Protein AF-A0A1V9EFC9-F1 (afdb_monomer_lite)

pLDDT: mean 89.94, std 10.9, range [24.45, 98.38]

Secondary structure (DSSP, 8-state):
-------------EEEE--TTT--EEEEEEEE-TTS-EEEEEEEEE--TTT-EE-SS----EE-GGGS-EE-TTS-EEEEEEEE--TT-SS-EEEEEEEEEE-TTS--EEEEEE---S-TTTTT-SS-----TTTTS--EEE-TT--EEEEGGGTBB--TTSSBSEEE-TTS-EEEEEETTTEEEEEEE-TT--EEEEEEEETT-S--EEEEEETTEEEETTEEEEEEETTEEEEEE--EE--TT-SS-EEEEE-SEEEGGGEEEEEEEEEE-TT--EEEEEE--EEEEEEEE---GGGHHHHTTTSS-B-TTSPBPTT-GGG-EEEGGGSTT-BTTB-TTTTT--SEEEEE-TTSBSEEEEEEEEE-TT-EEEEEEEEE--S---PPPP-HHHHHHHHHHHHHHHHH-TTS-HHHHHTHHHHHHHHHT-HHHHHHH-TTTT--S--S--EEEEEEEEETT--EEEEEEEEEE----STT-PPEEEEEEE--SSEEEEEEEEE-SSS-EEEEEEEEEEE--SEEEE--S----

Structure (mmCIF, N/CA/C/O backbone):
data_AF-A0A1V9EFC9-F1
#
_entry.id   AF-A0A1V9EFC9-F1
#
loop_
_atom_site.group_PDB
_atom_site.id
_atom_site.type_symbol
_atom_site.label_atom_id
_atom_site.label_alt_id
_atom_site.label_comp_id
_atom_site.label_asym_id
_atom_site.label_entity_id
_atom_site.label_seq_id
_atom_site.pdbx_PDB_ins_code
_atom_site.Cartn_x
_atom_site.Cartn_y
_atom_site.Cartn_z
_atom_site.occupancy
_atom_site.B_iso_or_equiv
_atom_site.auth_seq_id
_atom_site.auth_comp_id
_atom_site.auth_asym_id
_atom_site.auth_atom_id
_atom_site.pdbx_PDB_model_num
ATOM 1 N N . MET A 1 1 ? -44.044 -28.052 35.129 1.00 36.00 1 MET A N 1
ATOM 2 C CA . MET A 1 1 ? -43.116 -28.283 34.005 1.00 36.00 1 MET A CA 1
ATOM 3 C C . MET A 1 1 ? -42.684 -26.912 33.490 1.00 36.00 1 MET A C 1
ATOM 5 O O . MET A 1 1 ? -43.438 -26.287 32.761 1.00 36.00 1 MET A O 1
ATOM 9 N N . ARG A 1 2 ? -41.571 -26.361 33.999 1.00 24.45 2 ARG A N 1
ATOM 10 C CA . ARG A 1 2 ? -40.989 -25.111 33.479 1.00 24.45 2 ARG A CA 1
ATOM 11 C C . ARG A 1 2 ? -40.078 -25.509 32.325 1.00 24.45 2 ARG A C 1
ATOM 13 O O . ARG A 1 2 ? -39.066 -26.155 32.560 1.00 24.45 2 ARG A O 1
ATOM 20 N N . ILE A 1 3 ? -4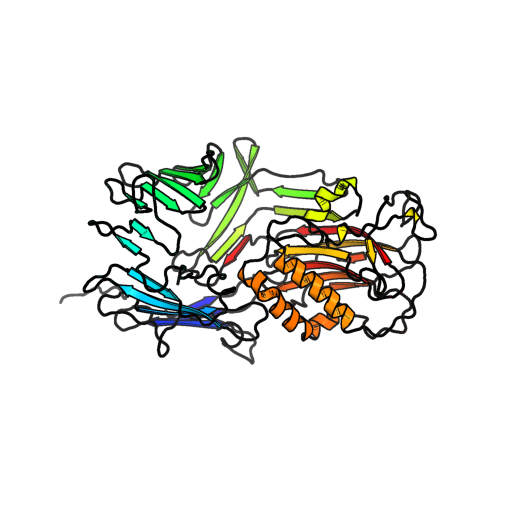0.485 -25.186 31.106 1.00 27.64 3 ILE A N 1
ATOM 21 C CA . ILE A 1 3 ? -39.632 -25.299 29.926 1.00 27.64 3 ILE A CA 1
ATOM 22 C C . ILE A 1 3 ? -38.773 -24.033 29.930 1.00 27.64 3 ILE A C 1
ATOM 24 O O . ILE A 1 3 ? -39.291 -22.938 29.718 1.00 27.64 3 ILE A O 1
ATOM 28 N N . SER A 1 4 ? -37.491 -24.160 30.277 1.00 29.08 4 SER A N 1
ATOM 29 C CA . SER A 1 4 ? -36.515 -23.108 30.004 1.00 29.08 4 SER A CA 1
ATOM 30 C C . SER A 1 4 ? -36.110 -23.233 28.542 1.00 29.08 4 SER A C 1
ATOM 32 O O . SER A 1 4 ? -35.360 -24.143 28.191 1.00 29.08 4 SER A O 1
ATOM 34 N N . ASN A 1 5 ? -36.584 -22.323 27.698 1.00 33.28 5 ASN A N 1
ATOM 35 C CA . ASN A 1 5 ? -35.928 -22.071 26.422 1.00 33.28 5 ASN A CA 1
ATOM 36 C C . ASN A 1 5 ? -34.637 -21.302 26.731 1.00 33.28 5 ASN A C 1
ATOM 38 O O . ASN A 1 5 ? -34.608 -20.076 26.686 1.00 33.28 5 ASN A O 1
ATOM 42 N N . GLN A 1 6 ? -33.590 -22.024 27.137 1.00 35.12 6 GLN A N 1
ATOM 43 C CA . GLN A 1 6 ? -32.241 -21.552 26.862 1.00 35.12 6 GLN A CA 1
ATOM 44 C C . GLN A 1 6 ? -32.012 -21.841 25.385 1.00 35.12 6 GLN A C 1
ATOM 46 O O . GLN A 1 6 ? -31.704 -22.970 25.012 1.00 35.12 6 GLN A O 1
ATOM 51 N N . GLU A 1 7 ? -32.227 -20.828 24.550 1.00 37.25 7 GLU A N 1
ATOM 52 C CA . GLU A 1 7 ? -31.541 -20.778 23.264 1.00 37.25 7 GLU A CA 1
ATOM 53 C C . GLU A 1 7 ? -30.047 -20.999 23.564 1.00 37.25 7 GLU A C 1
ATOM 55 O O . GLU A 1 7 ? -29.497 -20.293 24.421 1.00 37.25 7 GLU A O 1
ATOM 60 N N . PRO A 1 8 ? -29.393 -22.016 22.980 1.00 44.03 8 PRO A N 1
ATOM 61 C CA . PRO A 1 8 ? -27.974 -22.221 23.200 1.00 44.03 8 PRO A CA 1
ATOM 62 C C . PRO A 1 8 ? -27.241 -20.964 22.733 1.00 44.03 8 PRO A C 1
ATOM 64 O O . PRO A 1 8 ? -27.435 -20.506 21.609 1.00 44.03 8 PRO A O 1
ATOM 67 N N . ILE A 1 9 ? -26.396 -20.399 23.596 1.00 51.94 9 ILE A N 1
ATOM 68 C CA . ILE A 1 9 ? -25.433 -19.379 23.180 1.00 51.94 9 ILE A CA 1
ATOM 69 C C . ILE A 1 9 ? -24.516 -20.077 22.171 1.00 51.94 9 ILE A C 1
ATOM 71 O O . ILE A 1 9 ? -23.648 -20.861 22.555 1.00 51.94 9 ILE A O 1
ATOM 75 N N . LEU A 1 10 ? -24.768 -19.873 20.878 1.00 64.50 10 LEU A N 1
ATOM 76 C CA . LEU A 1 10 ? -23.957 -20.433 19.804 1.00 64.50 10 LEU A CA 1
ATOM 77 C C . LEU A 1 10 ? -22.591 -19.739 19.842 1.00 64.50 10 LEU A C 1
ATOM 79 O O . LEU A 1 10 ? -22.437 -18.618 19.370 1.00 64.50 10 LEU A O 1
ATOM 83 N N . GLN A 1 11 ? -21.606 -20.395 20.454 1.00 77.56 11 GLN A N 1
ATOM 84 C CA . GLN A 1 11 ? -20.208 -19.975 20.415 1.00 77.56 11 GLN A CA 1
ATOM 85 C C . GLN A 1 11 ? -19.572 -20.492 19.126 1.00 77.56 11 GLN A C 1
ATOM 87 O O . GLN A 1 11 ? -19.680 -21.678 18.805 1.00 77.56 11 GLN A O 1
ATOM 92 N N . LEU A 1 12 ? -18.901 -19.611 18.388 1.00 83.38 12 LEU A N 1
ATOM 93 C CA . LEU A 1 12 ? -18.175 -20.012 17.193 1.00 83.38 12 LEU A CA 1
ATOM 94 C C . LEU A 1 12 ? -16.940 -20.826 17.594 1.00 83.38 12 LEU A C 1
ATOM 96 O O . LEU A 1 12 ? -16.006 -20.300 18.178 1.00 83.38 12 LEU A O 1
ATOM 100 N N . THR A 1 13 ? -16.881 -22.103 17.233 1.00 86.94 13 THR A N 1
ATOM 101 C CA . THR A 1 13 ? -15.716 -22.944 17.561 1.00 86.94 13 THR A CA 1
ATOM 102 C C . THR A 1 13 ? -14.496 -22.648 16.687 1.00 86.94 13 THR A C 1
ATOM 104 O O . THR A 1 13 ? -13.366 -22.901 17.095 1.00 86.94 13 THR A O 1
ATOM 107 N N . GLY A 1 14 ? -14.705 -22.116 15.482 1.00 88.31 14 GLY A N 1
ATOM 108 C CA . GLY A 1 14 ? -13.628 -21.747 14.573 1.00 88.31 14 GLY A CA 1
ATOM 109 C C . GLY A 1 14 ? -14.121 -21.264 13.214 1.00 88.31 14 GLY A C 1
ATOM 110 O O . GLY A 1 14 ? -15.285 -21.447 12.861 1.00 88.31 14 GLY A O 1
ATOM 111 N N . THR A 1 15 ? -13.206 -20.685 12.443 1.00 88.69 15 THR A N 1
ATOM 112 C CA . THR A 1 15 ? -13.416 -20.269 11.049 1.00 88.69 15 THR A CA 1
ATOM 113 C C . THR A 1 15 ? -12.309 -20.860 10.198 1.00 88.69 15 THR A C 1
ATOM 115 O O . THR A 1 15 ? -11.151 -20.795 10.597 1.00 88.69 15 THR A O 1
ATOM 118 N N . VAL A 1 16 ? -12.640 -21.376 9.015 1.00 90.81 16 VAL A N 1
ATOM 119 C CA . VAL A 1 16 ? -11.666 -21.759 7.984 1.00 90.81 16 VAL A CA 1
ATOM 120 C C . VAL A 1 16 ? -11.975 -20.955 6.732 1.00 90.81 16 VAL A C 1
ATOM 122 O O . VAL A 1 16 ? -13.142 -20.838 6.358 1.00 90.81 16 VAL A O 1
ATOM 125 N N . TRP A 1 17 ? -10.955 -20.394 6.094 1.00 88.69 17 TRP A N 1
ATOM 126 C CA . TRP A 1 17 ? -11.124 -19.610 4.878 1.00 88.69 17 TRP A CA 1
ATOM 127 C C . TRP A 1 17 ? -9.956 -19.794 3.911 1.00 88.69 17 TRP A C 1
ATOM 129 O O . TRP A 1 17 ? -8.875 -20.269 4.262 1.00 88.69 17 TRP A O 1
ATOM 139 N N . THR A 1 18 ? -10.203 -19.432 2.661 1.00 89.25 18 THR A N 1
ATOM 140 C CA . THR A 1 18 ? -9.218 -19.344 1.582 1.00 89.25 18 THR A CA 1
ATOM 141 C C . THR A 1 18 ? -9.661 -18.196 0.699 1.00 89.25 18 THR A C 1
ATOM 143 O O . THR A 1 18 ? -10.864 -18.004 0.500 1.00 89.25 18 THR A O 1
ATOM 146 N N . THR A 1 19 ? -8.715 -17.415 0.204 1.00 88.00 19 THR A N 1
ATOM 147 C CA . THR A 1 19 ? -9.005 -16.261 -0.639 1.00 88.00 19 THR A CA 1
ATOM 148 C C . THR A 1 19 ? -8.106 -16.250 -1.855 1.00 88.00 19 THR A C 1
ATOM 150 O O . THR A 1 19 ? -7.014 -16.811 -1.855 1.00 88.00 19 THR A O 1
ATOM 153 N N . GLN A 1 20 ? -8.566 -15.564 -2.899 1.00 87.06 20 GLN A N 1
ATOM 154 C CA . GLN A 1 20 ? -7.769 -15.364 -4.103 1.00 87.06 20 GLN A CA 1
ATOM 155 C C . GLN A 1 20 ? -6.474 -14.584 -3.816 1.00 87.06 20 GLN A C 1
ATOM 157 O O . GLN A 1 20 ? -5.522 -14.724 -4.574 1.00 87.06 20 GLN A O 1
ATOM 162 N N . GLY A 1 21 ? -6.428 -13.796 -2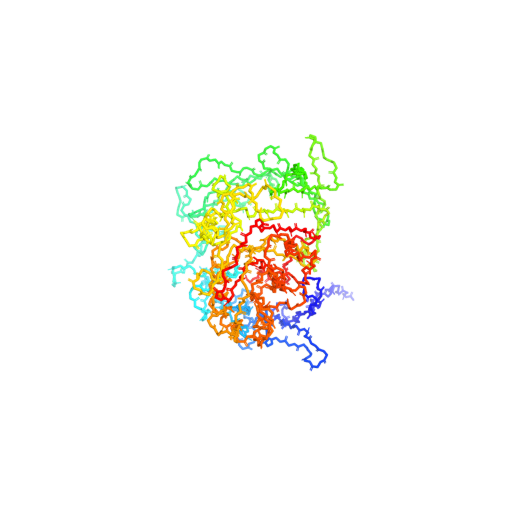.733 1.00 88.00 21 GLY A N 1
ATOM 163 C CA . GLY A 1 21 ? -5.290 -12.963 -2.358 1.00 88.00 21 GLY A CA 1
ATOM 164 C C . GLY A 1 21 ? -3.963 -13.702 -2.228 1.00 88.00 21 GLY A C 1
ATOM 165 O O . GLY A 1 21 ? -2.924 -13.116 -2.495 1.00 88.00 21 GLY A O 1
ATOM 166 N N . ASP A 1 22 ? -3.956 -14.975 -1.846 1.00 86.44 22 ASP A N 1
ATOM 167 C CA . ASP A 1 22 ? -2.733 -15.789 -1.852 1.00 86.44 22 ASP A CA 1
ATOM 168 C C . ASP A 1 22 ? -2.951 -17.303 -1.955 1.00 86.44 22 ASP A C 1
ATOM 170 O O . ASP A 1 22 ? -1.969 -18.054 -1.902 1.00 86.44 22 ASP A O 1
ATOM 174 N N . ASP A 1 23 ? -4.211 -17.727 -2.104 1.00 84.81 23 ASP A N 1
ATOM 175 C CA . ASP A 1 23 ? -4.676 -19.115 -2.190 1.00 84.81 23 ASP A CA 1
ATOM 176 C C . ASP A 1 23 ? -4.249 -19.998 -1.000 1.00 84.81 23 ASP A C 1
ATOM 178 O O . ASP A 1 23 ? -4.258 -21.228 -1.066 1.00 84.81 23 ASP A O 1
ATOM 182 N N . ALA A 1 24 ? -3.878 -19.383 0.130 1.00 86.44 24 ALA A N 1
ATOM 183 C CA . ALA A 1 24 ? -3.522 -20.104 1.343 1.00 86.44 24 ALA A CA 1
ATOM 184 C C . ALA A 1 24 ? -4.774 -20.400 2.177 1.00 86.44 24 ALA A C 1
ATOM 186 O O . ALA A 1 24 ? -5.583 -19.512 2.471 1.00 86.44 24 ALA A O 1
ATOM 187 N N . GLN A 1 25 ? -4.925 -21.651 2.623 1.00 90.12 25 GLN A N 1
ATOM 188 C CA . GLN A 1 25 ? -5.993 -21.976 3.565 1.00 90.12 25 GLN A CA 1
ATOM 189 C C . GLN A 1 25 ? -5.571 -21.580 4.973 1.00 90.12 25 GLN A C 1
ATOM 191 O O . GLN A 1 25 ? -4.494 -21.940 5.453 1.00 90.12 25 GLN A O 1
ATOM 196 N N . ARG A 1 26 ? -6.446 -20.861 5.661 1.00 90.81 26 ARG A N 1
ATOM 197 C CA . ARG A 1 26 ? -6.204 -20.338 7.001 1.00 90.81 26 ARG A CA 1
ATOM 198 C C . ARG A 1 26 ? -7.356 -20.674 7.910 1.00 90.81 26 ARG A C 1
ATOM 200 O O . ARG A 1 26 ? -8.478 -20.905 7.454 1.00 90.81 26 ARG A O 1
ATOM 207 N N . LYS A 1 27 ? -7.071 -20.708 9.205 1.00 90.31 27 LYS A N 1
ATOM 208 C CA . LYS A 1 27 ? -8.104 -20.898 10.206 1.00 90.31 27 LYS A CA 1
ATOM 209 C C . LYS A 1 27 ? -7.820 -20.185 11.511 1.00 90.31 27 LYS A C 1
ATOM 211 O O . LYS A 1 27 ? -6.665 -19.957 11.863 1.00 90.31 27 LYS A O 1
ATOM 216 N N . TYR A 1 28 ? -8.907 -19.943 12.230 1.00 91.75 28 TYR A N 1
ATOM 217 C CA . TYR A 1 28 ? -8.924 -19.633 13.647 1.00 91.75 28 TYR A CA 1
ATOM 218 C C . TYR A 1 28 ? -9.685 -20.729 14.383 1.00 91.75 28 TYR A C 1
ATOM 220 O O . TYR A 1 28 ? -10.801 -21.058 13.986 1.00 91.75 28 TYR A O 1
ATOM 228 N N . ASP A 1 29 ? -9.107 -21.267 15.454 1.00 93.25 29 ASP A N 1
ATOM 229 C CA . ASP A 1 29 ? -9.827 -22.091 16.429 1.00 93.25 29 ASP A CA 1
ATOM 230 C C . ASP A 1 29 ? -10.010 -21.275 17.720 1.00 93.25 29 ASP A C 1
ATOM 232 O O . ASP A 1 29 ? -9.032 -20.770 18.276 1.00 93.25 29 ASP A O 1
ATOM 236 N N . TYR A 1 30 ? -11.245 -21.133 18.203 1.00 92.50 30 TYR A N 1
ATOM 237 C CA . TYR A 1 30 ? -11.549 -20.332 19.393 1.00 92.50 30 TYR A CA 1
ATOM 238 C C . TYR A 1 30 ? -11.768 -21.219 20.614 1.00 92.50 30 TYR A C 1
ATOM 240 O O . TYR A 1 30 ? -12.420 -22.263 20.539 1.00 92.50 30 TYR A O 1
ATOM 248 N N . THR A 1 31 ? -11.264 -20.784 21.766 1.00 94.00 31 THR A N 1
ATOM 249 C CA . THR A 1 31 ? -11.597 -21.398 23.056 1.00 94.00 31 THR A CA 1
ATOM 250 C C . THR A 1 31 ? -12.257 -20.389 23.967 1.00 94.00 31 THR A C 1
ATOM 252 O O . THR A 1 31 ? -11.923 -19.207 23.946 1.00 94.00 31 THR A O 1
ATOM 255 N N . TYR A 1 32 ? -13.147 -20.871 24.826 1.00 93.12 32 TYR A N 1
ATOM 256 C CA . TYR A 1 32 ? -13.924 -20.043 25.735 1.00 93.12 32 TYR A CA 1
ATOM 257 C C . TYR A 1 32 ? -13.741 -20.515 27.174 1.00 93.12 32 TYR A C 1
ATOM 259 O O . TYR A 1 32 ? -13.432 -21.683 27.421 1.00 93.12 32 TYR A O 1
ATOM 267 N N . ASP A 1 33 ? -13.909 -19.607 28.126 1.00 91.88 33 ASP A N 1
ATOM 268 C CA . ASP A 1 33 ? -14.114 -19.998 29.516 1.00 91.88 33 ASP A CA 1
ATOM 269 C C . ASP A 1 33 ? -15.570 -20.427 29.769 1.00 91.88 33 ASP A C 1
ATOM 271 O O . ASP A 1 33 ? -16.437 -20.349 28.897 1.00 91.88 33 ASP A O 1
ATOM 275 N N . ASN A 1 34 ? -15.856 -20.869 30.994 1.00 91.25 34 ASN A N 1
ATOM 276 C CA . ASN A 1 34 ? -17.197 -21.313 31.382 1.00 91.25 34 ASN A CA 1
ATOM 277 C C . ASN A 1 34 ? -18.248 -20.185 31.365 1.00 91.25 34 ASN A C 1
ATOM 279 O O . ASN A 1 34 ? -19.440 -20.479 31.406 1.00 91.25 34 ASN A O 1
ATOM 283 N N . SER A 1 35 ? -17.820 -18.920 31.314 1.00 90.19 35 SER A N 1
ATOM 284 C CA . SER A 1 35 ? -18.691 -17.746 31.185 1.00 90.19 35 SER A CA 1
ATOM 285 C C . SER A 1 35 ? -18.915 -17.346 29.721 1.00 90.19 35 SER A C 1
ATOM 287 O O . SER A 1 35 ? -19.638 -16.390 29.452 1.00 90.19 35 SER A O 1
ATOM 289 N N . GLY A 1 36 ? -18.309 -18.065 28.771 1.00 89.25 36 GLY A N 1
ATOM 290 C CA . GLY A 1 36 ? -18.428 -17.823 27.338 1.00 89.25 36 GLY A CA 1
ATOM 291 C C . GLY A 1 36 ? -17.576 -16.678 26.802 1.00 89.25 36 GLY A C 1
ATOM 292 O O . GLY A 1 36 ? -17.837 -16.201 25.699 1.00 89.25 36 GLY A O 1
ATOM 293 N N . ARG A 1 37 ? -16.554 -16.243 27.545 1.00 90.88 37 ARG A N 1
ATOM 294 C CA . ARG A 1 37 ? -15.574 -15.252 27.075 1.00 90.88 37 ARG A CA 1
ATOM 295 C C . ARG A 1 37 ? -14.460 -15.956 26.312 1.00 90.88 37 ARG A C 1
ATOM 297 O O . ARG A 1 37 ? -14.016 -17.026 26.730 1.00 90.88 37 ARG A O 1
ATOM 304 N N . VAL A 1 38 ? -14.004 -15.364 25.208 1.00 92.00 38 VAL A N 1
ATOM 305 C CA . VAL A 1 38 ? -12.888 -15.904 24.418 1.00 92.00 38 VAL A CA 1
ATOM 306 C C . VAL A 1 38 ? -11.631 -15.917 25.282 1.00 92.00 38 VAL A C 1
ATOM 308 O O . VAL A 1 38 ? -11.244 -14.904 25.835 1.00 92.00 38 VAL A O 1
ATOM 311 N N . THR A 1 39 ? -10.973 -17.061 25.393 1.00 94.88 39 THR A N 1
ATOM 312 C CA . THR A 1 39 ? -9.700 -17.216 26.115 1.00 94.88 39 THR A CA 1
ATOM 313 C C . THR A 1 39 ? -8.520 -17.395 25.175 1.00 94.88 39 THR A C 1
ATOM 315 O O . THR A 1 39 ? -7.378 -17.222 25.594 1.00 94.88 39 THR A O 1
ATOM 318 N N . ARG A 1 40 ? -8.775 -17.762 23.917 1.00 95.00 40 ARG A N 1
ATOM 319 C CA . ARG A 1 40 ? -7.752 -17.964 22.891 1.00 95.00 40 ARG A CA 1
ATOM 320 C C . ARG A 1 40 ? -8.388 -17.917 21.509 1.00 95.00 40 ARG A C 1
ATOM 322 O O . ARG A 1 40 ? -9.502 -18.415 21.333 1.00 95.00 40 ARG A O 1
ATOM 329 N N . ALA A 1 41 ? -7.653 -17.385 20.545 1.00 94.25 41 ALA A N 1
ATOM 330 C CA . ALA A 1 41 ? -7.934 -17.516 19.122 1.00 94.25 41 ALA A CA 1
ATOM 331 C C . ALA A 1 41 ? -6.661 -18.025 18.441 1.00 94.25 41 ALA A C 1
ATOM 333 O O . ALA A 1 41 ? -5.694 -17.283 18.312 1.00 94.25 41 ALA A O 1
ATOM 334 N N . ASP A 1 42 ? -6.639 -19.295 18.046 1.00 94.38 42 ASP A N 1
ATOM 335 C CA . ASP A 1 42 ? -5.468 -19.938 17.449 1.00 94.38 42 ASP A CA 1
ATOM 336 C C . ASP A 1 42 ? -5.458 -19.805 15.939 1.00 94.38 42 ASP A C 1
ATOM 338 O O . ASP A 1 42 ? -6.237 -20.473 15.258 1.00 94.38 42 ASP A O 1
ATOM 342 N N . PHE A 1 43 ? -4.528 -19.016 15.419 1.00 94.56 43 PHE A N 1
ATOM 343 C CA . PHE A 1 43 ? -4.282 -18.936 13.992 1.00 94.56 43 PHE A CA 1
ATOM 344 C C . PHE A 1 43 ? -3.467 -20.139 13.509 1.00 94.56 43 PHE A C 1
ATOM 346 O O . PHE A 1 43 ? -2.457 -20.503 14.115 1.00 94.56 43 PHE A O 1
ATOM 353 N N . ARG A 1 44 ? -3.860 -20.731 12.377 1.00 93.31 44 ARG A N 1
ATOM 354 C CA . ARG A 1 44 ? -3.024 -21.682 11.629 1.00 93.31 44 ARG A CA 1
ATOM 355 C C . ARG A 1 44 ? -3.186 -21.478 10.130 1.00 93.31 44 ARG A C 1
ATOM 357 O O . ARG A 1 44 ? -4.283 -21.218 9.644 1.00 93.31 44 ARG A O 1
ATOM 364 N N . GLU A 1 45 ? -2.103 -21.698 9.403 1.00 91.25 45 GLU A N 1
ATOM 365 C CA . GLU A 1 45 ? -2.054 -21.739 7.946 1.00 91.25 45 GLU A CA 1
ATOM 366 C C . GLU A 1 45 ? -1.759 -23.171 7.485 1.00 91.25 45 GLU A C 1
ATOM 368 O O . GLU A 1 45 ? -0.958 -23.893 8.090 1.00 91.25 45 GLU A O 1
ATOM 373 N N . TYR A 1 46 ? -2.438 -23.595 6.426 1.00 89.19 46 TYR A N 1
ATOM 374 C CA . TYR A 1 46 ? -2.182 -24.852 5.743 1.00 89.19 46 TYR A CA 1
ATOM 375 C C . TYR A 1 46 ? -1.290 -24.578 4.536 1.00 89.19 46 TYR A C 1
ATOM 377 O O . TYR A 1 46 ? -1.697 -23.895 3.600 1.00 89.19 46 TYR A O 1
ATOM 385 N N . THR A 1 47 ? -0.064 -25.097 4.565 1.00 70.62 47 THR A N 1
ATOM 386 C CA . THR A 1 47 ? 0.939 -24.792 3.529 1.00 70.62 47 THR A CA 1
ATOM 387 C C . THR A 1 47 ? 1.022 -25.885 2.469 1.00 70.62 47 THR A C 1
ATOM 389 O O . THR A 1 47 ? 0.967 -25.603 1.279 1.00 70.62 47 THR A O 1
ATOM 392 N N . THR A 1 48 ? 1.123 -27.149 2.880 1.00 69.88 48 THR A N 1
ATOM 393 C CA . THR A 1 48 ? 1.136 -28.308 1.980 1.00 69.88 48 THR A CA 1
ATOM 394 C C . THR A 1 48 ? 0.515 -29.523 2.662 1.00 69.88 48 THR A C 1
ATOM 396 O O . THR A 1 48 ? 0.404 -29.589 3.890 1.00 69.88 48 THR A O 1
ATOM 399 N N . SER A 1 49 ? 0.185 -30.544 1.867 1.00 72.06 49 SER A N 1
ATOM 400 C CA . SER A 1 49 ? -0.309 -31.828 2.374 1.00 72.06 49 SER A CA 1
ATOM 401 C C . SER A 1 49 ? 0.647 -32.534 3.338 1.00 72.06 49 SER A C 1
ATOM 403 O O . SER A 1 49 ? 0.187 -33.282 4.198 1.00 72.06 49 SER A O 1
ATOM 405 N N . SER A 1 50 ? 1.955 -32.278 3.239 1.00 73.81 50 SER A N 1
ATOM 406 C CA . SER A 1 50 ? 2.975 -32.850 4.122 1.00 73.81 50 SER A CA 1
ATOM 407 C C . SER A 1 50 ? 3.235 -32.029 5.389 1.00 73.81 50 SER A C 1
ATOM 409 O O . SER A 1 50 ? 3.630 -32.606 6.400 1.00 73.81 50 SER A O 1
ATOM 411 N N . ALA A 1 51 ? 3.017 -30.711 5.359 1.00 74.19 51 ALA A N 1
ATOM 412 C CA . ALA A 1 51 ? 3.250 -29.820 6.499 1.00 74.19 51 ALA A CA 1
ATOM 413 C C . ALA A 1 51 ? 2.022 -29.668 7.415 1.00 74.19 51 ALA A C 1
ATOM 415 O O . ALA A 1 51 ? 2.175 -29.447 8.617 1.00 74.19 51 ALA A O 1
ATOM 416 N N . GLY A 1 52 ? 0.810 -29.813 6.869 1.00 87.31 52 GLY A N 1
ATOM 417 C CA . GLY A 1 52 ? -0.433 -29.669 7.624 1.00 87.31 52 GLY A CA 1
ATOM 418 C C . GLY A 1 52 ? -0.691 -28.240 8.120 1.00 87.31 52 GLY A C 1
ATOM 419 O O . GLY A 1 52 ? -0.133 -27.269 7.609 1.00 87.31 52 GLY A O 1
ATOM 420 N N . TRP A 1 53 ? -1.567 -28.119 9.124 1.00 92.44 53 TRP A N 1
ATOM 421 C CA . TRP A 1 53 ? -1.877 -26.851 9.791 1.00 92.44 53 TRP A CA 1
ATOM 422 C C . TRP A 1 53 ? -0.750 -26.450 10.747 1.00 92.44 53 TRP A C 1
ATOM 424 O O . TRP A 1 53 ? -0.482 -27.160 11.717 1.00 92.44 53 TRP A O 1
ATOM 434 N N . SER A 1 54 ? -0.140 -25.290 10.522 1.00 91.31 54 SER A N 1
ATOM 435 C CA . SER A 1 54 ? 0.968 -24.774 11.332 1.00 91.31 54 SER A CA 1
ATOM 436 C C . SER A 1 54 ? 0.859 -23.264 11.528 1.00 91.31 54 SER A C 1
ATOM 438 O O . SER A 1 54 ? 0.211 -22.574 10.750 1.00 91.31 54 SER A O 1
ATOM 440 N N . ASN A 1 55 ? 1.515 -22.745 12.561 1.00 91.31 55 ASN A N 1
ATOM 441 C CA . ASN A 1 55 ? 1.701 -21.314 12.795 1.00 91.31 55 ASN A CA 1
ATOM 442 C C . ASN A 1 55 ? 3.189 -20.911 12.814 1.00 91.31 55 ASN A C 1
ATOM 444 O O . ASN A 1 55 ? 3.548 -19.809 13.208 1.00 91.31 55 ASN A O 1
ATOM 448 N N . ALA A 1 56 ? 4.095 -21.796 12.380 1.00 88.88 56 ALA A N 1
ATOM 449 C CA . ALA A 1 56 ? 5.538 -21.567 12.505 1.00 88.88 56 ALA A CA 1
ATOM 450 C C . ALA A 1 56 ? 6.067 -20.420 11.624 1.00 88.88 56 ALA A C 1
ATOM 452 O O . ALA A 1 56 ? 7.069 -19.792 11.959 1.00 88.88 56 ALA A O 1
ATOM 453 N N . LYS A 1 57 ? 5.422 -20.168 10.479 1.00 83.69 57 LYS A N 1
ATOM 454 C CA . LYS A 1 57 ? 5.810 -19.123 9.513 1.00 83.69 57 LYS A CA 1
ATOM 455 C C . LYS A 1 57 ? 4.886 -17.915 9.523 1.00 83.69 57 LYS A C 1
ATOM 457 O O . LYS A 1 57 ? 5.298 -16.846 9.067 1.00 83.69 57 LYS A O 1
ATOM 462 N N . MET A 1 58 ? 3.666 -18.101 10.008 1.00 89.00 58 MET A N 1
ATOM 463 C CA . MET A 1 58 ? 2.618 -17.099 10.070 1.00 89.00 58 MET A CA 1
ATOM 464 C C . MET A 1 58 ? 1.774 -17.380 11.307 1.00 89.00 58 MET A C 1
ATOM 466 O O . MET A 1 58 ? 1.239 -18.477 11.441 1.00 89.00 58 MET A O 1
ATOM 470 N N . ASP A 1 59 ? 1.688 -16.409 12.211 1.00 92.31 59 ASP A N 1
ATOM 471 C CA . ASP A 1 59 ? 0.904 -16.528 13.434 1.00 92.31 59 ASP A CA 1
ATOM 472 C C . ASP A 1 59 ? 0.251 -15.188 13.752 1.00 92.31 59 ASP A C 1
ATOM 474 O O . ASP A 1 59 ? 0.942 -14.183 13.908 1.00 92.31 59 ASP A O 1
ATOM 478 N N . PHE A 1 60 ? -1.074 -15.216 13.835 1.00 93.06 60 PHE A N 1
ATOM 479 C CA . PHE A 1 60 ? -1.932 -14.109 14.251 1.00 93.06 60 PHE A CA 1
ATOM 480 C C . PHE A 1 60 ? -2.814 -14.531 15.428 1.00 93.06 60 PHE A C 1
ATOM 482 O O . PHE A 1 60 ? -3.967 -14.116 15.549 1.00 93.06 60 PHE A O 1
ATOM 489 N N . SER A 1 61 ? -2.318 -15.473 16.236 1.00 94.25 61 SER A N 1
ATOM 490 C CA . SER A 1 61 ? -3.040 -15.970 17.395 1.00 94.25 61 SER A CA 1
ATOM 491 C C . SER A 1 61 ? -3.165 -14.896 18.466 1.00 94.25 61 SER A C 1
ATOM 493 O O . SER A 1 61 ? -2.220 -14.150 18.736 1.00 94.25 61 SER A O 1
ATOM 495 N N . VAL A 1 62 ? -4.312 -14.902 19.136 1.00 94.38 62 VAL A N 1
ATOM 496 C CA . VAL A 1 62 ? -4.575 -14.105 20.333 1.00 94.38 62 VAL A CA 1
ATOM 497 C C . VAL A 1 62 ? -4.605 -15.039 21.534 1.00 94.38 62 VAL A C 1
ATOM 499 O O . VAL A 1 62 ? -5.268 -16.080 21.527 1.00 94.38 62 VAL A O 1
ATOM 502 N N . THR A 1 63 ? -3.853 -14.689 22.568 1.00 94.12 63 THR A N 1
ATOM 503 C CA . THR A 1 63 ? -3.665 -15.508 23.767 1.00 94.12 63 THR A CA 1
ATOM 504 C C . THR A 1 63 ? -3.436 -14.613 24.985 1.00 94.12 63 THR A C 1
ATOM 506 O O . THR A 1 63 ? -3.741 -13.424 24.960 1.00 94.12 63 THR A O 1
ATOM 509 N N . GLY A 1 64 ? -2.898 -15.167 26.062 1.00 93.50 64 GLY A N 1
ATOM 510 C CA . GLY A 1 64 ? -2.377 -14.392 27.174 1.00 93.50 64 GLY A CA 1
ATOM 511 C C . GLY A 1 64 ? -1.391 -15.198 28.011 1.00 93.50 64 GLY A C 1
ATOM 512 O O . GLY A 1 64 ? -0.775 -16.154 27.521 1.00 93.50 64 GLY A O 1
ATOM 513 N N . LEU A 1 65 ? -1.243 -14.834 29.281 1.00 90.25 65 LEU A N 1
ATOM 514 C CA . LEU A 1 65 ? -0.337 -15.510 30.198 1.00 90.25 65 LEU A CA 1
ATOM 515 C C . LEU A 1 65 ? -0.731 -16.989 30.351 1.00 90.25 65 LEU A C 1
ATOM 517 O O . LEU A 1 65 ? -1.904 -17.346 30.441 1.00 90.25 65 LEU A O 1
ATOM 521 N N . ASN A 1 66 ? 0.258 -17.887 30.335 1.00 90.00 66 ASN A N 1
ATOM 522 C CA . ASN A 1 66 ? 0.037 -19.342 30.353 1.00 90.00 66 ASN A CA 1
ATOM 523 C C . ASN A 1 66 ? -0.897 -19.855 29.231 1.00 90.00 66 ASN A C 1
ATOM 525 O O . ASN A 1 66 ? -1.542 -20.896 29.378 1.00 90.00 66 ASN A O 1
ATOM 529 N N . GLY A 1 67 ? -0.961 -19.139 28.102 1.00 91.19 67 GLY A N 1
ATOM 530 C CA . GLY A 1 67 ? -1.717 -19.547 26.920 1.00 91.19 67 GLY A CA 1
ATOM 531 C C . GLY A 1 67 ? -3.200 -19.169 26.940 1.00 91.19 67 GLY A C 1
ATOM 532 O O . GLY A 1 67 ? -3.966 -19.769 26.182 1.00 91.19 67 GLY A O 1
ATOM 533 N N . LYS A 1 68 ? -3.619 -18.235 27.807 1.00 94.44 68 LYS A N 1
ATOM 534 C CA . LYS A 1 68 ? -5.008 -17.764 27.884 1.00 94.44 68 LYS A CA 1
ATOM 535 C C . LYS A 1 68 ? -5.088 -16.267 28.148 1.00 94.44 68 LYS A C 1
ATOM 537 O O . LYS A 1 68 ? -4.386 -15.756 29.012 1.00 94.44 68 LYS A O 1
ATOM 542 N N . ILE A 1 69 ? -5.993 -15.600 27.441 1.00 96.81 69 ILE A N 1
ATOM 543 C CA . ILE A 1 69 ? -6.443 -14.244 27.754 1.00 96.81 69 ILE A CA 1
ATOM 544 C C . ILE A 1 69 ? -6.988 -14.240 29.185 1.00 96.81 69 ILE A C 1
ATOM 546 O O . ILE A 1 69 ? -7.742 -15.142 29.571 1.00 96.81 69 ILE A O 1
ATOM 550 N N . GLU A 1 70 ? -6.608 -13.238 29.972 1.00 96.19 70 GLU A N 1
ATOM 551 C CA . GLU A 1 70 ? -7.048 -13.123 31.359 1.00 96.19 70 GLU A CA 1
ATOM 552 C C . GLU A 1 70 ? -8.134 -12.068 31.499 1.00 96.19 70 GLU A C 1
ATOM 554 O O . GLU A 1 70 ? -8.036 -10.973 30.946 1.00 96.19 70 GLU A O 1
ATOM 559 N N . TYR A 1 71 ? -9.136 -12.386 32.312 1.00 96.38 71 TYR A N 1
ATOM 560 C CA . TYR A 1 71 ? -10.199 -11.471 32.697 1.00 96.38 71 TYR A CA 1
ATOM 561 C C . TYR A 1 71 ? -10.285 -11.395 34.212 1.00 96.38 71 TYR A C 1
ATOM 563 O O . TYR A 1 71 ? -9.966 -12.353 34.923 1.00 96.38 71 TYR A O 1
ATOM 571 N N . ASP A 1 72 ? -10.778 -10.275 34.719 1.00 94.19 72 ASP A N 1
ATOM 572 C CA . ASP A 1 72 ? -11.217 -10.202 36.101 1.00 94.19 72 ASP A CA 1
ATOM 573 C C . ASP A 1 72 ? -12.580 -10.897 36.314 1.00 94.19 72 ASP A C 1
ATOM 575 O O . ASP A 1 72 ? -13.196 -11.462 35.397 1.00 94.19 72 ASP A O 1
ATOM 579 N N . LEU A 1 73 ? -13.047 -10.884 37.566 1.00 92.56 73 LEU A N 1
ATOM 580 C CA . LEU A 1 73 ? -14.325 -11.490 37.948 1.00 92.56 73 LEU A CA 1
ATOM 581 C C . LEU A 1 73 ? -15.543 -10.740 37.382 1.00 92.56 73 LEU A C 1
ATOM 583 O O . LEU A 1 73 ? -16.608 -11.341 37.272 1.00 92.56 73 LEU A O 1
ATOM 587 N N . ASN A 1 74 ? -15.385 -9.469 37.004 1.00 93.00 74 ASN A N 1
ATOM 588 C CA . ASN A 1 74 ? -16.436 -8.632 36.427 1.00 93.00 74 ASN A CA 1
ATOM 589 C C . ASN A 1 74 ? -16.495 -8.723 34.894 1.00 93.00 74 ASN A C 1
ATOM 591 O O . ASN A 1 74 ? -17.435 -8.203 34.298 1.00 93.00 74 ASN A O 1
ATOM 595 N N . GLY A 1 75 ? -15.533 -9.389 34.248 1.00 93.50 75 GLY A N 1
ATOM 596 C CA . GLY A 1 75 ? -15.475 -9.479 32.789 1.00 93.50 75 GLY A CA 1
ATOM 597 C C . GLY A 1 75 ? -14.523 -8.503 32.121 1.00 93.50 75 GLY A C 1
ATOM 598 O O . GLY A 1 75 ? -14.402 -8.556 30.900 1.00 93.50 75 GLY A O 1
ATOM 599 N N . ASN A 1 76 ? -13.819 -7.671 32.883 1.00 95.56 76 ASN A N 1
ATOM 600 C CA . ASN A 1 76 ? -12.841 -6.754 32.323 1.00 95.56 76 ASN A CA 1
ATOM 601 C C . ASN A 1 76 ? -11.605 -7.528 31.854 1.00 95.56 76 ASN A C 1
ATOM 603 O O . ASN A 1 76 ? -11.121 -8.421 32.556 1.00 95.56 76 ASN A O 1
ATOM 607 N N . LEU A 1 77 ? -11.099 -7.188 30.671 1.00 96.12 77 LEU A N 1
ATOM 608 C CA . LEU A 1 77 ? -9.871 -7.752 30.118 1.00 96.12 77 LEU A CA 1
ATOM 609 C C . LEU A 1 77 ? -8.690 -7.340 31.002 1.00 96.12 77 LEU A C 1
ATOM 611 O O . LEU A 1 77 ? -8.610 -6.187 31.377 1.00 96.12 77 LEU A O 1
ATOM 615 N N . LYS A 1 78 ? -7.781 -8.246 31.363 1.00 95.88 78 LYS A N 1
ATOM 616 C CA . LYS A 1 78 ? -6.575 -7.926 32.156 1.00 95.88 78 LYS A CA 1
ATOM 617 C C . LYS A 1 78 ? -5.291 -8.069 31.363 1.00 95.88 78 LYS A C 1
ATOM 619 O O . LYS A 1 78 ? -4.369 -7.273 31.531 1.00 95.88 78 LYS A O 1
ATOM 624 N N . TYR A 1 79 ? -5.232 -9.104 30.538 1.00 96.44 79 TYR A N 1
ATOM 625 C CA . TYR A 1 79 ? -4.030 -9.492 29.823 1.00 96.44 79 TYR A CA 1
ATOM 626 C C . TYR A 1 79 ? -4.422 -10.057 28.469 1.00 96.44 79 TYR A C 1
ATOM 628 O O . TYR A 1 79 ? -5.226 -10.992 28.405 1.00 96.44 79 TYR A O 1
ATOM 636 N N . MET A 1 80 ? -3.785 -9.562 27.414 1.00 95.69 80 MET A N 1
ATOM 637 C CA . MET A 1 80 ? -3.856 -10.144 26.079 1.00 95.69 80 MET A CA 1
ATOM 638 C C . MET A 1 80 ? -2.474 -10.095 25.430 1.00 95.69 80 MET A C 1
ATOM 640 O O . MET A 1 80 ? -1.750 -9.122 25.576 1.00 95.69 80 MET A O 1
ATOM 644 N N . MET A 1 81 ? -2.118 -11.137 24.690 1.00 94.19 81 MET A N 1
ATOM 645 C CA . MET A 1 81 ? -0.990 -11.126 23.764 1.00 94.19 81 MET A CA 1
ATOM 646 C C . MET A 1 81 ? -1.488 -11.391 22.359 1.00 94.19 81 MET A C 1
ATOM 648 O O . MET A 1 81 ? -2.296 -12.305 22.153 1.00 94.19 81 MET A O 1
ATOM 652 N N . HIS A 1 82 ? -0.933 -10.663 21.401 1.00 92.81 82 HIS A N 1
ATOM 653 C CA . HIS A 1 82 ? -1.247 -10.829 19.995 1.00 92.81 82 HIS A CA 1
ATOM 654 C C . HIS A 1 82 ? 0.023 -11.129 19.206 1.00 92.81 82 HIS A C 1
ATOM 656 O O . HIS A 1 82 ? 1.045 -10.444 19.317 1.00 92.81 82 HIS A O 1
ATOM 662 N N . LYS A 1 83 ? -0.027 -12.202 18.419 1.00 92.69 83 LYS A N 1
ATOM 663 C CA . LYS A 1 83 ? 1.028 -12.538 17.469 1.00 92.69 83 LYS A CA 1
ATOM 664 C C . LYS A 1 83 ? 0.835 -11.784 16.162 1.00 92.69 83 LYS A C 1
ATOM 666 O O . LYS A 1 83 ? -0.282 -11.530 15.733 1.00 92.69 83 LYS A O 1
ATOM 671 N N . GLY A 1 84 ? 1.944 -11.488 15.505 1.00 91.25 84 GLY A N 1
ATOM 672 C CA . GLY A 1 84 ? 1.949 -10.956 14.156 1.00 91.25 84 GLY A CA 1
ATOM 673 C C . GLY A 1 84 ? 3.197 -11.370 13.399 1.00 91.25 84 GLY A C 1
ATOM 674 O O . GLY A 1 84 ? 4.083 -12.068 13.904 1.00 91.25 84 GLY A O 1
ATOM 675 N N . VAL A 1 85 ? 3.275 -10.929 12.151 1.00 88.75 85 VAL A N 1
ATOM 676 C CA . VAL A 1 85 ? 4.353 -11.297 11.239 1.00 88.75 85 VAL A CA 1
ATOM 677 C C . VAL A 1 85 ? 5.027 -10.043 10.722 1.00 88.75 85 VAL A C 1
ATOM 679 O O . VAL A 1 85 ? 4.426 -9.257 9.999 1.00 88.75 85 VAL A O 1
ATOM 682 N N . MET A 1 86 ? 6.303 -9.883 11.060 1.00 87.25 86 MET A N 1
ATOM 683 C CA . MET A 1 86 ? 7.119 -8.804 10.520 1.00 87.25 86 MET A CA 1
ATOM 684 C C . MET A 1 86 ? 7.677 -9.213 9.144 1.00 87.25 86 MET A C 1
ATOM 686 O O . MET A 1 86 ? 8.238 -10.310 9.025 1.00 87.25 86 MET A O 1
ATOM 690 N N . PRO A 1 87 ? 7.556 -8.369 8.103 1.00 89.00 87 PRO A N 1
ATOM 691 C CA . PRO A 1 87 ? 8.213 -8.601 6.818 1.00 89.00 87 PRO A CA 1
ATOM 692 C C . PRO A 1 87 ? 9.719 -8.865 6.980 1.00 89.00 87 PRO A C 1
ATOM 694 O O . PRO A 1 87 ? 10.371 -8.294 7.855 1.00 89.00 87 PRO A O 1
ATOM 697 N N . GLY A 1 88 ? 10.273 -9.774 6.177 1.00 86.12 88 GLY A N 1
ATOM 698 C CA . GLY A 1 88 ? 11.680 -10.189 6.276 1.00 86.12 88 GLY A CA 1
ATOM 699 C C . GLY A 1 88 ? 12.053 -11.059 7.490 1.00 86.12 88 GLY A C 1
ATOM 700 O O . GLY A 1 88 ? 13.144 -11.627 7.502 1.00 86.12 88 GLY A O 1
ATOM 701 N N . ASN A 1 89 ? 11.176 -11.239 8.489 1.00 86.56 89 ASN A N 1
ATOM 702 C CA . ASN A 1 89 ? 11.426 -12.177 9.587 1.00 86.56 89 ASN A CA 1
ATOM 703 C C . ASN A 1 89 ? 11.020 -13.611 9.219 1.00 86.56 89 ASN A C 1
ATOM 705 O O . ASN A 1 89 ? 9.985 -13.872 8.598 1.00 86.56 89 ASN A O 1
ATOM 709 N N . SER A 1 90 ? 11.829 -14.568 9.679 1.00 81.81 90 SER A N 1
ATOM 710 C CA . SER A 1 90 ? 11.629 -16.001 9.440 1.00 81.81 90 SER A CA 1
ATOM 711 C C . SER A 1 90 ? 10.578 -16.651 10.346 1.00 81.81 90 SER A C 1
ATOM 713 O O . SER A 1 90 ? 10.126 -17.756 10.019 1.00 81.81 90 SER A O 1
ATOM 715 N N . SER A 1 91 ? 10.197 -15.963 11.430 1.00 88.06 91 SER A N 1
ATOM 716 C CA . SER A 1 91 ? 9.266 -16.415 12.467 1.00 88.06 91 SER A CA 1
ATOM 717 C C . SER A 1 91 ? 8.339 -15.276 12.928 1.00 88.06 91 SER A C 1
ATOM 719 O O . SER A 1 91 ? 8.759 -14.114 12.920 1.00 88.06 91 SER A O 1
ATOM 721 N N . PRO A 1 92 ? 7.109 -15.594 13.370 1.00 90.75 92 PRO A N 1
ATOM 722 C CA . PRO A 1 92 ? 6.197 -14.635 13.991 1.00 90.75 92 PRO A CA 1
ATOM 723 C C . PRO A 1 92 ? 6.744 -14.032 15.290 1.00 90.75 92 PRO A C 1
ATOM 725 O O . PRO A 1 92 ? 7.555 -14.638 15.994 1.00 90.75 92 PRO A O 1
ATOM 728 N N . VAL A 1 93 ? 6.244 -12.851 15.632 1.00 91.38 93 VAL A N 1
ATOM 729 C CA . VAL A 1 93 ? 6.622 -12.048 16.805 1.00 91.38 93 VAL A CA 1
ATOM 730 C C . VAL A 1 93 ? 5.381 -11.742 17.646 1.00 91.38 93 VAL A C 1
ATOM 732 O O . VAL A 1 93 ? 4.264 -11.892 17.159 1.00 91.38 93 VAL A O 1
ATOM 735 N N . ASN A 1 94 ? 5.552 -11.354 18.912 1.00 90.81 94 ASN A N 1
ATOM 736 C CA . ASN A 1 94 ? 4.459 -10.693 19.636 1.00 90.81 94 ASN A CA 1
ATOM 737 C C . ASN A 1 94 ? 4.415 -9.260 19.123 1.00 90.81 94 ASN A C 1
ATOM 739 O O . ASN A 1 94 ? 5.437 -8.589 19.227 1.00 90.81 94 ASN A O 1
ATOM 743 N N . ILE A 1 95 ? 3.304 -8.846 18.524 1.00 91.19 95 ILE A N 1
ATOM 744 C CA . ILE A 1 95 ? 3.114 -7.438 18.171 1.00 91.19 95 ILE A CA 1
ATOM 745 C C . ILE A 1 95 ? 2.598 -6.681 19.387 1.00 91.19 95 ILE A C 1
ATOM 747 O O . ILE A 1 95 ? 3.239 -5.718 19.779 1.00 91.19 95 ILE A O 1
ATOM 751 N N . ASP A 1 96 ? 1.625 -7.260 20.095 1.00 91.88 96 ASP A N 1
ATOM 752 C CA . ASP A 1 96 ? 1.106 -6.726 21.348 1.00 91.88 96 ASP A CA 1
ATOM 753 C C . ASP A 1 96 ? 1.381 -7.665 22.539 1.00 91.88 96 ASP A C 1
ATOM 755 O O . ASP A 1 96 ? 1.234 -8.895 22.443 1.00 91.88 96 ASP A O 1
ATOM 759 N N . ASP A 1 97 ? 1.696 -7.080 23.694 1.00 93.06 97 ASP A N 1
ATOM 760 C CA . ASP A 1 97 ? 1.675 -7.729 25.010 1.00 93.06 97 ASP A CA 1
ATOM 761 C C . ASP A 1 97 ? 0.986 -6.808 26.032 1.00 93.06 97 ASP A C 1
ATOM 763 O O . ASP A 1 97 ? 1.617 -6.107 26.823 1.00 93.06 97 ASP A O 1
ATOM 767 N N . LEU A 1 98 ? -0.346 -6.790 25.987 1.00 94.06 98 LEU A N 1
ATOM 768 C CA . LEU A 1 98 ? -1.174 -5.771 26.620 1.00 94.06 98 LEU A CA 1
ATOM 769 C C . LEU A 1 98 ? -1.512 -6.097 28.077 1.00 94.06 98 LEU A C 1
ATOM 771 O O . LEU A 1 98 ? -1.905 -7.219 28.425 1.00 94.06 98 LEU A O 1
ATOM 775 N N . ARG A 1 99 ? -1.418 -5.081 28.937 1.00 94.62 99 ARG A N 1
ATOM 776 C CA . ARG A 1 99 ? -1.874 -5.088 30.336 1.00 94.62 99 ARG A CA 1
ATOM 777 C C . ARG A 1 99 ? -2.901 -3.994 30.542 1.00 94.62 99 ARG A C 1
ATOM 779 O O . ARG A 1 99 ? -2.597 -2.821 30.348 1.00 94.62 99 ARG A O 1
ATOM 786 N N . TYR A 1 100 ? -4.077 -4.371 31.014 1.00 95.75 100 TYR A N 1
ATOM 787 C CA . TYR A 1 100 ? -5.191 -3.454 31.225 1.00 95.75 100 TYR A CA 1
ATOM 788 C C . TYR A 1 100 ? -5.344 -3.161 32.715 1.00 95.75 100 TYR A C 1
ATOM 790 O O . TYR A 1 100 ? -5.380 -4.073 33.549 1.00 95.75 100 TYR A O 1
ATOM 798 N N . PHE A 1 101 ? -5.444 -1.879 33.052 1.00 95.69 101 PHE A N 1
ATOM 799 C CA . PHE A 1 101 ? -5.556 -1.403 34.427 1.00 95.69 101 PHE A CA 1
ATOM 800 C C . PHE A 1 101 ? -6.858 -0.636 34.605 1.00 95.69 101 PHE A C 1
ATOM 802 O O . PHE A 1 101 ? -7.247 0.144 33.742 1.00 95.69 101 PHE A O 1
ATOM 809 N N . TYR A 1 102 ? -7.516 -0.849 35.739 1.00 96.62 102 TYR A N 1
ATOM 810 C CA . TYR A 1 102 ? -8.821 -0.271 36.040 1.00 96.62 102 TYR A CA 1
ATOM 811 C C . TYR A 1 102 ? -8.781 0.476 37.364 1.00 96.62 102 TYR A C 1
ATOM 813 O O . TYR A 1 102 ? -7.949 0.185 38.230 1.00 96.62 102 TYR A O 1
ATOM 821 N N . GLU A 1 103 ? -9.716 1.408 37.536 1.00 94.94 103 GLU A N 1
ATOM 822 C CA . GLU A 1 103 ? -9.918 2.094 38.806 1.00 94.94 103 GLU A CA 1
ATOM 823 C C . GLU A 1 103 ? -10.141 1.090 39.947 1.00 94.94 103 GLU A C 1
ATOM 825 O O . GLU A 1 103 ? -10.746 0.024 39.789 1.00 94.94 103 GLU A O 1
ATOM 830 N N . THR A 1 104 ? -9.669 1.450 41.141 1.00 93.50 104 THR A N 1
ATOM 831 C CA . THR A 1 104 ? -9.875 0.622 42.332 1.00 93.50 104 THR A CA 1
ATOM 832 C C . THR A 1 104 ? -11.371 0.478 42.603 1.00 93.50 104 THR A C 1
ATOM 834 O O . THR A 1 104 ? -12.060 1.472 42.803 1.00 93.50 104 THR A O 1
ATOM 837 N N . LEU A 1 105 ? -11.859 -0.767 42.647 1.00 90.25 105 LEU A N 1
ATOM 838 C CA . LEU A 1 105 ? -13.281 -1.095 42.831 1.00 90.25 105 LEU A CA 1
ATOM 839 C C . LEU A 1 105 ? -14.204 -0.555 41.713 1.00 90.25 105 LEU A C 1
ATOM 841 O O . LEU A 1 105 ? -15.378 -0.291 41.970 1.00 90.25 105 LEU A O 1
ATOM 845 N N . GLY A 1 106 ? -13.704 -0.427 40.479 1.00 93.25 106 GLY A N 1
ATOM 846 C CA . GLY A 1 106 ? -14.484 0.008 39.316 1.00 93.25 106 GLY A CA 1
ATOM 847 C C . GLY A 1 106 ? -14.162 -0.765 38.033 1.00 93.25 106 GLY A C 1
ATOM 848 O O . GLY A 1 106 ? -13.251 -1.585 37.995 1.00 93.25 106 GLY A O 1
ATOM 849 N N . ASN A 1 107 ? -14.925 -0.480 36.972 1.00 96.12 107 ASN A N 1
ATOM 850 C CA . ASN A 1 107 ? -14.723 -1.037 35.622 1.00 96.12 107 ASN A CA 1
ATOM 851 C C . ASN A 1 107 ? -14.231 0.027 34.619 1.00 96.12 107 ASN A C 1
ATOM 853 O O . ASN A 1 107 ? -14.215 -0.209 33.414 1.00 96.12 107 ASN A O 1
ATOM 857 N N . LYS A 1 108 ? -13.852 1.218 35.102 1.00 96.62 108 LYS A N 1
ATOM 858 C CA . LYS A 1 108 ? -13.271 2.285 34.280 1.00 96.62 108 LYS A CA 1
ATOM 859 C C . LYS A 1 108 ? -11.804 1.955 34.009 1.00 96.62 108 LYS A C 1
ATOM 861 O O . LYS A 1 108 ? -11.024 1.840 34.952 1.00 96.62 108 LYS A O 1
ATOM 866 N N . LEU A 1 109 ? -11.454 1.754 32.740 1.00 96.56 109 LEU A N 1
ATOM 867 C CA . LEU A 1 109 ? -10.084 1.488 32.294 1.00 96.56 109 LEU A CA 1
ATOM 868 C C . LEU A 1 109 ? -9.254 2.761 32.469 1.00 96.56 109 LEU A C 1
ATOM 870 O O . LEU A 1 109 ? -9.656 3.790 31.940 1.00 96.56 109 LEU A O 1
ATOM 874 N N . THR A 1 110 ? -8.129 2.718 33.178 1.00 95.56 110 THR A N 1
ATOM 875 C CA . THR A 1 110 ? -7.293 3.906 33.426 1.00 95.56 110 THR A CA 1
ATOM 876 C C . THR A 1 110 ? -6.073 3.966 32.523 1.00 95.56 110 THR A C 1
ATOM 878 O O . THR A 1 110 ? -5.708 5.052 32.086 1.00 95.56 110 THR A O 1
ATOM 881 N N . LYS A 1 111 ? -5.494 2.814 32.167 1.00 94.38 111 LYS A N 1
ATOM 882 C CA . LYS A 1 111 ? -4.388 2.716 31.206 1.00 94.38 111 LYS A CA 1
ATOM 883 C C . LYS A 1 111 ? -4.276 1.329 30.587 1.00 94.38 111 LYS A C 1
ATOM 885 O O . LYS A 1 111 ? -4.754 0.342 31.163 1.00 94.38 111 LYS A O 1
ATOM 890 N N . VAL A 1 112 ? -3.609 1.265 29.439 1.00 94.06 112 VAL A N 1
ATOM 891 C CA . VAL A 1 112 ? -3.179 0.008 28.815 1.00 94.06 112 VAL A CA 1
ATOM 892 C C . VAL A 1 112 ? -1.693 0.109 28.543 1.00 94.06 112 VAL A C 1
ATOM 894 O O . VAL A 1 112 ? -1.270 1.005 27.829 1.00 94.06 112 VAL A O 1
ATOM 897 N N . LYS A 1 113 ? -0.914 -0.815 29.102 1.00 91.44 113 LYS A N 1
ATOM 898 C CA . LYS A 1 113 ? 0.506 -0.918 28.771 1.00 91.44 113 LYS A CA 1
ATOM 899 C C . LYS A 1 113 ? 0.712 -1.941 27.687 1.00 91.44 113 LYS A C 1
ATOM 901 O O . LYS A 1 113 ? 0.127 -3.018 27.777 1.00 91.44 113 LYS A O 1
ATOM 906 N N . ASP A 1 114 ? 1.613 -1.643 26.768 1.00 90.56 114 ASP A N 1
ATOM 907 C CA . ASP A 1 114 ? 2.144 -2.634 25.845 1.00 90.56 114 ASP A CA 1
ATOM 908 C C . ASP A 1 114 ? 3.579 -3.012 26.233 1.00 90.56 114 ASP A C 1
ATOM 910 O O . ASP A 1 114 ? 4.519 -2.227 26.111 1.00 90.56 114 ASP A O 1
ATOM 914 N N . GLU A 1 115 ? 3.739 -4.230 26.748 1.00 89.88 115 GLU A N 1
ATOM 915 C CA . GLU A 1 115 ? 5.013 -4.792 27.204 1.00 89.88 115 GLU A CA 1
ATOM 916 C C . GLU A 1 115 ? 5.737 -5.573 26.088 1.00 89.88 115 GLU A C 1
ATOM 918 O O . GLU A 1 115 ? 6.669 -6.339 26.360 1.00 89.88 115 GLU A O 1
ATOM 923 N N . SER A 1 116 ? 5.322 -5.391 24.828 1.00 87.19 116 SER A N 1
ATOM 924 C CA . SER A 1 116 ? 5.940 -6.022 23.665 1.00 87.19 116 SER A CA 1
ATOM 925 C C . SER A 1 116 ? 7.444 -5.733 23.597 1.00 87.19 116 SER A C 1
ATOM 927 O O . SER A 1 116 ? 7.915 -4.610 23.780 1.00 87.19 116 SER A O 1
ATOM 929 N N . THR A 1 117 ? 8.238 -6.768 23.306 1.00 86.31 117 THR A N 1
ATOM 930 C CA . THR A 1 117 ? 9.704 -6.657 23.180 1.00 86.31 117 THR A CA 1
ATOM 931 C C . THR A 1 117 ? 10.155 -6.239 21.782 1.00 86.31 117 THR A C 1
ATOM 933 O O . THR A 1 117 ? 11.359 -6.206 21.502 1.00 86.31 117 THR A O 1
ATOM 936 N N . LEU A 1 118 ? 9.212 -5.926 20.889 1.00 84.31 118 LEU A N 1
ATOM 937 C CA . LEU A 1 118 ? 9.531 -5.364 19.587 1.00 84.31 118 LEU A CA 1
ATOM 938 C C . LEU A 1 118 ? 10.281 -4.041 19.731 1.00 84.31 118 LEU A C 1
ATOM 940 O O . LEU A 1 118 ? 10.021 -3.226 20.612 1.00 84.31 118 LEU A O 1
ATOM 944 N N . ALA A 1 119 ? 11.235 -3.812 18.828 1.00 78.00 119 ALA A N 1
ATOM 945 C CA . ALA A 1 119 ? 11.971 -2.557 18.802 1.00 78.00 119 ALA A CA 1
ATOM 946 C C . ALA A 1 119 ? 10.999 -1.373 18.649 1.00 78.00 119 ALA A C 1
ATOM 948 O O . ALA A 1 119 ? 10.079 -1.436 17.835 1.00 78.00 119 ALA A O 1
ATOM 949 N N . GLN A 1 120 ? 11.245 -0.265 19.360 1.00 70.12 120 GLN A N 1
ATOM 950 C CA . GLN A 1 120 ? 10.358 0.915 19.371 1.00 70.12 120 GLN A CA 1
ATOM 951 C C . GLN A 1 120 ? 10.034 1.479 17.973 1.00 70.12 120 GLN A C 1
ATOM 953 O O . GLN A 1 120 ? 8.978 2.062 17.770 1.00 70.12 120 GLN A O 1
ATOM 958 N N . GLY A 1 121 ? 10.917 1.294 16.982 1.00 72.25 121 GLY A N 1
ATOM 959 C CA . GLY A 1 121 ? 10.657 1.704 15.594 1.00 72.25 121 GLY A CA 1
ATOM 960 C C . GLY A 1 121 ? 9.657 0.818 14.834 1.00 72.25 121 GLY A C 1
ATOM 961 O O . GLY A 1 121 ? 9.276 1.153 13.714 1.00 72.25 121 GLY A O 1
ATOM 962 N N . SER A 1 122 ? 9.266 -0.323 15.402 1.00 75.88 122 SER A N 1
ATOM 963 C CA . SER A 1 122 ? 8.334 -1.301 14.820 1.00 75.88 122 SER A CA 1
ATOM 964 C C . SER A 1 122 ? 7.100 -1.532 15.689 1.00 75.88 122 SER A C 1
ATOM 966 O O . SER A 1 122 ? 6.058 -1.879 15.141 1.00 75.88 122 SER A O 1
ATOM 968 N N . ASN A 1 123 ? 7.207 -1.333 17.008 1.00 81.19 123 ASN A N 1
ATOM 969 C CA . ASN A 1 123 ? 6.063 -1.462 17.902 1.00 81.19 123 ASN A CA 1
ATOM 970 C C . ASN A 1 123 ? 4.996 -0.393 17.599 1.00 81.19 123 ASN A C 1
ATOM 972 O O . ASN A 1 123 ? 5.351 0.764 17.339 1.00 81.19 123 ASN A O 1
ATOM 976 N N . GLY A 1 124 ? 3.715 -0.771 17.573 1.00 79.69 124 GLY A N 1
ATOM 977 C CA . GLY A 1 124 ? 2.626 0.151 17.234 1.00 79.69 124 GLY A CA 1
ATOM 978 C C . GLY A 1 124 ? 2.559 0.559 15.751 1.00 79.69 124 GLY A C 1
ATOM 979 O O . GLY A 1 124 ? 1.960 1.579 15.393 1.00 79.69 124 GLY A O 1
ATOM 980 N N . LYS A 1 125 ? 3.264 -0.151 14.855 1.00 82.06 125 LYS A N 1
ATOM 981 C CA . LYS A 1 125 ? 3.304 0.143 13.403 1.00 82.06 125 LYS A CA 1
ATOM 982 C C . LYS A 1 125 ? 2.471 -0.815 12.556 1.00 82.06 125 LYS A C 1
ATOM 984 O O . LYS A 1 125 ? 2.472 -0.670 11.329 1.00 82.06 125 LYS A O 1
ATOM 989 N N . PHE A 1 126 ? 1.758 -1.748 13.181 1.00 80.31 126 PHE A N 1
ATOM 990 C CA . PHE A 1 126 ? 0.866 -2.701 12.518 1.00 80.31 126 PHE A CA 1
ATOM 991 C C . PHE A 1 126 ? -0.591 -2.209 12.480 1.00 80.31 126 PHE A C 1
ATOM 993 O O . PHE A 1 126 ? -1.454 -2.906 11.953 1.00 80.31 126 PHE A O 1
ATOM 1000 N N . GLY A 1 127 ? -0.865 -1.003 12.995 1.00 79.00 127 GLY A N 1
ATOM 1001 C CA . GLY A 1 127 ? -2.235 -0.548 1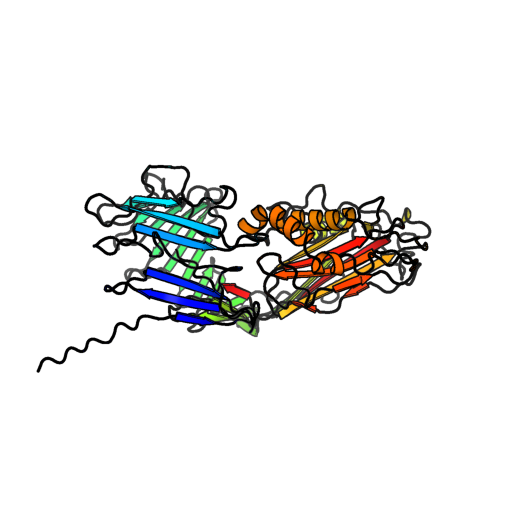3.273 1.00 79.00 127 GLY A CA 1
ATOM 1002 C C . GLY A 1 127 ? -2.791 -1.128 14.579 1.00 79.00 127 GLY A C 1
ATOM 1003 O O . GLY A 1 127 ? -3.988 -1.033 14.833 1.00 79.00 127 GLY A O 1
ATOM 1004 N N . ASP A 1 128 ? -1.900 -1.728 15.359 1.00 82.88 128 ASP A N 1
ATOM 1005 C CA . ASP A 1 128 ? -2.037 -2.251 16.707 1.00 82.88 128 ASP A CA 1
ATOM 1006 C C . ASP A 1 128 ? -2.037 -1.133 17.760 1.00 82.88 128 ASP A C 1
ATOM 1008 O O . ASP A 1 128 ? -1.907 0.061 17.448 1.00 82.88 128 ASP A O 1
ATOM 1012 N N . PHE A 1 129 ? -2.238 -1.514 19.021 1.00 87.44 129 PHE A N 1
ATOM 1013 C CA . PHE A 1 129 ? -2.214 -0.555 20.114 1.00 87.44 129 PHE A CA 1
ATOM 1014 C C . PHE A 1 129 ? -0.810 0.058 20.233 1.00 87.44 129 PHE A C 1
ATOM 1016 O O . PHE A 1 129 ? 0.204 -0.585 19.993 1.00 87.44 129 PHE A O 1
ATOM 1023 N N . THR A 1 130 ? -0.737 1.345 20.561 1.00 84.31 130 THR A N 1
ATOM 1024 C CA . THR A 1 130 ? 0.536 2.017 20.838 1.00 84.31 130 THR A CA 1
ATOM 1025 C C . THR A 1 130 ? 0.402 2.721 22.170 1.00 84.31 130 THR A C 1
ATOM 1027 O O . THR A 1 130 ? -0.364 3.680 22.279 1.00 84.31 130 THR A O 1
ATOM 1030 N N . ASP A 1 131 ? 1.146 2.237 23.160 1.00 83.19 131 ASP A N 1
ATOM 1031 C CA . ASP A 1 131 ? 1.277 2.915 24.445 1.00 83.19 131 ASP A CA 1
ATOM 1032 C C . ASP A 1 131 ? 2.010 4.249 24.238 1.00 83.19 131 ASP A C 1
ATOM 1034 O O . ASP A 1 131 ? 3.068 4.316 23.595 1.00 83.19 131 ASP A O 1
ATOM 1038 N N . GLY A 1 132 ? 1.399 5.328 24.718 1.00 74.25 132 GLY A N 1
ATOM 1039 C CA . GLY A 1 132 ? 1.919 6.677 24.599 1.00 74.25 132 GLY A CA 1
ATOM 1040 C C . GLY A 1 132 ? 3.198 6.901 25.412 1.00 74.25 132 GLY A C 1
ATOM 1041 O O . GLY A 1 132 ? 3.723 6.055 26.130 1.00 74.25 132 GLY A O 1
ATOM 1042 N N . SER A 1 133 ? 3.743 8.115 25.332 1.00 71.06 133 SER A N 1
ATOM 1043 C CA . SER A 1 133 ? 4.966 8.468 26.067 1.00 71.06 133 SER A CA 1
ATOM 1044 C C . SER A 1 133 ? 4.739 8.769 27.559 1.00 71.06 133 SER A C 1
ATOM 1046 O O . SER A 1 133 ? 5.667 9.209 28.239 1.00 71.06 133 SER A O 1
ATOM 1048 N N . ASN A 1 134 ? 3.515 8.634 28.075 1.00 72.31 134 ASN A N 1
ATOM 1049 C CA . ASN A 1 134 ? 3.126 9.021 29.437 1.00 72.31 134 ASN A CA 1
ATOM 1050 C C . ASN A 1 134 ? 3.380 7.939 30.505 1.00 72.31 134 ASN A C 1
ATOM 1052 O O . ASN A 1 134 ? 3.054 8.163 31.677 1.00 72.31 134 ASN A O 1
ATOM 1056 N N . ALA A 1 135 ? 4.085 6.867 30.138 1.00 71.00 135 ALA A N 1
ATOM 1057 C CA . ALA A 1 135 ? 4.673 5.878 31.036 1.00 71.00 135 ALA A CA 1
ATOM 1058 C C . ALA A 1 135 ? 3.655 5.279 32.026 1.00 71.00 135 ALA A C 1
ATOM 1060 O O . ALA A 1 135 ? 2.693 4.641 31.631 1.00 71.00 135 ALA A O 1
ATOM 1061 N N . ASP A 1 136 ? 3.874 5.436 33.334 1.00 80.56 136 ASP A N 1
ATOM 1062 C CA . ASP A 1 136 ? 3.056 4.793 34.368 1.00 80.56 136 ASP A CA 1
ATOM 1063 C C . ASP A 1 136 ? 1.782 5.552 34.766 1.00 80.56 136 ASP A C 1
ATOM 1065 O O . ASP A 1 136 ? 1.054 5.089 35.650 1.00 80.56 136 ASP A O 1
ATOM 1069 N N . ASN A 1 137 ? 1.505 6.696 34.144 1.00 89.31 137 ASN A N 1
ATOM 1070 C CA . ASN A 1 137 ? 0.336 7.511 34.469 1.00 89.31 137 ASN A CA 1
ATOM 1071 C C . ASN A 1 137 ? -0.930 6.991 33.777 1.00 89.31 137 ASN A C 1
ATOM 1073 O O . ASN A 1 137 ? -0.855 6.189 32.854 1.00 89.31 137 ASN A O 1
ATOM 1077 N N . ASP A 1 138 ? -2.093 7.460 34.226 1.00 93.31 138 ASP A N 1
ATOM 1078 C CA . ASP A 1 138 ? -3.364 7.115 33.589 1.00 93.31 138 ASP A CA 1
ATOM 1079 C C . ASP A 1 138 ? -3.508 7.815 32.223 1.00 93.31 138 ASP A C 1
ATOM 1081 O O . ASP A 1 138 ? -3.219 9.009 32.080 1.00 93.31 138 ASP A O 1
ATOM 1085 N N . ASP A 1 139 ? -3.971 7.058 31.229 1.00 94.56 139 ASP A N 1
ATOM 1086 C CA . ASP A 1 139 ? -4.234 7.490 29.850 1.00 94.56 139 ASP A CA 1
ATOM 1087 C C . ASP A 1 139 ? -5.654 8.006 29.660 1.00 94.56 139 ASP A C 1
ATOM 1089 O O . ASP A 1 139 ? -5.920 8.880 28.828 1.00 94.56 139 ASP A O 1
ATOM 1093 N N . TYR A 1 140 ? -6.578 7.406 30.403 1.00 95.94 140 TYR A N 1
ATOM 1094 C CA . TYR A 1 140 ? -8.005 7.573 30.220 1.00 95.94 140 TYR A CA 1
ATOM 1095 C C . TYR A 1 140 ? -8.594 8.328 31.404 1.00 95.94 140 TYR A C 1
ATOM 1097 O O . TYR A 1 140 ? -8.246 8.092 32.560 1.00 95.94 140 TYR A O 1
ATOM 1105 N N . ALA A 1 141 ? -9.525 9.231 31.116 1.00 96.56 141 ALA A N 1
ATOM 1106 C CA . ALA A 1 141 ? -10.314 9.906 32.139 1.00 96.56 141 ALA A CA 1
ATOM 1107 C C . ALA A 1 141 ? -11.781 9.921 31.734 1.00 96.56 141 ALA A C 1
ATOM 1109 O O . ALA A 1 141 ? -12.099 9.925 30.541 1.00 96.56 141 ALA A O 1
ATOM 1110 N N . TYR A 1 142 ? -12.662 9.979 32.729 1.00 97.56 142 TYR A N 1
ATOM 1111 C CA . TYR A 1 142 ? -14.105 9.899 32.541 1.00 97.56 142 TYR A CA 1
ATOM 1112 C C . TYR A 1 142 ? -14.810 11.068 33.219 1.00 97.56 142 TYR A C 1
ATOM 1114 O O . TYR A 1 142 ? -14.314 11.591 34.217 1.00 97.56 142 TYR A O 1
ATOM 1122 N N . ASP A 1 143 ? -15.968 11.458 32.697 1.00 95.75 143 ASP A N 1
ATOM 1123 C CA . ASP A 1 143 ? -16.882 12.338 33.422 1.00 95.75 143 ASP A CA 1
ATOM 1124 C C . ASP A 1 143 ? -17.682 11.573 34.500 1.00 95.75 143 ASP A C 1
ATOM 1126 O O . ASP A 1 143 ? -17.528 10.357 34.701 1.00 95.75 143 ASP A O 1
ATOM 1130 N N . ASP A 1 144 ? -18.542 12.307 35.209 1.00 95.12 144 ASP A N 1
ATOM 1131 C CA . ASP A 1 144 ? -19.396 11.774 36.275 1.00 95.12 144 ASP A CA 1
ATOM 1132 C C . ASP A 1 144 ? -20.455 10.786 35.750 1.00 95.12 144 ASP A C 1
ATOM 1134 O O . ASP A 1 144 ? -20.870 9.887 36.484 1.00 95.12 144 ASP A O 1
ATOM 1138 N N . ASN A 1 145 ? -20.838 10.897 34.472 1.00 95.62 145 ASN A N 1
ATOM 1139 C CA . ASN A 1 145 ? -21.739 9.958 33.795 1.00 95.62 145 ASN A CA 1
ATOM 1140 C C . ASN A 1 145 ? -21.006 8.685 33.328 1.00 95.62 145 ASN A C 1
ATOM 1142 O O . ASN A 1 145 ? -21.642 7.714 32.921 1.00 95.62 145 ASN A O 1
ATOM 1146 N N . GLY A 1 146 ? -19.673 8.656 33.427 1.00 95.12 146 GLY A N 1
ATOM 1147 C CA . GLY A 1 146 ? -18.837 7.532 33.013 1.00 95.12 146 GLY A CA 1
ATOM 1148 C C . GLY A 1 146 ? -18.455 7.552 31.534 1.00 95.12 146 GLY A C 1
ATOM 1149 O O . GLY A 1 146 ? -17.927 6.554 31.043 1.00 95.12 146 GLY A O 1
ATOM 1150 N N . ASN A 1 147 ? -18.671 8.664 30.833 1.00 97.12 147 ASN A N 1
ATOM 1151 C CA . ASN A 1 147 ? -18.231 8.828 29.456 1.00 97.12 147 ASN A CA 1
ATOM 1152 C C . ASN A 1 147 ? -16.727 9.116 29.398 1.00 97.12 147 ASN A C 1
ATOM 1154 O O . ASN A 1 147 ? -16.199 9.850 30.233 1.00 97.12 147 ASN A O 1
ATOM 1158 N N . LEU A 1 148 ? -16.031 8.582 28.392 1.00 97.69 148 LEU A N 1
ATOM 1159 C CA . LEU A 1 148 ? -14.604 8.830 28.181 1.00 97.69 148 LEU A CA 1
ATOM 1160 C C . LEU A 1 148 ? -14.366 10.282 27.736 1.00 97.69 148 LEU A C 1
ATOM 1162 O O . LEU A 1 148 ? -14.796 10.681 26.663 1.00 97.69 148 LEU A O 1
ATOM 1166 N N . VAL A 1 149 ? -13.630 11.072 28.511 1.00 97.88 149 VAL A N 1
ATOM 1167 C CA . VAL A 1 149 ? -13.338 12.483 28.190 1.00 97.88 149 VAL A CA 1
ATOM 1168 C C . VAL A 1 149 ? -11.891 12.729 27.764 1.00 97.88 149 VAL A C 1
ATOM 1170 O O . VAL A 1 149 ? -11.574 13.808 27.254 1.00 97.88 149 VAL A O 1
ATOM 1173 N N . LYS A 1 150 ? -11.009 11.744 27.951 1.00 96.56 150 LYS A N 1
ATOM 1174 C CA . LYS A 1 150 ? -9.583 11.809 27.610 1.00 96.56 150 LYS A CA 1
ATOM 1175 C C . LYS A 1 150 ? -9.068 10.432 27.203 1.00 96.56 150 LYS A C 1
ATOM 1177 O O . LYS A 1 150 ? -9.431 9.450 27.840 1.00 96.56 150 LYS A O 1
ATOM 1182 N N . ASP A 1 151 ? -8.228 10.394 26.177 1.00 95.44 151 ASP A N 1
ATOM 1183 C CA . ASP A 1 151 ? -7.474 9.214 25.733 1.00 95.44 151 ASP A CA 1
ATOM 1184 C C . ASP A 1 151 ? -6.104 9.707 25.252 1.00 95.44 151 ASP A C 1
ATOM 1186 O O . ASP A 1 151 ? -5.976 10.268 24.160 1.00 95.44 151 ASP A O 1
ATOM 1190 N N . LEU A 1 152 ? -5.093 9.574 26.111 1.00 94.31 152 LEU A N 1
ATOM 1191 C CA . LEU A 1 152 ? -3.745 10.073 25.839 1.00 94.31 152 LEU A CA 1
ATOM 1192 C C . LEU A 1 152 ? -3.005 9.253 24.776 1.00 94.31 152 LEU A C 1
ATOM 1194 O O . LEU A 1 152 ? -2.194 9.832 24.058 1.00 94.31 152 LEU A O 1
ATOM 1198 N N . ASN A 1 153 ? -3.348 7.976 24.600 1.00 90.81 153 ASN A N 1
ATOM 1199 C CA . ASN A 1 153 ? -2.768 7.111 23.566 1.00 90.81 153 ASN A CA 1
ATOM 1200 C C . ASN A 1 153 ? -3.175 7.555 22.153 1.00 90.81 153 ASN A C 1
ATOM 1202 O O . ASN A 1 153 ? -2.469 7.309 21.176 1.00 90.81 153 ASN A O 1
ATOM 1206 N N . LYS A 1 154 ? -4.310 8.254 22.033 1.00 90.94 154 LYS A N 1
ATOM 1207 C CA . LYS A 1 154 ? -4.792 8.845 20.774 1.00 90.94 154 LYS A CA 1
ATOM 1208 C C . LYS A 1 154 ? -4.650 10.360 20.715 1.00 90.94 154 LYS A C 1
ATOM 1210 O O . LYS A 1 154 ? -5.227 10.965 19.810 1.00 90.94 154 LYS A O 1
ATOM 1215 N N . ASP A 1 155 ? -3.927 10.968 21.656 1.00 93.62 155 ASP A N 1
ATOM 1216 C CA . ASP A 1 155 ? -3.776 12.422 21.778 1.00 93.62 155 ASP A CA 1
ATOM 1217 C C . ASP A 1 155 ? -5.116 13.183 21.896 1.00 93.62 155 ASP A C 1
ATOM 1219 O O . ASP A 1 155 ? -5.256 14.331 21.461 1.00 93.62 155 ASP A O 1
ATOM 1223 N N . ILE A 1 156 ? -6.120 12.552 22.512 1.00 96.00 156 ILE A N 1
ATOM 1224 C CA . ILE A 1 156 ? -7.441 13.136 22.758 1.00 96.00 156 ILE A CA 1
ATOM 1225 C C . ILE A 1 156 ? -7.425 13.880 24.094 1.00 96.00 156 ILE A C 1
ATOM 1227 O O . ILE A 1 156 ? -7.672 13.305 25.157 1.00 96.00 156 ILE A O 1
ATOM 1231 N N . LYS A 1 157 ? -7.129 15.181 24.036 1.00 95.75 157 LYS A N 1
ATOM 1232 C CA . LYS A 1 157 ? -7.102 16.108 25.181 1.00 95.75 157 LYS A CA 1
ATOM 1233 C C . LYS A 1 157 ? -7.237 17.568 24.723 1.00 95.75 157 LYS A C 1
ATOM 1235 O O . LYS A 1 157 ? -7.233 17.853 23.527 1.00 95.75 157 LYS A O 1
ATOM 1240 N N . ASP A 1 158 ? -7.335 18.477 25.690 1.00 95.56 158 ASP A N 1
ATOM 1241 C CA . ASP A 1 158 ? -7.202 19.931 25.511 1.00 95.56 158 ASP A CA 1
ATOM 1242 C C . ASP A 1 158 ? -8.154 20.570 24.476 1.00 95.56 158 ASP A C 1
ATOM 1244 O O . ASP A 1 158 ? -7.768 21.451 23.700 1.00 95.56 158 ASP A O 1
ATOM 1248 N N . LEU A 1 159 ? -9.422 20.149 24.444 1.00 95.75 159 LEU A N 1
ATOM 1249 C CA . LEU A 1 159 ? -10.479 20.862 23.720 1.00 95.75 159 LEU A CA 1
ATOM 1250 C C . LEU A 1 159 ? -10.587 22.304 24.251 1.00 95.75 159 LEU A C 1
ATOM 1252 O O . LEU A 1 159 ? -10.381 22.557 25.435 1.00 95.75 159 LEU A O 1
ATOM 1256 N N . ALA A 1 160 ? -10.903 23.274 23.389 1.00 89.69 160 ALA A N 1
ATOM 1257 C CA . ALA A 1 160 ? -10.888 24.693 23.751 1.00 89.69 160 ALA A CA 1
ATOM 1258 C C . ALA A 1 160 ? -11.669 24.988 25.052 1.00 89.69 160 ALA A C 1
ATOM 1260 O O . ALA A 1 160 ? -12.873 24.757 25.138 1.00 89.69 160 ALA A O 1
ATOM 1261 N N . GLY A 1 161 ? -10.968 25.515 26.064 1.00 89.75 161 GLY A N 1
ATOM 1262 C CA . GLY A 1 161 ? -11.544 25.838 27.376 1.00 89.75 161 GLY A CA 1
ATOM 1263 C C . GLY A 1 161 ? -11.669 24.660 28.354 1.00 89.75 161 GLY A C 1
ATOM 1264 O O . GLY A 1 161 ? -12.269 24.830 29.412 1.00 89.75 161 GLY A O 1
ATOM 1265 N N . SER A 1 162 ? -11.110 23.489 28.039 1.00 93.00 162 SER A N 1
ATOM 1266 C CA . SER A 1 162 ? -11.149 22.285 28.875 1.00 93.00 162 SER A CA 1
ATOM 1267 C C . SER A 1 162 ? -9.822 21.518 28.822 1.00 93.00 162 SER A C 1
ATOM 1269 O O . SER A 1 162 ? -9.126 21.540 27.815 1.00 93.00 162 SER A O 1
ATOM 1271 N N . ALA A 1 163 ? -9.473 20.799 29.892 1.00 93.75 163 ALA A N 1
ATOM 1272 C CA . ALA A 1 163 ? -8.356 19.840 29.880 1.00 93.75 163 ALA A CA 1
ATOM 1273 C C . ALA A 1 163 ? -8.749 18.477 29.268 1.00 93.75 163 ALA A C 1
ATOM 1275 O O . ALA A 1 163 ? -7.920 17.568 29.166 1.00 93.75 163 ALA A O 1
ATOM 1276 N N . ASN A 1 164 ? -10.025 18.308 28.913 1.00 96.19 164 ASN A N 1
ATOM 1277 C CA . ASN A 1 164 ? -10.580 17.109 28.291 1.00 96.19 164 ASN A CA 1
ATOM 1278 C C . ASN A 1 164 ? -10.585 17.243 26.768 1.00 96.19 164 ASN A C 1
ATOM 1280 O O . ASN A 1 164 ? -10.654 18.350 26.245 1.00 96.19 164 ASN A O 1
ATOM 1284 N N . GLY A 1 165 ? -10.530 16.119 26.057 1.00 97.38 165 GLY A N 1
ATOM 1285 C CA . GLY A 1 165 ? -10.547 16.077 24.594 1.00 97.38 165 GLY A CA 1
ATOM 1286 C C . GLY A 1 165 ? -11.919 15.788 23.993 1.00 97.38 165 GLY A C 1
ATOM 1287 O O . GLY A 1 165 ? -12.107 16.057 22.810 1.00 97.38 165 GLY A O 1
ATOM 1288 N N . ILE A 1 166 ? -12.868 15.268 24.781 1.00 98.31 166 ILE A N 1
ATOM 1289 C CA . ILE A 1 166 ? -14.224 14.937 24.324 1.00 98.31 166 ILE A CA 1
ATOM 1290 C C . ILE A 1 166 ? -15.260 15.718 25.127 1.00 98.31 166 ILE A C 1
ATOM 1292 O O . ILE A 1 166 ? -15.206 15.775 26.356 1.00 98.31 166 ILE A O 1
ATOM 1296 N N . LYS A 1 167 ? -16.220 16.301 24.414 1.00 97.62 167 LYS A N 1
ATOM 1297 C CA . LYS A 1 167 ? -17.411 16.950 24.962 1.00 97.62 167 LYS A CA 1
ATOM 1298 C C . LYS A 1 167 ? -18.650 16.190 24.508 1.00 97.62 167 LYS A C 1
ATOM 1300 O O . LYS A 1 167 ? -18.744 15.810 23.341 1.00 97.62 167 LYS A O 1
ATOM 1305 N N . TYR A 1 168 ? -19.597 16.012 25.419 1.00 97.56 168 TYR A N 1
ATOM 1306 C CA . TYR A 1 168 ? -20.833 15.265 25.202 1.00 97.56 168 TYR A CA 1
ATOM 1307 C C . TYR A 1 168 ? -22.049 16.194 25.164 1.00 97.56 168 TYR A C 1
ATOM 1309 O O . TYR A 1 168 ? -22.052 17.255 25.790 1.00 97.56 168 TYR A O 1
ATOM 1317 N N . ASN A 1 169 ? -23.075 15.799 24.409 1.00 95.56 169 ASN A N 1
ATOM 1318 C CA . ASN A 1 169 ? -24.367 16.485 24.384 1.00 95.56 169 ASN A CA 1
ATOM 1319 C C . ASN A 1 169 ? -25.323 15.941 25.468 1.00 95.56 169 ASN A C 1
ATOM 1321 O O . ASN A 1 169 ? -24.994 15.018 26.205 1.00 95.56 169 ASN A O 1
ATOM 1325 N N . TYR A 1 170 ? -26.547 16.474 25.528 1.00 94.38 170 TYR A N 1
ATOM 1326 C CA . TYR A 1 170 ? -27.579 16.052 26.491 1.00 94.38 170 TYR A CA 1
ATOM 1327 C C . TYR A 1 170 ? -28.083 14.601 26.325 1.00 94.38 170 TYR A C 1
ATOM 1329 O O . TYR A 1 170 ? -28.880 14.151 27.141 1.00 94.38 170 TYR A O 1
ATOM 1337 N N . LEU A 1 171 ? -27.659 13.887 25.275 1.00 95.88 171 LEU A N 1
ATOM 1338 C CA . LEU A 1 171 ? -27.962 12.470 25.034 1.00 95.88 171 LEU A CA 1
ATOM 1339 C C . LEU A 1 171 ? -26.771 11.556 25.387 1.00 95.88 171 LEU A C 1
ATOM 1341 O O . LEU A 1 171 ? -26.752 10.407 24.946 1.00 95.88 171 LEU A O 1
ATOM 1345 N N . ASP A 1 172 ? -25.752 12.078 26.083 1.00 96.69 172 ASP A N 1
ATOM 1346 C CA . ASP A 1 172 ? -24.471 11.402 26.349 1.00 96.69 172 ASP A CA 1
ATOM 1347 C C . ASP A 1 172 ? -23.784 10.889 25.064 1.00 96.69 172 ASP A C 1
ATOM 1349 O O . ASP A 1 172 ? -23.057 9.894 25.054 1.00 96.69 172 ASP A O 1
ATOM 1353 N N . LYS A 1 173 ? -23.968 11.593 23.936 1.00 97.19 173 LYS A N 1
ATOM 1354 C CA . LYS A 1 173 ? -23.243 11.317 22.684 1.00 97.19 173 LYS A CA 1
ATOM 1355 C C . LYS A 1 173 ? -22.087 12.301 22.498 1.00 97.19 173 LYS A C 1
ATOM 1357 O O . LYS A 1 173 ? -22.283 13.492 22.751 1.00 97.19 173 LYS A O 1
ATOM 1362 N N . PRO A 1 174 ? -20.912 11.853 22.006 1.00 97.31 174 PRO A N 1
ATOM 1363 C CA . PRO A 1 174 ? -19.807 12.755 21.696 1.00 97.31 174 PRO A CA 1
ATOM 1364 C C . PRO A 1 174 ? -20.248 13.815 20.683 1.00 97.31 174 PRO A C 1
ATOM 1366 O O . PRO A 1 174 ? -20.703 13.471 19.591 1.00 97.31 174 PRO A O 1
ATOM 1369 N N . GLU A 1 175 ? -20.117 15.086 21.045 1.00 97.31 175 GLU A N 1
ATOM 1370 C CA . GLU A 1 175 ? -20.452 16.255 20.227 1.00 97.31 175 GLU A CA 1
ATOM 1371 C C . GLU A 1 175 ? -19.194 16.869 19.606 1.00 97.31 175 GLU A C 1
ATOM 1373 O O . GLU A 1 175 ? -19.198 17.213 18.425 1.00 97.31 175 GLU A O 1
ATOM 1378 N N . GLU A 1 176 ? -18.110 16.972 20.377 1.00 97.69 176 GLU A N 1
ATOM 1379 C CA . GLU A 1 176 ? -16.825 17.511 19.926 1.00 97.69 176 GLU A CA 1
ATOM 1380 C C . GLU A 1 176 ? -15.681 16.626 20.430 1.00 97.69 176 GLU A C 1
ATOM 1382 O O . GLU A 1 176 ? -15.671 16.224 21.592 1.00 97.69 176 GLU A O 1
ATOM 1387 N N . ILE A 1 177 ? -14.724 16.320 19.554 1.00 98.25 177 ILE A N 1
ATOM 1388 C CA . ILE A 1 177 ? -13.537 15.512 19.851 1.00 98.25 177 ILE A CA 1
ATOM 1389 C C . ILE A 1 177 ? -12.321 16.233 19.277 1.00 98.25 177 ILE A C 1
ATOM 1391 O O . ILE A 1 177 ? -12.229 16.392 18.059 1.00 98.25 177 ILE A O 1
ATOM 1395 N N . ARG A 1 178 ? -11.370 16.634 20.118 1.00 97.06 178 ARG A N 1
ATOM 1396 C CA . ARG A 1 178 ? -10.069 17.148 19.673 1.00 97.06 178 ARG A CA 1
ATOM 1397 C C . ARG A 1 178 ? -9.033 16.036 19.688 1.00 97.06 178 ARG A C 1
ATOM 1399 O O . ARG A 1 178 ? -8.900 15.342 20.689 1.00 97.06 178 ARG A O 1
ATOM 1406 N N . ILE A 1 179 ? -8.280 15.917 18.599 1.00 96.19 179 ILE A N 1
ATOM 1407 C CA . ILE A 1 179 ? -7.080 15.084 18.514 1.00 96.19 179 ILE A CA 1
ATOM 1408 C C . ILE A 1 179 ? -5.903 16.007 18.206 1.00 96.19 179 ILE A C 1
ATOM 1410 O O . ILE A 1 179 ? -5.843 16.586 17.114 1.00 96.19 179 ILE A O 1
ATOM 1414 N N . ILE A 1 180 ? -4.981 16.151 19.157 1.00 94.56 180 ILE A N 1
ATOM 1415 C CA . ILE A 1 180 ? -3.807 17.015 18.989 1.00 94.56 180 ILE A CA 1
ATOM 1416 C C . ILE A 1 180 ? -2.961 16.530 17.807 1.00 94.56 180 ILE A C 1
ATOM 1418 O O . ILE A 1 180 ? -2.839 15.334 17.545 1.00 94.56 180 ILE A O 1
ATOM 1422 N N . GLY A 1 181 ? -2.427 17.476 17.036 1.00 93.06 181 GLY A N 1
ATOM 1423 C CA . GLY A 1 181 ? -1.661 17.215 15.821 1.00 93.06 181 GLY A CA 1
ATOM 1424 C C . GLY A 1 181 ? -2.519 16.849 14.607 1.00 93.06 181 GLY A C 1
ATOM 1425 O O . GLY A 1 181 ? -1.979 16.728 13.508 1.00 93.06 181 GLY A O 1
ATOM 1426 N N . LYS A 1 182 ? -3.842 16.681 14.768 1.00 94.06 182 LYS A N 1
ATOM 1427 C CA . LYS A 1 182 ? -4.764 16.345 13.670 1.00 94.06 182 LYS A CA 1
ATOM 1428 C C . LYS A 1 182 ? -5.830 17.417 13.473 1.00 94.06 182 LYS A C 1
ATOM 1430 O O . LYS A 1 182 ? -5.875 18.046 12.417 1.00 94.06 182 LYS A O 1
ATOM 1435 N N . GLY A 1 183 ? -6.705 17.617 14.453 1.00 95.31 183 GLY A N 1
ATOM 1436 C CA . GLY A 1 183 ? -7.855 18.507 14.307 1.00 95.31 183 GLY A CA 1
ATOM 1437 C C . GLY A 1 183 ? -8.977 18.225 15.291 1.00 95.31 183 GLY A C 1
ATOM 1438 O O . GLY A 1 183 ? -8.876 17.362 16.165 1.00 95.31 183 GLY A O 1
ATOM 1439 N N . THR A 1 184 ? -10.080 18.932 15.091 1.00 96.69 184 THR A N 1
ATOM 1440 C CA . THR A 1 184 ? -11.312 18.785 15.864 1.00 96.69 184 THR A CA 1
ATOM 1441 C C . THR A 1 184 ? -12.396 18.159 14.998 1.00 96.69 184 THR A C 1
ATOM 1443 O O . THR A 1 184 ? -12.601 18.543 13.848 1.00 96.69 184 THR A O 1
ATOM 1446 N N . ILE A 1 185 ? -13.102 17.179 15.552 1.00 97.81 185 ILE A N 1
ATOM 1447 C CA . ILE A 1 185 ? -14.277 16.551 14.958 1.00 97.81 185 ILE A CA 1
ATOM 1448 C C . ILE A 1 185 ? -15.503 17.053 15.711 1.00 97.81 185 ILE A C 1
ATOM 1450 O O . ILE A 1 185 ? -15.585 16.879 16.922 1.00 97.81 185 ILE A O 1
ATOM 1454 N N . LYS A 1 186 ? -16.481 17.598 14.992 1.00 97.81 186 LYS A N 1
ATOM 1455 C CA . LYS A 1 186 ? -17.814 17.899 15.510 1.00 97.81 186 LYS A CA 1
ATOM 1456 C C . LYS A 1 186 ? -18.842 16.942 14.914 1.00 97.81 186 LYS A C 1
ATOM 1458 O O . LYS A 1 186 ? -18.836 16.684 13.709 1.00 97.81 186 LYS A O 1
ATOM 1463 N N . LEU A 1 187 ? -19.717 16.408 15.756 1.00 98.31 187 LEU A N 1
ATOM 1464 C CA . LEU A 1 187 ? -20.763 15.463 15.381 1.00 98.31 187 LEU A CA 1
ATOM 1465 C C . LEU A 1 187 ? -22.132 16.093 15.635 1.00 98.31 187 LEU A C 1
ATOM 1467 O O . LEU A 1 187 ? -22.397 16.616 16.714 1.00 98.31 187 LEU A O 1
ATOM 1471 N N . VAL A 1 188 ? -22.998 16.044 14.625 1.00 97.75 188 VAL A N 1
ATOM 1472 C CA . VAL A 1 188 ? -24.369 16.564 14.694 1.00 97.75 188 VAL A CA 1
ATOM 1473 C C . VAL A 1 188 ? -25.327 15.389 14.637 1.00 97.75 188 VAL A C 1
ATOM 1475 O O . VAL A 1 188 ? -25.175 14.512 13.783 1.00 97.75 188 VAL A O 1
ATOM 1478 N N . TYR A 1 189 ? -26.314 15.389 15.526 1.00 97.38 189 TYR A N 1
ATOM 1479 C CA . TYR A 1 189 ? -27.319 14.339 15.639 1.00 97.38 189 TYR A CA 1
ATOM 1480 C C . TYR A 1 189 ? -28.723 14.921 15.499 1.00 97.38 189 TYR A C 1
ATOM 1482 O O . TYR A 1 189 ? -28.928 16.109 15.759 1.00 97.38 189 TYR A O 1
ATOM 1490 N N . ASP A 1 190 ? -29.682 14.087 15.108 1.00 95.25 190 ASP A N 1
ATOM 1491 C CA . ASP A 1 190 ? -31.095 14.395 15.311 1.00 95.25 190 ASP A CA 1
ATOM 1492 C C . ASP A 1 190 ? -31.499 14.196 16.786 1.00 95.25 190 ASP A C 1
ATOM 1494 O O . ASP A 1 190 ? -30.692 13.802 17.634 1.00 95.25 190 ASP A O 1
ATOM 1498 N N . ALA A 1 191 ? -32.762 14.493 17.097 1.00 95.31 191 ALA A N 1
ATOM 1499 C CA . ALA A 1 191 ? -33.306 14.351 18.446 1.00 95.31 191 ALA A CA 1
ATOM 1500 C C . ALA A 1 191 ? -33.372 12.888 18.929 1.00 95.31 191 ALA A C 1
ATOM 1502 O O . ALA A 1 191 ? -33.361 12.657 20.137 1.00 95.31 191 ALA A O 1
ATOM 1503 N N . ASP A 1 192 ? -33.388 11.921 18.006 1.00 95.38 192 ASP A N 1
ATOM 1504 C CA . ASP A 1 192 ? -33.369 10.483 18.301 1.00 95.38 192 ASP A CA 1
ATOM 1505 C C . ASP A 1 192 ? -31.930 9.949 18.477 1.00 95.38 192 ASP A C 1
ATOM 1507 O O . ASP A 1 192 ? -31.710 8.789 18.834 1.00 95.38 192 ASP A O 1
ATOM 1511 N N . GLY A 1 193 ? -30.920 10.799 18.264 1.00 94.81 193 GLY A N 1
ATOM 1512 C CA . GLY A 1 193 ? -29.510 10.469 18.422 1.00 94.81 193 GLY A CA 1
ATOM 1513 C C . GLY A 1 193 ? -28.874 9.794 17.204 1.00 94.81 193 GLY A C 1
ATOM 1514 O O . GLY A 1 193 ? -27.771 9.240 17.334 1.00 94.81 193 GLY A O 1
ATOM 1515 N N . ASN A 1 194 ? -29.517 9.831 16.034 1.00 94.56 194 ASN A N 1
ATOM 1516 C CA . ASN A 1 194 ? -28.916 9.406 14.772 1.00 94.56 194 ASN A CA 1
ATOM 1517 C C . ASN A 1 194 ? -27.934 10.471 14.289 1.00 94.56 194 ASN A C 1
ATOM 1519 O O . ASN A 1 194 ? -28.227 11.664 14.300 1.00 94.56 194 ASN A O 1
ATOM 1523 N N . LYS A 1 195 ? -26.746 10.046 13.854 1.00 95.44 195 LYS A N 1
ATOM 1524 C CA . LYS A 1 195 ? -25.710 10.962 13.364 1.00 95.44 195 LYS A CA 1
ATOM 1525 C C . LYS A 1 195 ? -26.097 11.497 11.984 1.00 95.44 195 LYS A C 1
ATOM 1527 O O . LYS A 1 195 ? -26.154 10.732 11.027 1.00 95.44 195 LYS A O 1
ATOM 1532 N N . LEU A 1 196 ? -26.268 12.811 11.884 1.00 96.62 196 LEU A N 1
ATOM 1533 C CA . LEU A 1 196 ? -26.587 13.525 10.648 1.00 96.62 196 LEU A CA 1
ATOM 1534 C C . LEU A 1 196 ? -25.340 14.064 9.953 1.00 96.62 196 LEU A C 1
ATOM 1536 O O . LEU A 1 196 ? -25.259 14.035 8.727 1.00 96.62 196 LEU A O 1
ATOM 1540 N N . GLN A 1 197 ? -24.354 14.554 10.714 1.00 97.69 197 GLN A N 1
ATOM 1541 C CA . GLN A 1 197 ? -23.139 15.135 10.140 1.00 97.69 197 GLN A CA 1
ATOM 1542 C C . GLN A 1 197 ? -21.892 14.852 10.975 1.00 97.69 197 GLN A C 1
ATOM 1544 O O . GLN A 1 197 ? -21.940 14.729 12.199 1.00 97.69 197 GLN A O 1
ATOM 1549 N N . LYS A 1 198 ? -20.754 14.785 10.283 1.00 97.88 198 LYS A N 1
ATOM 1550 C CA . LYS A 1 198 ? -19.405 14.850 10.844 1.00 97.88 198 LYS A CA 1
ATOM 1551 C C . LYS A 1 198 ? -18.682 16.023 10.192 1.00 97.88 198 LYS A C 1
ATOM 1553 O O . LYS A 1 198 ? -18.541 16.040 8.975 1.00 97.88 198 LYS A O 1
ATOM 1558 N N . ILE A 1 199 ? -18.188 16.953 10.991 1.00 97.94 199 ILE A N 1
ATOM 1559 C CA . ILE A 1 199 ? -17.406 18.105 10.542 1.00 97.94 199 ILE A CA 1
ATOM 1560 C C . ILE A 1 199 ? -15.996 17.917 11.086 1.00 97.94 199 ILE A C 1
ATOM 1562 O O . ILE A 1 199 ? -15.834 17.702 12.283 1.00 97.94 199 ILE A O 1
ATOM 1566 N N . PHE A 1 200 ? -14.989 17.934 10.222 1.00 97.56 200 PHE A N 1
ATOM 1567 C CA . PHE A 1 200 ? -13.589 17.865 10.632 1.00 97.56 200 PHE A CA 1
ATOM 1568 C C . PHE A 1 200 ? -12.874 19.168 10.288 1.00 97.56 200 PHE A C 1
ATOM 1570 O O . PHE A 1 200 ? -12.800 19.525 9.114 1.00 97.56 200 PHE A O 1
ATOM 1577 N N . THR A 1 201 ? -12.322 19.819 11.307 1.00 96.38 201 THR A N 1
ATOM 1578 C CA . THR A 1 201 ? -11.525 21.044 11.201 1.00 96.38 201 THR A CA 1
ATOM 1579 C C . THR A 1 201 ? -10.068 20.701 11.524 1.00 96.38 201 THR A C 1
ATOM 1581 O O . THR A 1 201 ? -9.772 20.379 12.679 1.00 96.38 201 THR A O 1
ATOM 1584 N N . PRO A 1 202 ? -9.147 20.711 10.546 1.00 95.69 202 PRO A N 1
ATOM 1585 C CA . PRO A 1 202 ? -7.732 20.444 10.805 1.00 95.69 202 PRO A CA 1
ATOM 1586 C C . PRO A 1 202 ? -7.109 21.512 11.719 1.00 95.69 202 PRO A C 1
ATOM 1588 O O . PRO A 1 202 ? -7.463 22.679 11.618 1.00 95.69 202 PRO A O 1
ATOM 1591 N N . GLU A 1 203 ? -6.127 21.171 12.562 1.00 92.25 203 GLU A N 1
ATOM 1592 C CA . GLU A 1 203 ? -5.501 22.182 13.449 1.00 92.25 203 GLU A CA 1
ATOM 1593 C C . GLU A 1 203 ? -4.777 23.302 12.676 1.00 92.25 203 GLU A C 1
ATOM 1595 O O . GLU A 1 203 ? -4.742 24.444 13.126 1.00 92.25 203 GLU A O 1
ATOM 1600 N N . ASN A 1 204 ? -4.230 22.987 11.497 1.00 89.06 204 ASN A N 1
ATOM 1601 C CA . ASN A 1 204 ? -3.441 23.913 10.674 1.00 89.06 204 ASN A CA 1
ATOM 1602 C C . ASN A 1 204 ? -4.219 24.475 9.470 1.00 89.06 204 ASN A C 1
ATOM 1604 O O . ASN A 1 204 ? -3.615 24.978 8.522 1.00 89.06 204 ASN A O 1
ATOM 1608 N N . SER A 1 205 ? -5.549 24.351 9.455 1.00 87.56 205 SER A N 1
ATOM 1609 C CA . SER A 1 205 ? -6.390 24.845 8.363 1.00 87.56 205 SER A CA 1
ATOM 1610 C C . SER A 1 205 ? -7.762 25.260 8.869 1.00 87.56 205 SER A C 1
ATOM 1612 O O . SER A 1 205 ? -8.383 24.561 9.655 1.00 87.56 205 SER A O 1
ATOM 1614 N N . ASN A 1 206 ? -8.286 26.355 8.325 1.00 82.25 206 ASN A N 1
ATOM 1615 C CA . ASN A 1 206 ? -9.654 26.799 8.600 1.00 82.25 206 ASN A CA 1
ATOM 1616 C C . ASN A 1 206 ? -10.677 26.204 7.616 1.00 82.25 206 ASN A C 1
ATOM 1618 O O . ASN A 1 206 ? -11.803 26.686 7.536 1.00 82.25 206 ASN A O 1
ATOM 1622 N N . THR A 1 207 ? -10.275 25.224 6.800 1.00 92.81 207 THR A N 1
ATOM 1623 C CA . THR A 1 207 ? -11.171 24.584 5.829 1.00 92.81 207 THR A CA 1
ATOM 1624 C C . THR A 1 207 ? -11.742 23.307 6.417 1.00 92.81 207 THR A C 1
ATOM 1626 O O . THR A 1 207 ? -11.033 22.310 6.570 1.00 92.81 207 THR A O 1
ATOM 1629 N N . ASP A 1 208 ? -13.037 23.337 6.699 1.00 94.75 208 ASP A N 1
ATOM 1630 C CA . ASP A 1 208 ? -13.756 22.188 7.223 1.00 94.75 208 ASP A CA 1
ATOM 1631 C C . ASP A 1 208 ? -14.019 21.142 6.138 1.00 94.75 208 ASP A C 1
ATOM 1633 O O . ASP A 1 208 ? -14.402 21.447 5.008 1.00 94.75 208 ASP A O 1
ATOM 1637 N N . THR A 1 209 ? -13.897 19.871 6.515 1.00 96.19 209 THR A N 1
ATOM 1638 C CA . THR A 1 209 ? -14.458 18.758 5.748 1.00 96.19 209 THR A CA 1
ATOM 1639 C C . THR A 1 209 ? -15.775 18.334 6.383 1.00 96.19 209 THR A C 1
ATOM 1641 O O . THR A 1 209 ? -15.789 17.697 7.438 1.00 96.19 209 THR A O 1
ATOM 1644 N N . VAL A 1 210 ? -16.888 18.664 5.729 1.00 97.75 210 VAL A N 1
ATOM 1645 C CA . VAL A 1 210 ? -18.236 18.282 6.171 1.00 97.75 210 VAL A CA 1
ATOM 1646 C C . VAL A 1 210 ? -18.647 16.984 5.486 1.00 97.75 210 VAL A C 1
ATOM 1648 O O . VAL A 1 210 ? -18.604 16.886 4.265 1.00 97.75 210 VAL A O 1
ATOM 1651 N N . THR A 1 211 ? -19.043 15.982 6.267 1.00 97.94 211 THR A N 1
ATOM 1652 C CA . THR A 1 211 ? -19.646 14.735 5.787 1.00 97.94 211 THR A CA 1
ATOM 1653 C C . THR A 1 211 ? -21.078 14.644 6.293 1.00 97.94 211 THR A C 1
ATOM 1655 O O . THR A 1 211 ? -21.281 14.611 7.508 1.00 97.94 211 THR A O 1
ATOM 1658 N N . SER A 1 212 ? -22.050 14.578 5.387 1.00 98.12 212 SER A N 1
ATOM 1659 C CA . SER A 1 212 ? -23.478 14.501 5.722 1.00 98.12 212 SER A CA 1
ATOM 1660 C C . SER A 1 212 ? -24.032 13.113 5.411 1.00 98.12 212 SER A C 1
ATOM 1662 O O . SER A 1 212 ? -23.680 12.516 4.391 1.00 98.12 212 SER A O 1
ATOM 1664 N N . TYR A 1 213 ? -24.905 12.616 6.284 1.00 96.62 213 TYR A N 1
ATOM 1665 C CA . TYR A 1 213 ? -25.551 11.310 6.177 1.00 96.62 213 TYR A CA 1
ATOM 1666 C C . TYR A 1 213 ? -27.056 11.518 6.007 1.00 96.62 213 TYR A C 1
ATOM 1668 O O . TYR A 1 213 ? -27.706 12.103 6.873 1.00 96.62 213 TYR A O 1
ATOM 1676 N N . ILE A 1 214 ? -27.609 11.049 4.889 1.00 94.56 214 ILE A N 1
ATOM 1677 C CA . ILE A 1 214 ? -29.048 11.100 4.605 1.00 94.56 214 ILE A CA 1
ATOM 1678 C C . ILE A 1 214 ? -29.475 9.693 4.204 1.00 94.56 214 ILE A C 1
ATOM 1680 O O . ILE A 1 214 ? -29.269 9.272 3.067 1.00 94.56 214 ILE A O 1
ATOM 1684 N N . ASN A 1 215 ? -30.059 8.943 5.139 1.00 90.88 215 ASN A N 1
ATOM 1685 C CA . ASN A 1 215 ? -30.322 7.512 4.966 1.00 90.88 215 ASN A CA 1
ATOM 1686 C C . ASN A 1 215 ? -29.040 6.771 4.523 1.00 90.88 215 ASN A C 1
ATOM 1688 O O . ASN A 1 215 ? -28.004 6.883 5.174 1.00 90.88 215 ASN A O 1
ATOM 1692 N N . GLY A 1 216 ? -29.085 6.033 3.409 1.00 92.69 216 GLY A N 1
ATOM 1693 C CA . GLY A 1 216 ? -27.919 5.350 2.841 1.00 92.69 216 GLY A CA 1
ATOM 1694 C C . GLY A 1 216 ? -26.945 6.255 2.076 1.00 92.69 216 GLY A C 1
ATOM 1695 O O . GLY A 1 216 ? -25.889 5.779 1.670 1.00 92.69 216 GLY A O 1
ATOM 1696 N N . PHE A 1 217 ? -27.268 7.530 1.855 1.00 96.19 217 PHE A N 1
ATOM 1697 C CA . PHE A 1 217 ? -26.474 8.443 1.034 1.00 96.19 217 PHE A CA 1
ATOM 1698 C C . PHE A 1 217 ? -25.454 9.191 1.891 1.00 96.19 217 PHE A C 1
ATOM 1700 O O . PHE A 1 217 ? -25.807 9.799 2.908 1.00 96.19 217 PHE A O 1
ATOM 1707 N N . VAL A 1 218 ? -24.193 9.177 1.458 1.00 97.69 218 VAL A N 1
ATOM 1708 C CA . VAL A 1 218 ? -23.098 9.873 2.141 1.00 97.69 218 VAL A CA 1
ATOM 1709 C C . VAL A 1 218 ? -22.513 10.942 1.234 1.00 97.69 218 VAL A C 1
ATOM 1711 O O . VAL A 1 218 ? -22.058 10.654 0.126 1.00 97.69 218 VAL A O 1
ATOM 1714 N N . TYR A 1 219 ? -22.489 12.174 1.731 1.00 97.31 219 TYR A N 1
ATOM 1715 C CA . TYR A 1 219 ? -22.012 13.353 1.012 1.00 97.31 219 TYR A CA 1
ATOM 1716 C C . TYR A 1 219 ? -20.749 13.905 1.660 1.00 97.31 219 TYR A C 1
ATOM 1718 O O . TYR A 1 219 ? -20.612 13.846 2.882 1.00 97.31 219 TYR A O 1
ATOM 1726 N N . ARG A 1 220 ? -19.858 14.490 0.858 1.00 96.38 220 ARG A N 1
ATOM 1727 C CA . ARG A 1 220 ? -18.771 15.360 1.318 1.00 96.38 220 ARG A CA 1
ATOM 1728 C C . ARG A 1 220 ? -19.021 16.757 0.757 1.00 96.38 220 ARG A C 1
ATOM 1730 O O . ARG A 1 220 ? -19.031 16.930 -0.457 1.00 96.38 220 ARG A O 1
ATOM 1737 N N . GLY A 1 221 ? -19.242 17.737 1.633 1.00 93.56 221 GLY A N 1
ATOM 1738 C CA . GLY A 1 221 ? -19.867 18.998 1.229 1.00 93.56 221 GLY A CA 1
ATOM 1739 C C . GLY A 1 221 ? -21.211 18.712 0.555 1.00 93.56 221 GLY A C 1
ATOM 1740 O O . GLY A 1 221 ? -22.024 17.971 1.110 1.00 93.56 221 GLY A O 1
ATOM 1741 N N . ASP A 1 222 ? -21.382 19.216 -0.666 1.00 91.19 222 ASP A N 1
ATOM 1742 C CA . ASP A 1 222 ? -22.577 18.996 -1.492 1.00 91.19 222 ASP A CA 1
ATOM 1743 C C . ASP A 1 222 ? -22.417 17.842 -2.507 1.00 91.19 222 ASP A C 1
ATOM 1745 O O . ASP A 1 222 ? -23.323 17.568 -3.296 1.00 91.19 222 ASP A O 1
ATOM 1749 N N . GLU A 1 223 ? -21.282 17.132 -2.503 1.00 93.50 223 GLU A N 1
ATOM 1750 C CA . GLU A 1 223 ? -21.004 16.051 -3.454 1.00 93.50 223 GLU A CA 1
ATOM 1751 C C . GLU A 1 223 ? -21.310 14.668 -2.869 1.00 93.50 223 GLU A C 1
ATOM 1753 O O . GLU A 1 223 ? -20.708 14.248 -1.874 1.00 93.50 223 GLU A O 1
ATOM 1758 N N . LEU A 1 224 ? -22.198 13.918 -3.529 1.00 95.06 224 LEU A N 1
ATOM 1759 C CA . LEU A 1 224 ? -22.466 12.517 -3.198 1.00 95.06 224 LEU A CA 1
ATOM 1760 C C . LEU A 1 224 ? -21.199 11.675 -3.411 1.00 95.06 224 LEU A C 1
ATOM 1762 O O . LEU A 1 224 ? -20.629 11.676 -4.498 1.00 95.06 224 LEU A O 1
ATOM 1766 N N . GLN A 1 225 ? -20.786 10.940 -2.380 1.00 95.75 225 GLN A N 1
ATOM 1767 C CA . GLN A 1 225 ? -19.592 10.090 -2.404 1.00 95.75 225 GLN A CA 1
ATOM 1768 C C . GLN A 1 225 ? -19.951 8.629 -2.662 1.00 95.75 225 GLN A C 1
ATOM 1770 O O . GLN A 1 225 ? -19.320 7.960 -3.477 1.00 95.75 225 GLN A O 1
ATOM 1775 N N . TYR A 1 226 ? -20.957 8.117 -1.954 1.00 96.50 226 TYR A N 1
ATOM 1776 C CA . TYR A 1 226 ? -21.440 6.753 -2.131 1.00 96.50 226 TYR A CA 1
ATOM 1777 C C . TYR A 1 226 ? -22.841 6.565 -1.548 1.00 96.50 226 TYR A C 1
ATOM 1779 O O . TYR A 1 226 ? -23.321 7.369 -0.743 1.00 96.50 226 TYR A O 1
ATOM 1787 N N . ILE A 1 227 ? -23.481 5.477 -1.966 1.00 96.88 227 ILE A N 1
ATOM 1788 C CA . ILE A 1 227 ? -24.791 5.029 -1.496 1.00 96.88 227 ILE A CA 1
ATOM 1789 C C . ILE A 1 227 ? -24.613 3.636 -0.899 1.00 96.88 227 ILE A C 1
ATOM 1791 O O . ILE A 1 227 ? -24.188 2.722 -1.600 1.00 96.88 227 ILE A O 1
ATOM 1795 N N . ASN A 1 228 ? -24.919 3.460 0.381 1.00 96.06 228 ASN A N 1
ATOM 1796 C CA . ASN A 1 228 ? -24.878 2.152 1.031 1.00 96.06 228 ASN A CA 1
ATOM 1797 C C . ASN A 1 228 ? -26.097 1.306 0.649 1.00 96.06 228 ASN A C 1
ATOM 1799 O O . ASN A 1 228 ? -27.214 1.820 0.556 1.00 96.06 228 ASN A O 1
ATOM 1803 N N . PHE A 1 229 ? -25.878 0.003 0.500 1.00 93.88 229 PHE A N 1
ATOM 1804 C CA . PHE A 1 229 ? -26.923 -1.013 0.388 1.00 93.88 229 PHE A CA 1
ATOM 1805 C C . PHE A 1 229 ? -26.536 -2.253 1.213 1.00 93.88 229 PHE A C 1
ATOM 1807 O O . PHE A 1 229 ? -25.493 -2.264 1.869 1.00 93.88 229 PHE A O 1
ATOM 1814 N N . GLU A 1 230 ? -27.395 -3.272 1.247 1.00 92.69 230 GLU A N 1
ATOM 1815 C CA . GLU A 1 230 ? -27.250 -4.415 2.157 1.00 92.69 230 GLU A CA 1
ATOM 1816 C C . GLU A 1 230 ? -25.891 -5.123 2.013 1.00 92.69 230 GLU A C 1
ATOM 1818 O O . GLU A 1 230 ? -25.179 -5.307 3.005 1.00 92.69 230 GLU A O 1
ATOM 1823 N N . GLU A 1 231 ? -25.459 -5.423 0.791 1.00 93.56 231 GLU A N 1
ATOM 1824 C CA . GLU A 1 231 ? -24.230 -6.171 0.508 1.00 93.56 231 GLU A CA 1
ATOM 1825 C C . GLU A 1 231 ? -23.011 -5.288 0.206 1.00 93.56 231 GLU A C 1
ATOM 1827 O O . GLU A 1 231 ? -21.936 -5.818 -0.069 1.00 93.56 231 GLU A O 1
ATOM 1832 N N . GLY A 1 232 ? -23.123 -3.957 0.264 1.00 95.69 232 GLY A N 1
ATOM 1833 C CA . GLY A 1 232 ? -22.007 -3.095 -0.120 1.00 95.69 232 GLY A CA 1
ATOM 1834 C C . GLY A 1 232 ? -22.339 -1.616 -0.273 1.00 95.69 232 GLY A C 1
ATOM 1835 O O . GLY A 1 232 ? -23.117 -1.039 0.491 1.00 95.69 232 GLY A O 1
ATOM 1836 N N . ARG A 1 233 ? -21.711 -0.980 -1.263 1.00 96.50 233 ARG A N 1
ATOM 1837 C CA . ARG A 1 233 ? -21.961 0.420 -1.624 1.00 96.50 233 ARG A CA 1
ATOM 1838 C C . ARG A 1 233 ? -21.881 0.648 -3.131 1.00 96.50 233 ARG A C 1
ATOM 1840 O O . ARG A 1 233 ? -21.131 -0.019 -3.832 1.00 96.50 233 ARG A O 1
ATOM 1847 N N . ILE A 1 234 ? -22.607 1.643 -3.618 1.00 97.25 234 ILE A N 1
ATOM 1848 C CA . ILE A 1 234 ? -22.389 2.230 -4.940 1.00 97.25 234 ILE A CA 1
ATOM 1849 C C . ILE A 1 234 ? -21.454 3.412 -4.730 1.00 97.25 234 ILE A C 1
ATOM 1851 O O . ILE A 1 234 ? -21.843 4.404 -4.109 1.00 97.25 234 ILE A O 1
ATOM 1855 N N . ARG A 1 235 ? -20.216 3.307 -5.207 1.00 96.12 235 ARG A N 1
ATOM 1856 C CA . ARG A 1 235 ? -19.237 4.390 -5.131 1.00 96.12 235 ARG A CA 1
ATOM 1857 C C . ARG A 1 235 ? -19.433 5.336 -6.305 1.00 96.12 235 ARG A C 1
ATOM 1859 O O . ARG A 1 235 ? -19.400 4.910 -7.457 1.00 96.12 235 ARG A O 1
ATOM 1866 N N . VAL A 1 236 ? -19.639 6.614 -6.005 1.00 95.06 236 VAL A N 1
ATOM 1867 C CA . VAL A 1 236 ? -19.733 7.661 -7.022 1.00 95.06 236 VAL A CA 1
ATOM 1868 C C . VAL A 1 236 ? -18.331 8.012 -7.483 1.00 95.06 236 VAL A C 1
ATOM 1870 O O . VAL A 1 236 ? -17.420 8.199 -6.676 1.00 95.06 236 VAL A O 1
ATOM 1873 N N . MET A 1 237 ? -18.158 8.107 -8.792 1.00 91.44 237 MET A N 1
ATOM 1874 C CA . MET A 1 237 ? -16.872 8.386 -9.400 1.00 91.44 237 MET A CA 1
ATOM 1875 C C . MET A 1 237 ? -17.011 9.257 -10.642 1.00 91.44 237 MET A C 1
ATOM 1877 O O . MET A 1 237 ? -18.065 9.354 -11.278 1.00 91.44 237 MET A O 1
ATOM 1881 N N . GLN A 1 238 ? -15.911 9.923 -10.968 1.00 87.38 238 GLN A N 1
ATOM 1882 C CA . GLN A 1 238 ? -15.755 10.632 -12.223 1.00 87.38 238 GLN A CA 1
ATOM 1883 C C . GLN A 1 238 ? -15.018 9.712 -13.186 1.00 87.38 238 GLN A C 1
ATOM 1885 O O . GLN A 1 238 ? -13.920 9.257 -12.865 1.00 87.38 238 GLN A O 1
ATOM 1890 N N . THR A 1 239 ? -15.600 9.466 -14.359 1.00 86.38 239 THR A N 1
ATOM 1891 C CA . THR A 1 239 ? -14.873 8.771 -15.419 1.00 86.38 239 THR A CA 1
ATOM 1892 C C . THR A 1 239 ? -13.645 9.578 -15.777 1.00 86.38 239 THR A C 1
ATOM 1894 O O . THR A 1 239 ? -13.732 10.785 -16.030 1.00 86.38 239 THR A O 1
ATOM 1897 N N . VAL A 1 240 ? -12.512 8.896 -15.829 1.00 86.62 240 VAL A N 1
ATOM 1898 C CA . VAL A 1 240 ? -11.300 9.437 -16.418 1.00 86.62 240 VAL A CA 1
ATOM 1899 C C . VAL A 1 240 ? -11.009 8.590 -17.635 1.00 86.62 240 VAL A C 1
ATOM 1901 O O . VAL A 1 240 ? -10.908 7.372 -17.556 1.00 86.62 240 VAL A O 1
ATOM 1904 N N . THR A 1 241 ? -10.916 9.229 -18.787 1.00 82.75 241 THR A N 1
ATOM 1905 C CA . THR A 1 241 ? -10.347 8.607 -19.975 1.00 82.75 241 THR A CA 1
ATOM 1906 C C . THR A 1 241 ? -9.479 9.667 -20.608 1.00 82.75 241 THR A C 1
ATOM 1908 O O . THR A 1 241 ? -9.968 10.575 -21.280 1.00 82.75 241 THR A O 1
ATOM 1911 N N . SER A 1 242 ? -8.187 9.614 -20.307 1.00 84.50 242 SER A N 1
ATOM 1912 C CA . SER A 1 242 ? -7.213 10.397 -21.063 1.00 84.50 242 SER A CA 1
ATOM 1913 C C . SER A 1 242 ? -7.146 9.876 -22.499 1.00 84.50 242 SER A C 1
ATOM 1915 O O . SER A 1 242 ? -7.528 8.734 -22.754 1.00 84.50 242 SER A O 1
ATOM 1917 N N . ASP A 1 243 ? -6.636 10.687 -23.430 1.00 78.31 243 ASP A N 1
ATOM 1918 C CA . ASP A 1 243 ? -6.448 10.261 -24.820 1.00 78.31 243 ASP A CA 1
ATOM 1919 C C . ASP A 1 243 ? -5.721 8.899 -24.864 1.00 78.31 243 ASP A C 1
ATOM 1921 O O . ASP A 1 243 ? -4.581 8.815 -24.396 1.00 78.31 243 ASP A O 1
ATOM 1925 N N . PRO A 1 244 ? -6.351 7.826 -25.387 1.00 71.69 244 PRO A N 1
ATOM 1926 C CA . PRO A 1 244 ? -5.717 6.510 -25.472 1.00 71.69 244 PRO A CA 1
ATOM 1927 C C . PRO A 1 244 ? -4.460 6.528 -26.350 1.00 71.69 244 PRO A C 1
ATOM 1929 O O . PRO A 1 244 ? -3.582 5.676 -26.191 1.00 71.69 244 PRO A O 1
ATOM 1932 N N . ASN A 1 245 ? -4.342 7.526 -27.231 1.00 74.50 245 ASN A N 1
ATOM 1933 C CA . ASN A 1 245 ? -3.187 7.738 -28.093 1.00 74.50 245 ASN A CA 1
ATOM 1934 C C . ASN A 1 245 ? -2.102 8.608 -27.443 1.00 74.50 245 ASN A C 1
ATOM 1936 O O . ASN A 1 245 ? -1.068 8.833 -28.073 1.00 74.50 245 ASN A O 1
ATOM 1940 N N . ASN A 1 246 ? -2.289 9.094 -26.206 1.00 79.88 246 ASN A N 1
ATOM 1941 C CA . ASN A 1 246 ? -1.208 9.753 -25.481 1.00 79.88 246 ASN A CA 1
ATOM 1942 C C . ASN A 1 246 ? -0.078 8.741 -25.282 1.00 79.88 246 ASN A C 1
ATOM 1944 O O . ASN A 1 246 ? -0.207 7.796 -24.506 1.00 79.88 246 ASN A O 1
ATOM 1948 N N . ALA A 1 247 ? 1.027 8.948 -25.995 1.00 71.56 247 ALA A N 1
ATOM 1949 C CA . ALA A 1 247 ? 2.149 8.018 -26.036 1.00 71.56 247 ALA A CA 1
ATOM 1950 C C . ALA A 1 247 ? 2.823 7.808 -24.673 1.00 71.56 247 ALA A C 1
ATOM 1952 O O . ALA A 1 247 ? 3.571 6.848 -24.511 1.00 71.56 247 ALA A O 1
ATOM 1953 N N . TYR A 1 248 ? 2.569 8.691 -23.706 1.00 85.75 248 TYR A N 1
ATOM 1954 C CA . TYR A 1 248 ? 3.318 8.722 -22.467 1.00 85.75 248 TYR A CA 1
ATOM 1955 C C . TYR A 1 248 ? 2.511 8.247 -21.262 1.00 85.75 248 TYR A C 1
ATOM 1957 O O . TYR A 1 248 ? 2.884 7.261 -20.629 1.00 85.75 248 TYR A O 1
ATOM 1965 N N . ASP A 1 249 ? 1.398 8.915 -20.961 1.00 90.00 249 ASP A N 1
ATOM 1966 C CA . ASP A 1 249 ? 0.605 8.646 -19.762 1.00 90.00 249 ASP A CA 1
ATOM 1967 C C . ASP A 1 249 ? -0.853 8.417 -20.140 1.00 90.00 249 ASP A C 1
ATOM 1969 O O . ASP A 1 249 ? -1.429 9.165 -20.936 1.00 90.00 249 ASP A O 1
ATOM 1973 N N . PHE A 1 250 ? -1.446 7.374 -19.568 1.00 92.31 250 PHE A N 1
ATOM 1974 C CA . PHE A 1 250 ? -2.836 7.021 -19.794 1.00 92.31 250 PHE A CA 1
ATOM 1975 C C . PHE A 1 250 ? -3.497 6.557 -18.497 1.00 92.31 250 PHE A C 1
ATOM 1977 O O . PHE A 1 250 ? -2.927 5.778 -17.738 1.00 92.31 250 PHE A O 1
ATOM 1984 N N . LEU A 1 251 ? -4.716 7.027 -18.259 1.00 92.81 251 LEU A N 1
ATOM 1985 C CA . LEU A 1 251 ? -5.585 6.563 -17.191 1.00 92.81 251 LEU A CA 1
ATOM 1986 C C . LEU A 1 251 ? -6.994 6.382 -17.754 1.00 92.81 251 LEU A C 1
ATOM 1988 O O . LEU A 1 251 ? -7.615 7.338 -18.231 1.00 92.81 251 LEU A O 1
ATOM 1992 N N . ALA A 1 252 ? -7.485 5.152 -17.666 1.00 93.06 252 ALA A N 1
ATOM 1993 C CA . ALA A 1 252 ? -8.883 4.810 -17.836 1.00 93.06 252 ALA A CA 1
ATOM 1994 C C . ALA A 1 252 ? -9.444 4.351 -16.495 1.00 93.06 252 ALA A C 1
ATOM 1996 O O . ALA A 1 252 ? -8.953 3.395 -15.899 1.00 93.06 252 ALA A O 1
ATOM 1997 N N . LEU A 1 253 ? -10.475 5.043 -16.039 1.00 92.75 253 LEU A N 1
ATOM 1998 C CA . LEU A 1 253 ? -11.200 4.767 -14.816 1.00 92.75 253 LEU A CA 1
ATOM 1999 C C . LEU A 1 253 ? -12.684 4.914 -15.126 1.00 92.75 253 LEU A C 1
ATOM 2001 O O . LEU A 1 253 ? -13.120 6.010 -15.481 1.00 92.75 253 LEU A O 1
ATOM 2005 N N . ASP A 1 254 ? -13.449 3.837 -14.990 1.00 92.62 254 ASP A N 1
ATOM 2006 C CA . ASP A 1 254 ? -14.890 3.865 -15.234 1.00 92.62 254 ASP A CA 1
ATOM 2007 C C . ASP A 1 254 ? -15.649 2.929 -14.292 1.00 92.62 254 ASP A C 1
ATOM 2009 O O . ASP A 1 254 ? -15.147 1.883 -13.870 1.00 92.62 254 ASP A O 1
ATOM 2013 N N . GLY A 1 255 ? -16.871 3.339 -13.969 1.00 92.62 255 GLY A N 1
ATOM 2014 C CA . GLY A 1 255 ? -17.842 2.527 -13.253 1.00 92.62 255 GLY A CA 1
ATOM 2015 C C . GLY A 1 255 ? -18.736 1.760 -14.222 1.00 92.62 255 GLY A C 1
ATOM 2016 O O . GLY A 1 255 ? -18.680 1.953 -15.435 1.00 92.62 255 GLY A O 1
ATOM 2017 N N . ASN A 1 256 ? -19.603 0.903 -13.696 1.00 92.44 256 ASN A N 1
ATOM 2018 C CA . ASN A 1 256 ? -20.534 0.101 -14.489 1.00 92.44 256 ASN A CA 1
ATOM 2019 C C . ASN A 1 256 ? -21.977 0.640 -14.489 1.00 92.44 256 ASN A C 1
ATOM 2021 O O . ASN A 1 256 ? -22.862 0.024 -15.081 1.00 92.44 256 ASN A O 1
ATOM 2025 N N . MET A 1 257 ? -22.217 1.790 -13.858 1.00 93.19 257 MET A N 1
ATOM 2026 C CA . MET A 1 257 ? -23.533 2.411 -13.708 1.00 93.19 257 MET A CA 1
ATOM 2027 C C . MET A 1 257 ? -23.506 3.894 -14.094 1.00 93.19 257 MET A C 1
ATOM 2029 O O . MET A 1 257 ? -22.575 4.615 -13.742 1.00 93.19 257 MET A O 1
ATOM 2033 N N . ASP A 1 258 ? -24.571 4.373 -14.740 1.00 93.25 258 ASP A N 1
ATOM 2034 C CA . ASP A 1 258 ? -24.824 5.805 -14.929 1.00 93.25 258 ASP A CA 1
ATOM 2035 C C . ASP A 1 258 ? -25.488 6.424 -13.698 1.00 93.25 258 ASP A C 1
ATOM 2037 O O . ASP A 1 258 ? -26.479 5.904 -13.181 1.00 93.25 258 ASP A O 1
ATOM 2041 N N . LEU A 1 259 ? -24.974 7.573 -13.260 1.00 91.62 259 LEU A N 1
ATOM 2042 C CA . LEU A 1 259 ? -25.562 8.377 -12.194 1.00 91.62 259 LEU A CA 1
ATOM 2043 C C . LEU A 1 259 ? -25.968 9.768 -12.718 1.00 91.62 259 LEU A C 1
ATOM 2045 O O . LEU A 1 259 ? -25.397 10.269 -13.693 1.00 91.62 259 LEU A O 1
ATOM 2049 N N . PRO A 1 260 ? -26.949 10.434 -12.077 1.00 88.38 260 PRO A N 1
ATOM 2050 C CA . PRO A 1 260 ? -27.341 11.792 -12.445 1.00 88.38 260 PRO A CA 1
ATOM 2051 C C 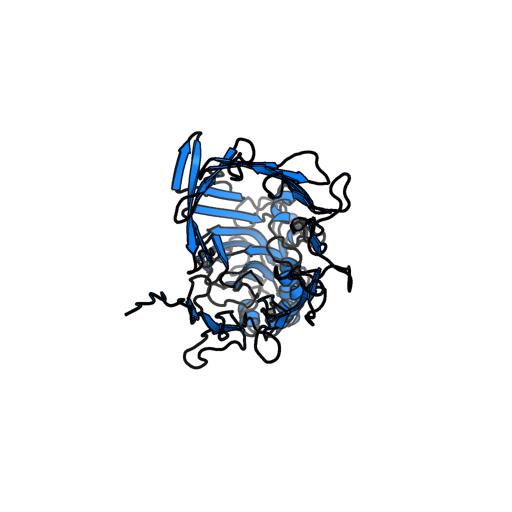. PRO A 1 260 ? -26.164 12.777 -12.458 1.00 88.38 260 PRO A C 1
ATOM 2053 O O . PRO A 1 260 ? -25.191 12.628 -11.721 1.00 88.38 260 PRO A O 1
ATOM 2056 N N . GLY A 1 261 ? -26.268 13.820 -13.288 1.00 85.38 261 GLY A N 1
ATOM 2057 C CA . GLY A 1 261 ? -25.234 14.857 -13.387 1.00 85.38 261 GLY A CA 1
ATOM 2058 C C . GLY A 1 261 ? -23.980 14.433 -14.160 1.00 85.38 261 GLY A C 1
ATOM 2059 O O . GLY A 1 261 ? -22.928 15.039 -13.973 1.00 85.38 261 GLY A O 1
ATOM 2060 N N . GLY A 1 262 ? -24.074 13.402 -15.010 1.00 85.56 262 GLY A N 1
ATOM 2061 C CA . GLY A 1 262 ? -22.950 12.917 -15.822 1.00 85.56 262 GLY A CA 1
ATOM 2062 C C . GLY A 1 262 ? -21.874 12.188 -15.013 1.00 85.56 262 GLY A C 1
ATOM 2063 O O . GLY A 1 262 ? -20.726 12.104 -15.447 1.00 85.56 262 GLY A O 1
ATOM 2064 N N . LYS A 1 263 ? -22.228 11.704 -13.818 1.00 89.31 263 LYS A N 1
ATOM 2065 C CA . LYS A 1 263 ? -21.359 10.889 -12.965 1.00 89.31 263 LYS A CA 1
ATOM 2066 C C . LYS A 1 263 ? -21.513 9.411 -13.316 1.00 89.31 263 LYS A C 1
ATOM 2068 O O . LYS A 1 263 ? -22.512 8.999 -13.907 1.00 89.31 263 LYS A O 1
ATOM 2073 N N . ARG A 1 264 ? -20.544 8.605 -12.893 1.00 93.81 264 ARG A N 1
ATOM 2074 C CA . ARG A 1 264 ? -20.620 7.143 -12.962 1.00 93.81 264 ARG A CA 1
ATOM 2075 C C . ARG A 1 264 ? -20.612 6.549 -11.564 1.00 93.81 264 ARG A C 1
ATOM 2077 O O . ARG A 1 264 ? -20.132 7.172 -10.616 1.00 93.81 264 ARG A O 1
ATOM 2084 N N . GLY A 1 265 ? -21.175 5.358 -11.443 1.00 95.06 265 GLY A N 1
ATOM 2085 C CA . GLY A 1 265 ? -21.170 4.548 -10.235 1.00 95.06 265 GLY A CA 1
ATOM 2086 C C . GLY A 1 265 ? -20.460 3.223 -10.481 1.00 95.06 265 GLY A C 1
ATOM 2087 O O . GLY A 1 265 ? -20.600 2.642 -11.556 1.00 95.06 265 GLY A O 1
ATOM 2088 N N . ALA A 1 266 ? -19.726 2.741 -9.485 1.00 96.44 266 ALA A N 1
ATOM 2089 C CA . ALA A 1 266 ? -19.243 1.366 -9.430 1.00 96.44 266 ALA A CA 1
ATOM 2090 C C . ALA A 1 266 ? -19.855 0.664 -8.218 1.00 96.44 266 ALA A C 1
ATOM 2092 O O . ALA A 1 266 ? -19.871 1.227 -7.118 1.00 96.44 266 ALA A O 1
ATOM 2093 N N . TYR A 1 267 ? -20.349 -0.557 -8.409 1.00 96.81 267 TYR A N 1
ATOM 2094 C CA . TYR A 1 267 ? -20.688 -1.411 -7.277 1.00 96.81 267 TYR A CA 1
ATOM 2095 C C . TYR A 1 267 ? -19.413 -1.894 -6.595 1.00 96.81 267 TYR A C 1
ATOM 2097 O O . TYR A 1 267 ? -18.544 -2.483 -7.238 1.00 96.81 267 TYR A O 1
ATOM 2105 N N . ASP A 1 268 ? -19.342 -1.666 -5.288 1.00 96.88 268 ASP A N 1
ATOM 2106 C CA . ASP A 1 268 ? -18.385 -2.295 -4.392 1.00 96.88 268 ASP A CA 1
ATOM 2107 C C . ASP A 1 268 ? -19.162 -3.263 -3.473 1.00 96.88 268 ASP A C 1
ATOM 2109 O O . ASP A 1 268 ? -20.050 -2.830 -2.734 1.00 96.88 268 ASP A O 1
ATOM 2113 N N . PHE A 1 269 ? -18.835 -4.556 -3.492 1.00 96.50 269 PHE A N 1
ATOM 2114 C CA . PHE A 1 269 ? -19.451 -5.600 -2.665 1.00 96.50 269 PHE A CA 1
ATOM 2115 C C . PHE A 1 269 ? -18.558 -5.964 -1.482 1.00 96.50 269 PHE A C 1
ATOM 2117 O O . PHE A 1 269 ? -17.350 -6.148 -1.634 1.00 96.50 269 PHE A O 1
ATOM 2124 N N . PHE A 1 270 ? -19.157 -6.106 -0.304 1.00 94.69 270 PHE A N 1
ATOM 2125 C CA . PHE A 1 270 ? -18.461 -6.433 0.933 1.00 94.69 270 PHE A CA 1
ATOM 2126 C C . PHE A 1 270 ? -18.644 -7.907 1.274 1.00 94.69 270 PHE A C 1
ATOM 2128 O O . PHE A 1 270 ? -19.735 -8.348 1.636 1.00 94.69 270 PHE A O 1
ATOM 2135 N N . ILE A 1 271 ? -17.549 -8.661 1.241 1.00 91.62 271 ILE A N 1
ATOM 2136 C CA . ILE A 1 271 ? -17.521 -9.997 1.830 1.00 91.62 271 ILE A CA 1
ATOM 2137 C C . ILE A 1 271 ? -17.302 -9.825 3.324 1.00 91.62 271 ILE A C 1
ATOM 2139 O O . ILE A 1 271 ? -16.287 -9.269 3.748 1.00 91.62 271 ILE A O 1
ATOM 2143 N N . ARG A 1 272 ? -18.268 -10.284 4.118 1.00 87.50 272 ARG A N 1
ATOM 2144 C CA . ARG A 1 272 ? -18.253 -10.146 5.573 1.00 87.50 272 ARG A CA 1
ATOM 2145 C C . ARG A 1 272 ? -18.043 -11.486 6.260 1.00 87.50 272 ARG A C 1
ATOM 2147 O O . ARG A 1 272 ? -18.415 -12.530 5.730 1.00 87.50 272 ARG A O 1
ATOM 2154 N N . ASP A 1 273 ? -17.460 -11.444 7.452 1.00 82.88 273 ASP A N 1
ATOM 2155 C CA . ASP A 1 273 ? -17.468 -12.593 8.353 1.00 82.88 273 ASP A CA 1
ATOM 2156 C C . ASP A 1 273 ? -18.809 -12.727 9.099 1.00 82.88 273 ASP A C 1
ATOM 2158 O O . ASP A 1 273 ? -19.724 -11.918 8.944 1.00 82.88 273 ASP A O 1
ATOM 2162 N N . HIS A 1 274 ? -18.917 -13.756 9.942 1.00 78.38 274 HIS A N 1
ATOM 2163 C CA . HIS A 1 274 ? -20.117 -14.027 10.740 1.00 78.38 274 HIS A CA 1
ATOM 2164 C C . HIS A 1 274 ? -20.480 -12.926 11.760 1.00 78.38 274 HIS A C 1
ATOM 2166 O O . HIS A 1 274 ? -21.612 -12.910 12.235 1.00 78.38 274 HIS A O 1
ATOM 2172 N N . LEU A 1 275 ? -19.550 -12.022 12.100 1.00 79.19 275 LEU A N 1
ATOM 2173 C CA . LEU A 1 275 ? -19.788 -10.863 12.973 1.00 79.19 275 LEU A CA 1
ATOM 2174 C C . LEU A 1 275 ? -20.127 -9.600 12.168 1.00 79.19 275 LEU A C 1
ATOM 2176 O O . LEU A 1 275 ? -20.361 -8.544 12.751 1.00 79.19 275 LEU A O 1
ATOM 2180 N N . GLY A 1 276 ? -20.151 -9.692 10.836 1.00 83.81 276 GLY A N 1
ATOM 2181 C CA . GLY A 1 276 ? -20.415 -8.570 9.944 1.00 83.81 276 GLY A CA 1
ATOM 2182 C C . GLY A 1 276 ? -19.186 -7.715 9.623 1.00 83.81 276 GLY A C 1
ATOM 2183 O O . GLY A 1 276 ? -19.335 -6.697 8.944 1.00 83.81 276 GLY A O 1
ATOM 2184 N N . ASN A 1 277 ? -17.978 -8.105 10.047 1.00 83.38 277 ASN A N 1
ATOM 2185 C CA . ASN A 1 277 ? -16.767 -7.368 9.681 1.00 83.38 277 ASN A CA 1
ATOM 2186 C C . ASN A 1 277 ? -16.466 -7.580 8.200 1.00 83.38 277 ASN A C 1
ATOM 2188 O O . ASN A 1 277 ? -16.447 -8.718 7.733 1.00 83.38 277 ASN A O 1
ATOM 2192 N N . VAL A 1 278 ? -16.181 -6.500 7.473 1.00 89.75 278 VAL A N 1
ATOM 2193 C CA . VAL A 1 278 ? -15.764 -6.579 6.069 1.00 89.75 278 VAL A CA 1
ATOM 2194 C C . VAL A 1 278 ? -14.349 -7.151 5.997 1.00 89.75 278 VAL A C 1
ATOM 2196 O O . VAL A 1 278 ? -13.432 -6.628 6.623 1.00 89.75 278 VAL A O 1
ATOM 2199 N N . ARG A 1 279 ? -14.186 -8.237 5.240 1.00 86.19 279 ARG A N 1
ATOM 2200 C CA . ARG A 1 279 ? -12.920 -8.955 5.029 1.00 86.19 279 ARG A CA 1
ATOM 2201 C C . ARG A 1 279 ? -12.345 -8.741 3.640 1.00 86.19 279 ARG A C 1
ATOM 2203 O O . ARG A 1 279 ? -11.135 -8.819 3.465 1.00 86.19 279 ARG A O 1
ATOM 2210 N N . MET A 1 280 ? -13.199 -8.471 2.660 1.00 91.44 280 MET A N 1
ATOM 2211 C CA . MET A 1 280 ? -12.786 -8.188 1.291 1.00 91.44 280 MET A CA 1
ATOM 2212 C C . MET A 1 280 ? -13.792 -7.256 0.628 1.00 91.44 280 MET A C 1
ATOM 2214 O O . MET A 1 280 ? -14.997 -7.353 0.881 1.00 91.44 280 MET A O 1
ATOM 2218 N N . ILE A 1 281 ? -13.285 -6.376 -0.232 1.00 94.75 281 ILE A N 1
ATOM 2219 C CA . ILE A 1 281 ? -14.093 -5.494 -1.069 1.00 94.75 281 ILE A CA 1
ATOM 2220 C C . ILE A 1 281 ? -13.842 -5.852 -2.531 1.00 94.75 281 ILE A C 1
ATOM 2222 O O . ILE A 1 281 ? -12.720 -5.724 -3.026 1.00 94.75 281 ILE A O 1
ATOM 2226 N N . LEU A 1 282 ? -14.900 -6.280 -3.214 1.00 95.62 282 LEU A N 1
ATOM 2227 C CA . LEU A 1 282 ? -14.898 -6.527 -4.653 1.00 95.62 282 LEU A CA 1
ATOM 2228 C C . LEU A 1 282 ? -15.510 -5.339 -5.382 1.00 95.62 282 LEU A C 1
ATOM 2230 O O . LEU A 1 282 ? -16.449 -4.749 -4.865 1.00 95.62 282 LEU A O 1
ATOM 2234 N N . THR A 1 283 ? -15.033 -5.008 -6.575 1.00 96.00 283 THR A N 1
ATOM 2235 C CA . THR A 1 283 ? -15.538 -3.872 -7.352 1.00 96.00 283 THR A CA 1
ATOM 2236 C C . THR A 1 283 ? -15.833 -4.231 -8.792 1.00 96.00 283 THR A C 1
ATOM 2238 O O . THR A 1 283 ? -15.133 -5.039 -9.398 1.00 96.00 283 THR A O 1
ATOM 2241 N N . GLU A 1 284 ? -16.840 -3.580 -9.364 1.00 95.44 284 GLU A N 1
ATOM 2242 C CA . GLU A 1 284 ? -17.126 -3.621 -10.800 1.00 95.44 284 GLU A CA 1
ATOM 2243 C C . GLU A 1 284 ? -16.462 -2.469 -11.578 1.00 95.44 284 GLU A C 1
ATOM 2245 O O . GLU A 1 284 ? -16.585 -2.407 -12.803 1.00 95.44 284 GLU A O 1
ATOM 2250 N N . GLU A 1 285 ? -15.685 -1.613 -10.901 1.00 94.38 285 GLU A N 1
ATOM 2251 C CA . GLU A 1 285 ? -14.824 -0.602 -11.529 1.00 94.38 285 GLU A CA 1
ATOM 2252 C C . GLU A 1 285 ? -13.822 -1.237 -12.502 1.00 94.38 285 GLU A C 1
ATOM 2254 O O . GLU A 1 285 ? -13.204 -2.263 -12.206 1.00 94.38 285 GLU A O 1
ATOM 2259 N N . THR A 1 286 ? -13.620 -0.591 -13.648 1.00 93.06 286 THR A N 1
ATOM 2260 C CA . THR A 1 286 ? -12.469 -0.841 -14.520 1.00 93.06 286 THR A CA 1
ATOM 2261 C C . THR A 1 286 ? -11.430 0.252 -14.326 1.00 93.06 286 THR A C 1
ATOM 2263 O O . THR A 1 286 ? -11.760 1.435 -14.434 1.00 93.06 286 THR A O 1
ATOM 2266 N N . HIS A 1 287 ? -10.181 -0.146 -14.083 1.00 94.81 287 HIS A N 1
ATOM 2267 C CA . HIS A 1 287 ? -9.073 0.771 -13.848 1.00 94.81 287 HIS A CA 1
ATOM 2268 C C . HIS A 1 287 ? -7.816 0.276 -14.562 1.00 94.81 287 HIS A C 1
ATOM 2270 O O . HIS A 1 287 ? -7.241 -0.752 -14.202 1.00 94.81 287 HIS A O 1
ATOM 2276 N N . THR A 1 288 ? -7.363 1.057 -15.537 1.00 94.81 288 THR A N 1
ATOM 2277 C CA . THR A 1 288 ? -6.098 0.852 -16.241 1.00 94.81 288 THR A CA 1
ATOM 2278 C C . THR A 1 288 ? -5.273 2.125 -16.160 1.00 94.81 288 THR A C 1
ATOM 2280 O O . THR A 1 288 ? -5.705 3.178 -16.629 1.00 94.81 288 THR A O 1
ATOM 2283 N N . GLY A 1 289 ? -4.079 2.020 -15.589 1.00 94.62 289 GLY A N 1
ATOM 2284 C CA . GLY A 1 289 ? -3.083 3.086 -15.567 1.00 94.62 289 GLY A CA 1
ATOM 2285 C C . GLY A 1 289 ? -1.863 2.704 -16.395 1.00 94.62 289 GLY A C 1
ATOM 2286 O O . GLY A 1 289 ? -1.463 1.543 -16.417 1.00 94.62 289 GLY A O 1
ATOM 2287 N N . ARG A 1 290 ? -1.258 3.679 -17.065 1.00 94.75 290 ARG A N 1
ATOM 2288 C CA . ARG A 1 290 ? 0.008 3.537 -17.780 1.00 94.75 290 ARG A CA 1
ATOM 2289 C C . ARG A 1 290 ? 0.829 4.799 -17.612 1.00 94.75 290 ARG A C 1
ATOM 2291 O O . ARG A 1 290 ? 0.328 5.894 -17.862 1.00 94.75 290 ARG A O 1
ATOM 2298 N N . ASN A 1 291 ? 2.100 4.629 -17.282 1.00 95.88 291 ASN A N 1
ATOM 2299 C CA . ASN A 1 291 ? 3.070 5.713 -17.235 1.00 95.88 291 ASN A CA 1
ATOM 2300 C C . ASN A 1 291 ? 4.309 5.344 -18.040 1.00 95.88 291 ASN A C 1
ATOM 2302 O O . ASN A 1 291 ? 4.688 4.174 -18.097 1.00 95.88 291 ASN A O 1
ATOM 2306 N N . THR A 1 292 ? 4.941 6.348 -18.645 1.00 95.38 292 THR A N 1
ATOM 2307 C CA . THR A 1 292 ? 6.168 6.172 -19.431 1.00 95.38 292 THR A CA 1
ATOM 2308 C C . THR A 1 292 ? 7.258 7.109 -18.930 1.00 95.38 292 THR A C 1
ATOM 2310 O O . THR A 1 292 ? 7.079 8.330 -18.905 1.00 95.38 292 THR A O 1
ATOM 2313 N N . CYS A 1 293 ? 8.401 6.528 -18.573 1.00 96.19 293 CYS A N 1
ATOM 2314 C CA . CYS A 1 293 ? 9.639 7.222 -18.256 1.00 96.19 293 CYS A CA 1
ATOM 2315 C C . CYS A 1 293 ? 10.443 7.446 -19.542 1.00 96.19 293 CYS A C 1
ATOM 2317 O O . CYS A 1 293 ? 11.147 6.550 -20.014 1.00 96.19 293 CYS A O 1
ATOM 2319 N N . THR A 1 294 ? 10.322 8.642 -20.112 1.00 94.31 294 THR A N 1
ATOM 2320 C CA . THR A 1 294 ? 11.037 9.077 -21.325 1.00 94.31 294 THR A CA 1
ATOM 2321 C C . THR A 1 294 ? 12.424 9.642 -21.029 1.00 94.31 294 THR A C 1
ATOM 2323 O O . THR A 1 294 ? 13.186 9.891 -21.951 1.00 94.31 294 THR A O 1
ATOM 2326 N N . MET A 1 295 ? 12.750 9.883 -19.752 1.00 95.38 295 MET A N 1
ATOM 2327 C CA . MET A 1 295 ? 13.983 10.537 -19.298 1.00 95.38 295 MET A CA 1
ATOM 2328 C C . MET A 1 295 ? 14.112 12.009 -19.722 1.00 95.38 295 MET A C 1
ATOM 2330 O O . MET A 1 295 ? 15.108 12.652 -19.386 1.00 95.38 295 MET A O 1
ATOM 2334 N N . GLU A 1 296 ? 13.116 12.594 -20.389 1.00 94.38 296 GLU A N 1
ATOM 2335 C CA . GLU A 1 296 ? 13.181 13.968 -20.880 1.00 94.38 296 GLU A CA 1
ATOM 2336 C C . GLU A 1 296 ? 12.999 15.005 -19.760 1.00 94.38 296 GLU A C 1
ATOM 2338 O O . GLU A 1 296 ? 12.179 14.863 -18.849 1.00 94.38 296 GLU A O 1
ATOM 2343 N N . LEU A 1 297 ? 13.750 16.110 -19.838 1.00 94.62 297 LEU A N 1
ATOM 2344 C CA . LEU A 1 297 ? 13.725 17.158 -18.808 1.00 94.62 297 LEU A CA 1
ATOM 2345 C C . LEU A 1 297 ? 12.359 17.839 -18.670 1.00 94.62 297 LEU A C 1
ATOM 2347 O O . LEU A 1 297 ? 11.959 18.201 -17.567 1.00 94.62 297 LEU A O 1
ATOM 2351 N N . ASN A 1 298 ? 11.626 18.007 -19.771 1.00 94.25 298 ASN A N 1
ATOM 2352 C CA . ASN A 1 298 ? 10.300 18.629 -19.752 1.00 94.25 298 ASN A CA 1
ATOM 2353 C C . ASN A 1 298 ? 9.235 17.762 -19.055 1.00 94.25 298 ASN A C 1
ATOM 2355 O O . ASN A 1 298 ? 8.190 18.287 -18.677 1.00 94.25 298 ASN A O 1
ATOM 2359 N N . ARG A 1 299 ? 9.505 16.465 -18.868 1.00 93.69 299 ARG A N 1
ATOM 2360 C CA . ARG A 1 299 ? 8.636 15.502 -18.183 1.00 93.69 299 ARG A CA 1
ATOM 2361 C C . ARG A 1 299 ? 9.143 15.113 -16.795 1.00 93.69 299 ARG A C 1
ATOM 2363 O O . ARG A 1 299 ? 8.487 14.330 -16.115 1.00 93.69 299 ARG A O 1
ATOM 2370 N N . ALA A 1 300 ? 10.249 15.698 -16.333 1.00 93.62 300 ALA A N 1
ATOM 2371 C CA . ALA A 1 300 ? 10.876 15.374 -15.052 1.00 93.62 300 ALA A CA 1
ATOM 2372 C C . ALA A 1 300 ? 9.887 15.357 -13.874 1.00 93.62 300 ALA A C 1
ATOM 2374 O O . ALA A 1 300 ? 9.851 14.391 -13.121 1.00 93.62 300 ALA A O 1
ATOM 2375 N N . ASN A 1 301 ? 9.020 16.368 -13.764 1.00 91.81 301 ASN A N 1
ATOM 2376 C CA . ASN A 1 301 ? 8.042 16.460 -12.673 1.00 91.81 301 ASN A CA 1
ATOM 2377 C C . ASN A 1 301 ? 7.000 15.324 -12.685 1.00 91.81 301 ASN A C 1
ATOM 2379 O O . ASN A 1 301 ? 6.489 14.949 -11.632 1.00 91.81 301 ASN A O 1
ATOM 2383 N N . ASN A 1 302 ? 6.672 14.789 -13.863 1.00 91.88 302 ASN A N 1
ATOM 2384 C CA . ASN A 1 302 ? 5.731 13.681 -14.017 1.00 91.88 302 ASN A CA 1
ATOM 2385 C C . ASN A 1 302 ? 6.415 12.331 -13.785 1.00 91.88 302 ASN A C 1
ATOM 2387 O O . ASN A 1 302 ? 5.842 11.454 -13.153 1.00 91.88 302 ASN A O 1
ATOM 2391 N N . GLU A 1 303 ? 7.636 12.167 -14.288 1.00 94.88 303 GLU A N 1
ATOM 2392 C CA . GLU A 1 303 ? 8.336 10.882 -14.277 1.00 94.88 303 GLU A CA 1
ATOM 2393 C C . GLU A 1 303 ? 8.996 10.593 -12.934 1.00 94.88 303 GLU A C 1
ATOM 2395 O O . GLU A 1 303 ? 8.867 9.487 -12.430 1.00 94.88 303 GLU A O 1
ATOM 2400 N N . GLU A 1 304 ? 9.648 11.578 -12.315 1.00 94.62 304 GLU A N 1
ATOM 2401 C CA . GLU A 1 304 ? 10.429 11.371 -11.087 1.00 94.62 304 GLU A CA 1
ATOM 2402 C C . GLU A 1 304 ? 9.560 11.008 -9.870 1.00 94.62 304 GLU A C 1
ATOM 2404 O O . GLU A 1 304 ? 10.068 10.467 -8.892 1.00 94.62 304 GLU A O 1
ATOM 2409 N N . THR A 1 305 ? 8.256 11.306 -9.910 1.00 91.50 305 THR A N 1
ATOM 2410 C CA . THR A 1 305 ? 7.302 10.947 -8.843 1.00 91.50 305 THR A CA 1
ATOM 2411 C C . THR A 1 305 ? 6.763 9.524 -8.977 1.00 91.50 305 THR A C 1
ATOM 2413 O O . THR A 1 305 ? 6.302 8.950 -7.993 1.00 91.50 305 THR A O 1
ATOM 2416 N N . VAL A 1 306 ? 6.820 8.957 -10.184 1.00 92.38 306 VAL A N 1
ATOM 2417 C CA . VAL A 1 306 ? 6.328 7.608 -10.500 1.00 92.38 306 VAL A CA 1
ATOM 2418 C C . VAL A 1 306 ? 7.481 6.611 -10.580 1.00 92.38 306 VAL A C 1
ATOM 2420 O O . VAL A 1 306 ? 7.336 5.460 -10.170 1.00 92.38 306 VAL A O 1
ATOM 2423 N N . PHE A 1 307 ? 8.624 7.059 -11.099 1.00 95.38 307 PHE A N 1
ATOM 2424 C CA . PHE A 1 307 ? 9.801 6.249 -11.352 1.00 95.38 307 PHE A CA 1
ATOM 2425 C C . PHE A 1 307 ? 10.983 6.682 -10.479 1.00 95.38 307 PHE A C 1
ATOM 2427 O O . PHE A 1 307 ? 11.317 7.865 -10.373 1.00 95.38 307 PHE A O 1
ATOM 2434 N N . GLY A 1 308 ? 11.662 5.690 -9.912 1.00 93.62 308 GLY A N 1
ATOM 2435 C CA . GLY A 1 308 ? 12.846 5.846 -9.082 1.00 93.62 308 GLY A CA 1
ATOM 2436 C C . GLY A 1 308 ? 12.546 6.220 -7.631 1.00 93.62 308 GLY A C 1
ATOM 2437 O O . GLY A 1 308 ? 11.420 6.140 -7.140 1.00 93.62 308 GLY A O 1
ATOM 2438 N N . GLN A 1 309 ? 13.599 6.608 -6.918 1.00 91.94 309 GLN A N 1
ATOM 2439 C CA . GLN A 1 309 ? 13.539 6.864 -5.478 1.00 91.94 309 GLN A CA 1
ATOM 2440 C C . GLN A 1 309 ? 12.776 8.144 -5.109 1.00 91.94 309 GLN A C 1
ATOM 2442 O O . GLN A 1 309 ? 13.087 9.251 -5.567 1.00 91.94 309 GLN A O 1
ATOM 2447 N N . VAL A 1 310 ? 11.846 7.997 -4.167 1.00 91.38 310 VAL A N 1
ATOM 2448 C CA . VAL A 1 310 ? 11.108 9.085 -3.513 1.00 91.38 310 VAL A CA 1
ATOM 2449 C C . VAL A 1 310 ? 11.331 9.049 -2.001 1.00 91.38 310 VAL A C 1
ATOM 2451 O O . VAL A 1 310 ? 11.759 8.036 -1.455 1.00 91.38 310 VAL A O 1
ATOM 2454 N N . ASP A 1 311 ? 11.089 10.158 -1.312 1.00 88.69 311 ASP A N 1
ATOM 2455 C CA . ASP A 1 311 ? 11.018 10.199 0.146 1.00 88.69 311 ASP A CA 1
ATOM 2456 C C . ASP A 1 311 ? 9.645 9.732 0.652 1.00 88.69 311 ASP A C 1
ATOM 2458 O O . ASP A 1 311 ? 8.733 9.488 -0.134 1.00 88.69 311 ASP A O 1
ATOM 2462 N N . ALA A 1 312 ? 9.474 9.664 1.976 1.00 81.94 312 ALA A N 1
ATOM 2463 C CA . ALA A 1 312 ? 8.241 9.197 2.613 1.00 81.94 312 ALA A CA 1
ATOM 2464 C C . ALA A 1 312 ? 6.966 9.983 2.231 1.00 81.94 312 ALA A C 1
ATOM 2466 O O . ALA A 1 312 ? 5.868 9.484 2.482 1.00 81.94 312 ALA A O 1
ATOM 2467 N N . ASN A 1 313 ? 7.098 11.176 1.640 1.00 84.06 313 ASN A N 1
ATOM 2468 C CA . ASN A 1 313 ? 5.989 12.000 1.154 1.00 84.06 313 ASN A CA 1
ATOM 2469 C C . ASN A 1 313 ? 5.727 11.809 -0.351 1.00 84.06 313 ASN A C 1
ATOM 2471 O O . ASN A 1 313 ? 4.893 12.513 -0.917 1.00 84.06 313 ASN A O 1
ATOM 2475 N N . GLY A 1 314 ? 6.445 10.898 -1.013 1.00 85.69 314 GLY A N 1
ATOM 2476 C CA . GLY A 1 314 ? 6.404 10.724 -2.463 1.00 85.69 314 GLY A CA 1
ATOM 2477 C C . GLY A 1 314 ? 7.195 11.786 -3.234 1.00 85.69 314 GLY A C 1
ATOM 2478 O O . GLY A 1 314 ? 6.998 11.930 -4.438 1.00 85.69 314 GLY A O 1
ATOM 2479 N N . THR A 1 315 ? 8.081 12.544 -2.574 1.00 91.06 315 THR A N 1
ATOM 2480 C CA . THR A 1 315 ? 8.884 13.582 -3.241 1.00 91.06 315 THR A CA 1
ATOM 2481 C C . THR A 1 315 ? 10.176 12.980 -3.800 1.00 91.06 315 THR A C 1
ATOM 2483 O O . THR A 1 315 ? 10.886 12.301 -3.059 1.00 91.06 315 THR A O 1
ATOM 2486 N N . PRO A 1 316 ? 10.556 13.236 -5.066 1.00 92.62 316 PRO A N 1
ATOM 2487 C CA . PRO A 1 316 ? 11.749 12.628 -5.655 1.00 92.62 316 PRO A CA 1
ATOM 2488 C C . PRO A 1 316 ? 13.045 13.036 -4.948 1.00 92.62 316 PRO A C 1
ATOM 2490 O O . PRO A 1 316 ? 13.355 14.227 -4.824 1.00 92.62 316 PRO A O 1
ATOM 2493 N N . THR A 1 317 ? 13.857 12.058 -4.541 1.00 92.88 317 THR A N 1
ATOM 2494 C CA . THR A 1 317 ? 15.113 12.324 -3.818 1.00 92.88 317 THR A CA 1
ATOM 2495 C C . THR A 1 317 ? 16.209 12.854 -4.751 1.00 92.88 317 THR A C 1
ATOM 2497 O O . THR A 1 317 ? 16.071 12.868 -5.977 1.00 92.88 317 THR A O 1
ATOM 2500 N N . GLY A 1 318 ? 17.335 13.312 -4.192 1.00 91.38 318 GLY A N 1
ATOM 2501 C CA . GLY A 1 318 ? 18.519 13.670 -4.987 1.00 91.38 318 GLY A CA 1
ATOM 2502 C C . GLY A 1 318 ? 19.158 12.478 -5.714 1.00 91.38 318 GLY A C 1
ATOM 2503 O O . GLY A 1 318 ? 19.850 12.679 -6.707 1.00 91.38 318 GLY A O 1
ATOM 2504 N N . SER A 1 319 ? 18.890 11.258 -5.245 1.00 91.38 319 SER A N 1
ATOM 2505 C CA . SER A 1 319 ? 19.428 10.000 -5.773 1.00 91.38 319 SER A CA 1
ATOM 2506 C C . SER A 1 319 ? 18.444 9.246 -6.669 1.00 91.38 319 SER A C 1
ATOM 2508 O O . SER A 1 319 ? 18.725 8.114 -7.046 1.00 91.38 319 SER A O 1
ATOM 2510 N N . ASN A 1 320 ? 17.307 9.859 -7.017 1.00 94.06 320 ASN A N 1
ATOM 2511 C CA . ASN A 1 320 ? 16.336 9.272 -7.933 1.00 94.06 320 ASN A CA 1
ATOM 2512 C C . ASN A 1 320 ? 17.002 8.902 -9.273 1.00 94.06 320 ASN A C 1
ATOM 2514 O O . ASN A 1 320 ? 17.666 9.726 -9.905 1.00 94.06 320 ASN A O 1
ATOM 2518 N N . GLU A 1 321 ? 16.808 7.663 -9.714 1.00 94.69 321 GLU A N 1
ATOM 2519 C CA . GLU A 1 321 ? 17.463 7.071 -10.879 1.00 94.69 321 GLU A CA 1
ATOM 2520 C C . GLU A 1 321 ? 17.101 7.784 -12.190 1.00 94.69 321 GLU A C 1
ATOM 2522 O O . GLU A 1 321 ? 17.914 7.834 -13.114 1.00 94.69 321 GLU A O 1
ATOM 2527 N N . VAL A 1 322 ? 15.922 8.408 -12.264 1.00 95.31 322 VAL A N 1
ATOM 2528 C CA . VAL A 1 322 ? 15.486 9.210 -13.416 1.00 95.31 322 VAL A CA 1
ATOM 2529 C C . VAL A 1 322 ? 16.303 10.501 -13.530 1.00 95.31 322 VAL A C 1
ATOM 2531 O O . VAL A 1 322 ? 16.493 11.013 -14.632 1.00 95.31 322 VAL A O 1
ATOM 2534 N N . LYS A 1 323 ? 16.867 11.019 -12.426 1.00 95.06 323 LYS A N 1
ATOM 2535 C CA . LYS A 1 323 ? 17.743 12.207 -12.450 1.00 95.06 323 LYS A CA 1
ATOM 2536 C C . LYS A 1 323 ? 19.103 11.931 -13.089 1.00 95.06 323 LYS A C 1
ATOM 2538 O O . LYS A 1 323 ? 19.748 12.877 -13.540 1.00 95.06 323 LYS A O 1
ATOM 2543 N N . ALA A 1 324 ? 19.514 10.666 -13.209 1.00 92.94 324 ALA A N 1
ATOM 2544 C CA . ALA A 1 324 ? 20.742 10.246 -13.889 1.00 92.94 324 ALA A CA 1
ATOM 2545 C C . ALA A 1 324 ? 20.593 10.243 -15.429 1.00 92.94 324 ALA A C 1
ATOM 2547 O O . ALA A 1 324 ? 20.920 9.268 -16.108 1.00 92.94 324 ALA A O 1
ATOM 2548 N N . ARG A 1 325 ? 20.083 11.348 -15.984 1.00 93.81 325 ARG A N 1
ATOM 2549 C CA . ARG A 1 325 ? 19.841 11.539 -17.420 1.00 93.81 325 ARG A CA 1
ATOM 2550 C C . ARG A 1 325 ? 21.156 11.601 -18.186 1.00 93.81 325 ARG A C 1
ATOM 2552 O O . ARG A 1 325 ? 22.039 12.389 -17.848 1.00 93.81 325 ARG A O 1
ATOM 2559 N N . PHE A 1 326 ? 21.262 10.816 -19.250 1.00 95.44 326 PHE A N 1
ATOM 2560 C CA . PHE A 1 326 ? 22.423 10.799 -20.129 1.00 95.44 326 PHE A CA 1
ATOM 2561 C C . PHE A 1 326 ? 22.086 11.419 -21.494 1.00 95.44 326 PHE A C 1
ATOM 2563 O O . PHE A 1 326 ? 21.124 10.969 -22.117 1.00 95.44 326 PHE A O 1
ATOM 2570 N N . PRO A 1 327 ? 22.839 12.429 -21.971 1.00 95.44 327 PRO A N 1
ATOM 2571 C CA . PRO A 1 327 ? 22.592 13.055 -23.270 1.00 95.44 327 PRO A CA 1
ATOM 2572 C C . PRO A 1 327 ? 22.806 12.089 -24.443 1.00 95.44 327 PRO A C 1
ATOM 2574 O O . PRO A 1 327 ? 23.829 11.407 -24.522 1.00 95.44 327 PRO A O 1
ATOM 2577 N N . VAL A 1 328 ? 21.859 12.050 -25.380 1.00 93.25 328 VAL A N 1
ATOM 2578 C CA . VAL A 1 328 ? 21.902 11.148 -26.547 1.00 93.25 328 VAL A CA 1
ATOM 2579 C C . VAL A 1 328 ? 23.044 11.480 -27.506 1.00 93.25 328 VAL A C 1
ATOM 2581 O O . VAL A 1 328 ? 23.643 10.578 -28.083 1.00 93.25 328 VAL A O 1
ATOM 2584 N N . ASP A 1 329 ? 23.392 12.756 -27.649 1.00 91.94 329 ASP A N 1
ATOM 2585 C CA . ASP A 1 329 ? 24.498 13.225 -28.494 1.00 91.94 329 ASP A CA 1
ATOM 2586 C C . ASP A 1 329 ? 25.891 12.805 -27.985 1.00 91.94 329 ASP A C 1
ATOM 2588 O O . ASP A 1 329 ? 26.868 12.857 -28.733 1.00 91.94 329 ASP A O 1
ATOM 2592 N N . GLN A 1 330 ? 25.985 12.348 -26.733 1.00 93.50 330 GLN A N 1
ATOM 2593 C CA . GLN A 1 330 ? 27.201 11.776 -26.148 1.00 93.50 330 GLN A CA 1
ATOM 2594 C C . GLN A 1 330 ? 27.297 10.259 -26.331 1.00 93.50 330 GLN A C 1
ATOM 2596 O O . GLN A 1 330 ? 28.302 9.652 -25.950 1.00 93.50 330 GLN A O 1
ATOM 2601 N N . ILE A 1 331 ? 26.267 9.625 -26.891 1.00 91.62 331 ILE A N 1
ATOM 2602 C CA . ILE A 1 331 ? 26.297 8.206 -27.220 1.00 91.62 331 ILE A CA 1
ATOM 2603 C C . ILE A 1 331 ? 26.995 8.048 -28.578 1.00 91.62 331 ILE A C 1
ATOM 2605 O O . ILE A 1 331 ? 26.561 8.660 -29.559 1.00 91.62 331 ILE A O 1
ATOM 2609 N N . PRO A 1 332 ? 28.050 7.218 -28.688 1.00 88.44 332 PRO A N 1
ATOM 2610 C CA . PRO A 1 332 ? 28.728 6.998 -29.959 1.00 88.44 332 PRO A CA 1
ATOM 2611 C C . PRO A 1 332 ? 27.741 6.619 -31.069 1.00 88.44 332 PRO A C 1
ATOM 2613 O O . PRO A 1 332 ? 26.900 5.744 -30.890 1.00 88.44 332 PRO A O 1
ATOM 2616 N N . GLY A 1 333 ? 27.834 7.271 -32.228 1.00 85.50 333 GLY A N 1
ATOM 2617 C CA . GLY A 1 333 ? 27.014 6.941 -33.399 1.00 85.50 333 GLY A CA 1
ATOM 2618 C C . GLY A 1 333 ? 25.517 7.258 -33.283 1.00 85.50 333 GLY A C 1
ATOM 2619 O O . GLY A 1 333 ? 24.763 6.817 -34.150 1.00 85.50 333 GLY A O 1
ATOM 2620 N N . GLN A 1 334 ? 25.083 8.000 -32.259 1.00 88.50 334 GLN A N 1
ATOM 2621 C CA . GLN A 1 334 ? 23.702 8.472 -32.126 1.00 88.50 334 GLN A CA 1
ATOM 2622 C C . GLN A 1 334 ? 23.619 9.986 -32.280 1.00 88.50 334 GLN A C 1
ATOM 2624 O O . GLN A 1 334 ? 24.568 10.729 -32.030 1.00 88.50 334 GLN A O 1
ATOM 2629 N N . THR A 1 335 ? 22.466 10.461 -32.729 1.00 86.38 335 THR A N 1
ATOM 2630 C CA . THR A 1 335 ? 22.155 11.887 -32.808 1.00 86.38 335 THR A CA 1
ATOM 2631 C C . THR A 1 335 ? 20.697 12.078 -32.420 1.00 86.38 335 THR A C 1
ATOM 2633 O O . THR A 1 335 ? 19.848 11.242 -32.730 1.00 86.38 335 THR A O 1
ATOM 2636 N N . ILE A 1 336 ? 20.394 13.179 -31.735 1.00 85.50 336 ILE A N 1
ATOM 2637 C CA . ILE A 1 336 ? 19.023 13.523 -31.342 1.00 85.50 336 ILE A CA 1
ATOM 2638 C C . ILE A 1 336 ? 18.131 13.551 -32.592 1.00 85.50 336 ILE A C 1
ATOM 2640 O O . ILE A 1 336 ? 18.506 14.121 -33.621 1.00 85.50 336 ILE A O 1
ATOM 2644 N N . GLY A 1 337 ? 16.974 12.889 -32.525 1.00 80.19 337 GLY A N 1
ATOM 2645 C CA . GLY A 1 337 ? 16.052 12.754 -33.657 1.00 80.19 337 GLY A CA 1
ATOM 2646 C C . GLY A 1 337 ? 16.552 11.887 -34.824 1.00 80.19 337 GLY A C 1
ATOM 2647 O O . GLY A 1 337 ? 15.838 11.744 -35.809 1.00 80.19 337 GLY A O 1
ATOM 2648 N N . ASN A 1 338 ? 17.743 11.287 -34.746 1.00 74.56 338 ASN A N 1
ATOM 2649 C CA . ASN A 1 338 ? 18.300 10.393 -35.766 1.00 74.56 338 ASN A CA 1
ATOM 2650 C C . ASN A 1 338 ? 19.014 9.209 -35.086 1.00 74.56 338 ASN A C 1
ATOM 2652 O O . ASN A 1 338 ? 20.234 9.215 -34.916 1.00 74.56 338 ASN A O 1
ATOM 2656 N N . GLY A 1 339 ? 18.241 8.194 -34.679 1.00 66.81 339 GLY A N 1
ATOM 2657 C CA . GLY A 1 339 ? 18.758 7.022 -33.963 1.00 66.81 339 GLY A CA 1
ATOM 2658 C C . GLY A 1 339 ? 17.695 6.250 -33.168 1.00 66.81 339 GLY A C 1
ATOM 2659 O O . GLY A 1 339 ? 16.564 6.702 -33.041 1.00 66.81 339 GLY A O 1
ATOM 2660 N N . TRP A 1 340 ? 18.057 5.072 -32.649 1.00 66.56 340 TRP A N 1
ATOM 2661 C CA . TRP A 1 340 ? 17.240 4.185 -31.794 1.00 66.56 340 TRP A CA 1
ATOM 2662 C C . TRP A 1 340 ? 15.917 3.608 -32.334 1.00 66.56 340 TRP A C 1
ATOM 2664 O O . TRP A 1 340 ? 14.955 3.443 -31.593 1.00 66.56 340 TRP A O 1
ATOM 2674 N N . GLN A 1 341 ? 15.921 3.202 -33.611 1.00 61.38 341 GLN A N 1
ATOM 2675 C CA . GLN A 1 341 ? 14.863 2.491 -34.370 1.00 61.38 341 GLN A CA 1
ATOM 2676 C C . GLN A 1 341 ? 13.890 3.342 -35.209 1.00 61.38 341 GLN A C 1
ATOM 2678 O O . GLN A 1 341 ? 13.259 2.787 -36.107 1.00 61.38 341 GLN A O 1
ATOM 2683 N N . ASN A 1 342 ? 13.784 4.656 -35.007 1.00 51.94 342 ASN A N 1
ATOM 2684 C CA . ASN A 1 342 ? 13.033 5.574 -35.883 1.00 51.94 342 ASN A CA 1
ATOM 2685 C C . ASN A 1 342 ? 13.478 7.020 -35.586 1.00 51.94 342 ASN A C 1
ATOM 2687 O O . ASN A 1 342 ? 14.036 7.249 -34.521 1.00 51.94 342 ASN A O 1
ATOM 2691 N N . ASN A 1 343 ? 13.257 7.992 -36.473 1.00 57.72 343 ASN A N 1
ATOM 2692 C CA . ASN A 1 343 ? 13.783 9.375 -36.388 1.00 57.72 343 ASN A CA 1
ATOM 2693 C C . ASN A 1 343 ? 13.232 10.242 -35.214 1.00 57.72 343 ASN A C 1
ATOM 2695 O O . ASN A 1 343 ? 12.839 11.389 -35.418 1.00 57.72 343 ASN A O 1
ATOM 2699 N N . ALA A 1 344 ? 13.133 9.713 -33.990 1.00 65.62 344 ALA A N 1
ATOM 2700 C CA . ALA A 1 344 ? 12.447 10.359 -32.870 1.00 65.62 344 ALA A CA 1
ATOM 2701 C C . ALA A 1 344 ? 12.974 9.973 -31.469 1.00 65.62 344 ALA A C 1
ATOM 2703 O O . ALA A 1 344 ? 12.230 10.089 -30.497 1.00 65.62 344 ALA A O 1
ATOM 2704 N N . ILE A 1 345 ? 14.232 9.529 -31.321 1.00 82.75 345 ILE A N 1
ATOM 2705 C CA . ILE A 1 345 ? 14.852 9.501 -29.984 1.00 82.75 345 ILE A CA 1
ATOM 2706 C C . ILE A 1 345 ? 14.985 10.936 -29.447 1.00 82.75 345 ILE A C 1
ATOM 2708 O O . ILE A 1 345 ? 15.372 11.847 -30.186 1.00 82.75 345 ILE A O 1
ATOM 2712 N N . GLY A 1 346 ? 14.629 11.122 -28.174 1.00 87.31 346 GLY A N 1
ATOM 2713 C CA . GLY A 1 346 ? 14.698 12.403 -27.477 1.00 87.31 346 GLY A CA 1
ATOM 2714 C C . GLY A 1 346 ? 16.125 12.853 -27.145 1.00 87.31 346 GLY A C 1
ATOM 2715 O O . GLY A 1 346 ? 17.100 12.417 -27.760 1.00 87.31 346 GLY A O 1
ATOM 2716 N N . ASN A 1 347 ? 16.251 13.771 -26.190 1.00 93.06 347 ASN A N 1
ATOM 2717 C CA . ASN A 1 347 ? 17.537 14.350 -25.801 1.00 93.06 347 ASN A CA 1
ATOM 2718 C C . ASN A 1 347 ? 18.260 13.502 -24.757 1.00 93.06 347 ASN A C 1
ATOM 2720 O O . ASN A 1 347 ? 19.490 13.556 -24.681 1.00 93.06 347 ASN A O 1
ATOM 2724 N N . TYR A 1 348 ? 17.514 12.749 -23.947 1.00 95.06 348 TYR A N 1
ATOM 2725 C CA . TYR A 1 348 ? 18.050 12.056 -22.785 1.00 95.06 348 TYR A CA 1
ATOM 2726 C C . TYR A 1 348 ? 17.600 10.601 -22.726 1.00 95.06 348 TYR A C 1
ATOM 2728 O O . TYR A 1 348 ? 16.528 10.228 -23.186 1.00 95.06 348 TYR A O 1
ATOM 2736 N N . VAL A 1 349 ? 18.449 9.771 -22.128 1.00 94.94 349 VAL A N 1
ATOM 2737 C CA . VAL A 1 349 ? 18.193 8.351 -21.869 1.00 94.94 349 VAL A CA 1
ATOM 2738 C C . VAL A 1 349 ? 18.757 7.954 -20.510 1.00 94.94 349 VAL A C 1
ATOM 2740 O O . VAL A 1 349 ? 19.553 8.681 -19.912 1.00 94.94 349 VAL A O 1
ATOM 2743 N N . SER A 1 350 ? 18.377 6.781 -20.015 1.00 96.12 350 SER A N 1
ATOM 2744 C CA . SER A 1 350 ? 19.074 6.145 -18.898 1.00 96.12 350 SER A CA 1
ATOM 2745 C C . SER A 1 350 ? 20.315 5.434 -19.431 1.00 96.12 350 SER A C 1
ATOM 2747 O O . SER A 1 350 ? 20.230 4.767 -20.456 1.00 96.12 350 SER A O 1
ATOM 2749 N N . ARG A 1 351 ? 21.467 5.564 -18.766 1.00 96.62 351 ARG A N 1
ATOM 2750 C CA . ARG A 1 351 ? 22.701 4.841 -19.116 1.00 96.62 351 ARG A CA 1
ATOM 2751 C C . ARG A 1 351 ? 23.093 3.928 -17.965 1.00 96.62 351 ARG A C 1
ATOM 2753 O O . ARG A 1 351 ? 23.483 4.434 -16.912 1.00 96.62 351 ARG A O 1
ATOM 2760 N N . LEU A 1 352 ? 23.048 2.618 -18.193 1.00 96.88 352 LEU A N 1
ATOM 2761 C CA . LEU A 1 352 ? 23.333 1.609 -17.177 1.00 96.88 352 LEU A CA 1
ATOM 2762 C C . LEU A 1 352 ? 24.551 0.758 -17.530 1.00 96.88 352 LEU A C 1
ATOM 2764 O O . LEU A 1 352 ? 24.779 0.456 -18.700 1.00 96.88 352 LEU A O 1
ATOM 2768 N N . GLY A 1 353 ? 25.300 0.327 -16.517 1.00 93.62 353 GLY A N 1
ATOM 2769 C CA . GLY A 1 353 ? 26.437 -0.587 -16.657 1.00 93.62 353 GLY A CA 1
ATOM 2770 C C . GLY A 1 353 ? 27.267 -0.693 -15.384 1.00 93.62 353 GLY A C 1
ATOM 2771 O O . GLY A 1 353 ? 27.096 0.095 -14.455 1.00 93.62 353 GLY A O 1
ATOM 2772 N N . ASN A 1 354 ? 28.195 -1.646 -15.351 1.00 89.31 354 ASN A N 1
ATOM 2773 C CA . ASN A 1 354 ? 28.994 -1.975 -14.167 1.00 89.31 354 ASN A CA 1
ATOM 2774 C C . ASN A 1 354 ? 29.852 -0.804 -13.650 1.00 89.31 354 ASN A C 1
ATOM 2776 O O . ASN A 1 354 ? 29.998 -0.621 -12.444 1.00 89.31 354 ASN A O 1
ATOM 2780 N N . LEU A 1 355 ? 30.392 0.008 -14.568 1.00 86.06 355 LEU A N 1
ATOM 2781 C CA . LEU A 1 355 ? 31.193 1.205 -14.264 1.00 86.06 355 LEU A CA 1
ATOM 2782 C C . LEU A 1 355 ? 30.350 2.492 -14.154 1.00 86.06 355 LEU A C 1
ATOM 2784 O O . LEU A 1 355 ? 30.898 3.591 -14.051 1.00 86.06 355 LEU A O 1
ATOM 2788 N N . ALA A 1 356 ? 29.025 2.370 -14.220 1.00 87.69 356 ALA A N 1
ATOM 2789 C CA . ALA A 1 356 ? 28.059 3.450 -14.060 1.00 87.69 356 ALA A CA 1
ATOM 2790 C C . ALA A 1 356 ? 26.991 3.023 -13.036 1.00 87.69 356 ALA A C 1
ATOM 2792 O O . ALA A 1 356 ? 27.272 2.265 -12.109 1.00 87.69 356 ALA A O 1
ATOM 2793 N N . SER A 1 357 ? 25.764 3.523 -13.175 1.00 90.81 357 SER A N 1
ATOM 2794 C CA . SER A 1 357 ? 24.632 3.024 -12.398 1.00 90.81 357 SER A CA 1
ATOM 2795 C C . SER A 1 357 ? 24.221 1.650 -12.924 1.00 90.81 357 SER A C 1
ATOM 2797 O O . SER A 1 357 ? 23.933 1.501 -14.107 1.00 90.81 357 SER A O 1
ATOM 2799 N N . LYS A 1 358 ? 24.166 0.638 -12.060 1.00 93.69 358 LYS A N 1
ATOM 2800 C CA . LYS A 1 358 ? 23.724 -0.713 -12.452 1.00 93.69 358 LYS A CA 1
ATOM 2801 C C . LYS A 1 358 ? 22.210 -0.877 -12.446 1.00 93.69 358 LYS A C 1
ATOM 2803 O O . LYS A 1 358 ? 21.699 -1.756 -13.131 1.00 93.69 358 LYS A O 1
ATOM 2808 N N . VAL A 1 359 ? 21.507 -0.047 -11.679 1.00 95.31 359 VAL A N 1
ATOM 2809 C CA . VAL A 1 359 ? 20.043 -0.019 -11.587 1.00 95.31 359 VAL A CA 1
ATOM 2810 C C . VAL A 1 359 ? 19.559 1.338 -12.083 1.00 95.31 359 VAL A C 1
ATOM 2812 O O . VAL A 1 359 ? 20.137 2.371 -11.740 1.00 95.31 359 VAL A O 1
ATOM 2815 N N . GLY A 1 360 ? 18.548 1.316 -12.944 1.00 95.81 360 GLY A N 1
ATOM 2816 C CA . GLY A 1 360 ? 17.961 2.499 -13.560 1.00 95.81 360 GLY A CA 1
ATOM 2817 C C . GLY A 1 360 ? 16.569 2.827 -13.025 1.00 95.81 360 GLY A C 1
ATOM 2818 O O . GLY A 1 360 ? 16.211 2.409 -11.919 1.00 95.81 360 GLY A O 1
ATOM 2819 N N . PRO A 1 361 ? 15.773 3.575 -13.814 1.00 96.50 361 PRO A N 1
ATOM 2820 C CA . PRO A 1 361 ? 14.377 3.839 -13.505 1.00 96.50 361 PRO A CA 1
ATOM 2821 C C . PRO A 1 361 ? 13.637 2.555 -13.126 1.00 96.50 361 PRO A C 1
ATOM 2823 O O . PRO A 1 361 ? 13.768 1.517 -13.781 1.00 96.50 361 PRO A O 1
ATOM 2826 N N . ASN A 1 362 ? 12.878 2.642 -12.042 1.00 96.12 362 ASN A N 1
ATOM 2827 C CA . ASN A 1 362 ? 12.120 1.542 -11.470 1.00 96.12 362 ASN A CA 1
ATOM 2828 C C . ASN A 1 362 ? 10.771 2.049 -10.954 1.00 96.12 362 ASN A C 1
ATOM 2830 O O . ASN A 1 362 ? 10.632 3.235 -10.686 1.00 96.12 362 ASN A O 1
ATOM 2834 N N . ALA A 1 363 ? 9.783 1.172 -10.832 1.00 95.62 363 ALA A N 1
ATOM 2835 C CA . ALA A 1 363 ? 8.468 1.488 -10.294 1.00 95.62 363 ALA A CA 1
ATOM 2836 C C . ALA A 1 363 ? 8.046 0.390 -9.315 1.00 95.62 363 ALA A C 1
ATOM 2838 O O . ALA A 1 363 ? 7.999 -0.787 -9.680 1.00 95.62 363 ALA A O 1
ATOM 2839 N N . LEU A 1 364 ? 7.730 0.783 -8.079 1.00 96.00 364 LEU A N 1
ATOM 2840 C CA . LEU A 1 364 ? 7.126 -0.093 -7.079 1.00 96.00 364 LEU A CA 1
ATOM 2841 C C . LEU A 1 364 ? 5.617 0.150 -7.056 1.00 96.00 364 LEU A C 1
ATOM 2843 O O . LEU A 1 364 ? 5.168 1.257 -6.765 1.00 96.00 364 LEU A O 1
ATOM 2847 N N . LEU A 1 365 ? 4.840 -0.891 -7.331 1.00 95.50 365 LEU A N 1
ATOM 2848 C CA . LEU A 1 365 ? 3.383 -0.842 -7.413 1.00 95.50 365 LEU A CA 1
ATOM 2849 C C . LEU A 1 365 ? 2.768 -1.727 -6.330 1.00 95.50 365 LEU A C 1
ATOM 2851 O O . LEU A 1 365 ? 3.232 -2.843 -6.109 1.00 95.50 365 LEU A O 1
ATOM 2855 N N . LYS A 1 366 ? 1.698 -1.257 -5.681 1.00 95.56 366 LYS A N 1
ATOM 2856 C CA . LYS A 1 366 ? 0.828 -2.118 -4.869 1.00 95.56 366 LYS A CA 1
ATOM 2857 C C . LYS A 1 366 ? -0.106 -2.866 -5.816 1.00 95.56 366 LYS A C 1
ATOM 2859 O O . LYS A 1 366 ? -0.777 -2.229 -6.628 1.00 95.56 366 LYS A O 1
ATOM 2864 N N . VAL A 1 367 ? -0.159 -4.186 -5.683 1.00 96.69 367 VAL A N 1
ATOM 2865 C CA . VAL A 1 367 ? -1.015 -5.052 -6.499 1.00 96.69 367 VAL A CA 1
ATOM 2866 C C . VAL A 1 367 ? -1.902 -5.926 -5.624 1.00 96.69 367 VAL A C 1
ATOM 2868 O O . VAL A 1 367 ? -1.530 -6.293 -4.500 1.00 96.69 367 VAL A O 1
ATOM 2871 N N . MET A 1 368 ? -3.067 -6.258 -6.167 1.00 96.12 368 MET A N 1
ATOM 2872 C CA . MET A 1 368 ? -3.962 -7.291 -5.656 1.00 96.12 368 MET A CA 1
ATOM 2873 C C . MET A 1 368 ? -3.910 -8.518 -6.569 1.00 96.12 368 MET A C 1
ATOM 2875 O O . MET A 1 368 ? -3.578 -8.426 -7.753 1.00 96.12 368 MET A O 1
ATOM 2879 N N . ALA A 1 369 ? -4.243 -9.685 -6.026 1.00 95.50 369 ALA A N 1
ATOM 2880 C CA . ALA A 1 369 ? -4.287 -10.918 -6.787 1.00 95.50 369 ALA A CA 1
ATOM 2881 C C . ALA A 1 369 ? -5.276 -10.785 -7.953 1.00 95.50 369 ALA A C 1
ATOM 2883 O O . ALA A 1 369 ? -6.472 -10.541 -7.781 1.00 95.50 369 ALA A O 1
ATOM 2884 N N . GLY A 1 370 ? -4.770 -10.986 -9.164 1.00 95.12 370 GLY A N 1
ATOM 2885 C CA . GLY A 1 370 ? -5.526 -10.816 -10.396 1.00 95.12 370 GLY A CA 1
ATOM 2886 C C . GLY A 1 370 ? -5.381 -9.477 -11.104 1.00 95.12 370 GLY A C 1
ATOM 2887 O O . GLY A 1 370 ? -5.895 -9.373 -12.215 1.00 95.12 370 GLY A O 1
ATOM 2888 N N . ASP A 1 371 ? -4.653 -8.520 -10.534 1.00 97.88 371 ASP A N 1
ATOM 2889 C CA . ASP A 1 371 ? -4.122 -7.393 -11.301 1.00 97.88 371 ASP A CA 1
ATOM 2890 C C . ASP A 1 371 ? -3.187 -7.899 -12.407 1.00 97.88 371 ASP A C 1
ATOM 2892 O O . ASP A 1 371 ? -2.570 -8.953 -12.265 1.00 97.88 371 ASP A O 1
ATOM 2896 N N . GLU A 1 372 ? -3.035 -7.147 -13.493 1.00 97.56 372 GLU A N 1
ATOM 2897 C CA . GLU A 1 372 ? -2.058 -7.443 -14.540 1.00 97.56 372 GLU A CA 1
ATOM 2898 C C . GLU A 1 372 ? -1.076 -6.288 -14.709 1.00 97.56 372 GLU A C 1
ATOM 2900 O O . GLU A 1 372 ? -1.488 -5.143 -14.917 1.00 97.56 372 GLU A O 1
ATOM 2905 N N . ILE A 1 373 ? 0.220 -6.603 -14.676 1.00 98.38 373 ILE A N 1
ATOM 2906 C CA . ILE A 1 373 ? 1.296 -5.658 -14.986 1.00 98.38 373 ILE A CA 1
ATOM 2907 C C . ILE A 1 373 ? 1.941 -6.047 -16.311 1.00 98.38 373 ILE A C 1
ATOM 2909 O O . ILE A 1 373 ? 2.233 -7.219 -16.551 1.00 98.38 373 ILE A O 1
ATOM 2913 N N . SER A 1 374 ? 2.195 -5.058 -17.159 1.00 97.75 374 SER A N 1
ATOM 2914 C CA . SER A 1 374 ? 3.086 -5.187 -18.313 1.00 97.75 374 SER A CA 1
ATOM 2915 C C . SER A 1 374 ? 4.114 -4.069 -18.322 1.00 97.75 374 SER A C 1
ATOM 2917 O O . SER A 1 374 ? 3.902 -2.995 -17.748 1.00 97.75 374 SER A O 1
ATOM 2919 N N . ALA A 1 375 ? 5.244 -4.342 -18.968 1.00 98.12 375 ALA A N 1
ATOM 2920 C CA . ALA A 1 375 ? 6.326 -3.384 -19.085 1.00 98.12 375 ALA A CA 1
ATOM 2921 C C . ALA A 1 375 ? 6.988 -3.454 -20.459 1.00 98.12 375 ALA A C 1
ATOM 2923 O O . ALA A 1 375 ? 7.189 -4.535 -21.017 1.00 98.12 375 ALA A O 1
ATOM 2924 N N . GLU A 1 376 ? 7.369 -2.296 -20.978 1.00 96.50 376 GLU A N 1
ATOM 2925 C CA . GLU A 1 376 ? 8.127 -2.168 -22.217 1.00 96.50 376 GLU A CA 1
ATOM 2926 C C . GLU A 1 376 ? 9.272 -1.174 -22.029 1.00 96.50 376 GLU A C 1
ATOM 2928 O O . GLU A 1 376 ? 9.114 -0.173 -21.338 1.00 96.50 376 GLU A O 1
ATOM 2933 N N . ALA A 1 377 ? 10.430 -1.439 -22.631 1.00 95.62 377 ALA A N 1
ATOM 2934 C CA . ALA A 1 377 ? 11.528 -0.480 -22.677 1.00 95.62 377 ALA A CA 1
ATOM 2935 C C . ALA A 1 377 ? 12.339 -0.620 -23.968 1.00 95.62 377 ALA A C 1
ATOM 2937 O O . ALA A 1 377 ? 12.698 -1.722 -24.395 1.00 95.62 377 ALA A O 1
ATOM 2938 N N . PHE A 1 378 ? 12.693 0.515 -24.562 1.00 93.75 378 PHE A N 1
ATOM 2939 C CA . PHE A 1 378 ? 13.637 0.581 -25.672 1.00 93.75 378 PHE A CA 1
ATOM 2940 C C . PHE A 1 378 ? 15.061 0.557 -25.111 1.00 93.75 378 PHE A C 1
ATOM 2942 O O . PHE A 1 378 ? 15.311 1.136 -24.055 1.00 93.75 378 PHE A O 1
ATOM 2949 N N . TYR A 1 379 ? 16.000 -0.100 -25.796 1.00 94.56 379 TYR A N 1
ATOM 2950 C CA . TYR A 1 379 ? 17.379 -0.242 -25.310 1.00 94.56 379 TYR A CA 1
ATOM 2951 C C . TYR A 1 379 ? 18.413 -0.196 -26.430 1.00 94.56 379 TYR A C 1
ATOM 2953 O O . TYR A 1 379 ? 18.124 -0.762 -27.477 1.00 94.56 379 TYR A O 1
ATOM 2961 N N . TYR A 1 380 ? 19.613 0.348 -26.177 1.00 94.31 380 TYR A N 1
ATOM 2962 C CA . TYR A 1 380 ? 20.807 0.333 -27.039 1.00 94.31 380 TYR A CA 1
ATOM 2963 C C . TYR A 1 380 ? 22.026 -0.268 -26.383 1.00 94.31 380 TYR A C 1
ATOM 2965 O O . TYR A 1 380 ? 22.390 0.134 -25.286 1.00 94.31 380 TYR A O 1
ATOM 2973 N N . TYR A 1 381 ? 22.754 -1.071 -27.148 1.00 94.12 381 TYR A N 1
ATOM 2974 C CA . TYR A 1 381 ? 24.202 -1.207 -27.040 1.00 94.12 381 TYR A CA 1
ATOM 2975 C C . TYR A 1 381 ? 24.848 -1.421 -28.420 1.00 94.12 381 TYR A C 1
ATOM 2977 O O . TYR A 1 381 ? 24.170 -1.815 -29.379 1.00 94.12 381 TYR A O 1
ATOM 2985 N N . GLN A 1 382 ? 26.153 -1.166 -28.546 1.00 90.88 382 GLN A N 1
ATOM 2986 C CA . GLN A 1 382 ? 26.876 -1.342 -29.813 1.00 90.88 382 GLN A CA 1
ATOM 2987 C C . GLN A 1 382 ? 27.744 -2.586 -29.805 1.00 90.88 382 GLN A C 1
ATOM 2989 O O . GLN A 1 382 ? 27.740 -3.355 -30.771 1.00 90.88 382 GLN A O 1
ATOM 2994 N N . ASN A 1 383 ? 28.514 -2.748 -28.734 1.00 92.25 383 ASN A N 1
ATOM 2995 C CA . ASN A 1 383 ? 29.633 -3.662 -28.733 1.00 92.25 383 ASN A CA 1
ATOM 2996 C C . ASN A 1 383 ? 29.245 -4.995 -28.107 1.00 92.25 383 ASN A C 1
ATOM 2998 O O . ASN A 1 383 ? 28.420 -5.081 -27.199 1.00 92.25 383 ASN A O 1
ATOM 3002 N N . ALA A 1 384 ? 29.889 -6.047 -28.599 1.00 91.19 384 ALA A N 1
ATOM 3003 C CA . ALA A 1 384 ? 29.957 -7.302 -27.877 1.00 91.19 384 ALA A CA 1
ATOM 3004 C C . ALA A 1 384 ? 30.686 -7.087 -26.539 1.00 91.19 384 ALA A C 1
ATOM 3006 O O . ALA A 1 384 ? 31.685 -6.367 -26.488 1.00 91.19 384 ALA A O 1
ATOM 3007 N N . VAL A 1 385 ? 30.223 -7.747 -25.480 1.00 92.06 385 VAL A N 1
ATOM 3008 C CA . VAL A 1 385 ? 30.860 -7.737 -24.160 1.00 92.06 385 VAL A CA 1
ATOM 3009 C C . VAL A 1 385 ? 31.467 -9.099 -23.841 1.00 92.06 385 VAL A C 1
ATOM 3011 O O . VAL A 1 385 ? 30.894 -10.135 -24.158 1.00 92.06 385 VAL A O 1
ATOM 3014 N N . ALA A 1 386 ? 32.620 -9.099 -23.175 1.00 92.06 386 ALA A N 1
ATOM 3015 C CA . ALA A 1 386 ? 33.156 -10.296 -22.540 1.00 92.06 386 ALA A CA 1
ATOM 3016 C C . ALA A 1 386 ? 32.511 -10.459 -21.157 1.00 92.06 386 ALA A C 1
ATOM 3018 O O . ALA A 1 386 ? 32.985 -9.887 -20.170 1.00 92.06 386 ALA A O 1
ATOM 3019 N N . ASN A 1 387 ? 31.405 -11.200 -21.095 1.00 89.75 387 ASN A N 1
ATOM 3020 C CA . ASN A 1 387 ? 30.657 -11.357 -19.854 1.00 89.75 387 ASN A CA 1
ATOM 3021 C C . ASN A 1 387 ? 31.468 -12.070 -18.772 1.00 89.75 387 ASN A C 1
ATOM 3023 O O . ASN A 1 387 ? 32.161 -13.056 -19.019 1.00 89.75 387 ASN A O 1
ATOM 3027 N N . GLN A 1 388 ? 31.345 -11.555 -17.552 1.00 87.12 388 GLN A N 1
ATOM 3028 C CA . GLN A 1 388 ? 31.910 -12.162 -16.356 1.00 87.12 388 GLN A CA 1
ATOM 3029 C C . GLN A 1 388 ? 30.820 -12.927 -15.598 1.00 87.12 388 GLN A C 1
ATOM 3031 O O . GLN A 1 388 ? 29.631 -12.631 -15.771 1.00 87.12 388 GLN A O 1
ATOM 3036 N N . PRO A 1 389 ? 31.195 -13.905 -14.757 1.00 85.25 389 PRO A N 1
ATOM 3037 C CA . PRO A 1 389 ? 30.259 -14.489 -13.812 1.00 85.25 389 PRO A CA 1
ATOM 3038 C C . PRO A 1 389 ? 29.609 -13.402 -12.948 1.00 85.25 389 PRO A C 1
ATOM 3040 O O . PRO A 1 389 ? 30.299 -12.495 -12.475 1.00 85.25 389 PRO A O 1
ATOM 3043 N N . GLY A 1 390 ? 28.299 -13.518 -12.739 1.00 76.06 390 GLY A N 1
ATOM 3044 C CA . GLY A 1 390 ? 27.510 -12.599 -11.927 1.00 76.06 390 GLY A CA 1
ATOM 3045 C C . GLY A 1 390 ? 28.077 -12.470 -10.512 1.00 76.06 390 GLY A C 1
ATOM 3046 O O . GLY A 1 390 ? 28.549 -13.440 -9.904 1.00 76.06 390 GLY A O 1
ATOM 3047 N N . GLY A 1 391 ? 28.075 -11.245 -9.988 1.00 71.62 391 GLY A N 1
ATOM 3048 C CA . GLY A 1 391 ? 28.726 -10.901 -8.724 1.00 71.62 391 GLY A CA 1
ATOM 3049 C C . GLY A 1 391 ? 27.745 -10.639 -7.581 1.00 71.62 391 GLY A C 1
ATOM 3050 O O . GLY A 1 391 ? 26.676 -10.068 -7.776 1.00 71.62 391 GLY A O 1
ATOM 3051 N N . ALA A 1 392 ? 28.151 -10.937 -6.338 1.00 76.81 392 ALA A N 1
ATOM 3052 C CA . ALA A 1 392 ? 27.374 -10.578 -5.140 1.00 76.81 392 ALA A CA 1
ATOM 3053 C C . ALA A 1 392 ? 27.085 -9.063 -5.038 1.00 76.81 392 ALA A C 1
ATOM 3055 O O . ALA A 1 392 ? 26.080 -8.661 -4.455 1.00 76.81 392 ALA A O 1
ATOM 3056 N N . SER A 1 393 ? 27.937 -8.230 -5.648 1.00 83.75 393 SER A N 1
ATOM 3057 C CA . SER A 1 393 ? 27.719 -6.785 -5.743 1.00 83.75 393 SER A CA 1
ATOM 3058 C C . SER A 1 393 ? 26.458 -6.437 -6.537 1.00 83.75 393 SER A C 1
ATOM 3060 O O . SER A 1 393 ? 25.720 -5.576 -6.084 1.00 83.75 393 SER A O 1
ATOM 3062 N N . PHE A 1 394 ? 26.169 -7.108 -7.659 1.00 89.12 394 PHE A N 1
ATOM 3063 C CA . PHE A 1 394 ? 25.002 -6.780 -8.487 1.00 89.12 394 PHE A CA 1
ATOM 3064 C C . PHE A 1 394 ? 23.684 -7.048 -7.753 1.00 89.12 394 PHE A C 1
ATOM 3066 O O . PHE A 1 394 ? 22.806 -6.188 -7.696 1.00 89.12 394 PHE A O 1
ATOM 3073 N N . VAL A 1 395 ? 23.594 -8.204 -7.088 1.00 90.75 395 VAL A N 1
ATOM 3074 C CA . VAL A 1 395 ? 22.461 -8.543 -6.214 1.00 90.75 395 VAL A CA 1
ATOM 3075 C C . VAL A 1 395 ? 22.293 -7.498 -5.108 1.00 90.75 395 VAL A C 1
ATOM 3077 O O . VAL A 1 395 ? 21.176 -7.060 -4.837 1.00 90.75 395 VAL A O 1
ATOM 3080 N N . SER A 1 396 ? 23.396 -7.070 -4.486 1.00 92.62 396 SER A N 1
ATOM 3081 C CA . SER A 1 396 ? 23.373 -6.038 -3.445 1.00 92.62 396 SER A CA 1
ATOM 3082 C C . SER A 1 396 ? 22.870 -4.688 -3.965 1.00 92.62 396 SER A C 1
ATOM 3084 O O . SER A 1 396 ? 22.154 -4.003 -3.240 1.00 92.62 396 SER A O 1
ATOM 3086 N N . ASP A 1 397 ? 23.215 -4.309 -5.196 1.00 92.75 397 ASP A N 1
ATOM 3087 C CA . ASP A 1 397 ? 22.788 -3.046 -5.808 1.00 92.75 397 ASP A CA 1
ATOM 3088 C C . ASP A 1 397 ? 21.270 -3.043 -6.088 1.00 92.75 397 ASP A C 1
ATOM 3090 O O . ASP A 1 397 ? 20.582 -2.061 -5.797 1.00 92.75 397 ASP A O 1
ATOM 3094 N N . ILE A 1 398 ? 20.717 -4.169 -6.561 1.00 94.50 398 ILE A N 1
ATOM 3095 C CA . ILE A 1 398 ? 19.263 -4.344 -6.749 1.00 94.50 398 ILE A CA 1
ATOM 3096 C C . ILE A 1 398 ? 18.531 -4.319 -5.405 1.00 94.50 398 ILE A C 1
ATOM 3098 O O . ILE A 1 398 ? 17.521 -3.629 -5.260 1.00 94.50 398 ILE A O 1
ATOM 3102 N N . LEU A 1 399 ? 19.043 -5.038 -4.402 1.00 95.31 399 LEU A N 1
ATOM 3103 C CA . LEU A 1 399 ? 18.457 -5.049 -3.061 1.00 95.31 399 LEU A CA 1
ATOM 3104 C C . LEU A 1 399 ? 18.476 -3.662 -2.419 1.00 95.31 399 LEU A C 1
ATOM 3106 O O . LEU A 1 399 ? 17.499 -3.281 -1.779 1.00 95.31 399 LEU A O 1
ATOM 3110 N N . LEU A 1 400 ? 19.548 -2.890 -2.613 1.00 93.44 400 LEU A N 1
ATOM 3111 C CA . LEU A 1 400 ? 19.618 -1.515 -2.131 1.00 93.44 400 LEU A CA 1
ATOM 3112 C C . LEU A 1 400 ? 18.546 -0.641 -2.791 1.00 93.44 400 LEU A C 1
ATOM 3114 O O . LEU A 1 400 ? 17.848 0.082 -2.082 1.00 93.44 400 LEU A O 1
ATOM 3118 N N . SER A 1 401 ? 18.374 -0.738 -4.113 1.00 93.25 401 SER A N 1
ATOM 3119 C CA . SER A 1 401 ? 17.311 -0.018 -4.830 1.00 93.25 401 SER A CA 1
ATOM 3120 C C . SER A 1 401 ? 15.919 -0.410 -4.310 1.00 93.25 401 SER A C 1
ATOM 3122 O O . SER A 1 401 ? 15.119 0.467 -3.980 1.00 93.25 401 SER A O 1
ATOM 3124 N N . LEU A 1 402 ? 15.662 -1.707 -4.094 1.00 94.88 402 LEU A N 1
ATOM 3125 C CA . LEU A 1 402 ? 14.415 -2.190 -3.493 1.00 94.88 402 LEU A CA 1
ATOM 3126 C C . LEU A 1 402 ? 14.205 -1.652 -2.066 1.00 94.88 402 LEU A C 1
ATOM 3128 O O . LEU A 1 402 ? 13.107 -1.203 -1.747 1.00 94.88 402 LEU A O 1
ATOM 3132 N N . ALA A 1 403 ? 15.228 -1.648 -1.205 1.00 94.00 403 ALA A N 1
ATOM 3133 C CA . ALA A 1 403 ? 15.113 -1.085 0.145 1.00 94.00 403 ALA A CA 1
ATOM 3134 C C . ALA A 1 403 ? 14.742 0.402 0.125 1.00 94.00 403 ALA A C 1
ATOM 3136 O O . ALA A 1 403 ? 13.935 0.837 0.953 1.00 94.00 403 ALA A O 1
ATOM 3137 N N . GLN A 1 404 ? 15.301 1.175 -0.811 1.00 90.88 404 GLN A N 1
ATOM 3138 C CA . GLN A 1 404 ? 14.944 2.585 -0.975 1.00 90.88 404 GLN A CA 1
ATOM 3139 C C . GLN A 1 404 ? 13.518 2.743 -1.502 1.00 90.88 404 GLN A C 1
ATOM 3141 O O . GLN A 1 404 ? 12.764 3.549 -0.958 1.00 90.88 404 GLN A O 1
ATOM 3146 N N . ALA A 1 405 ? 13.109 1.927 -2.477 1.00 91.50 405 ALA A N 1
ATOM 3147 C CA . ALA A 1 405 ? 11.735 1.911 -2.969 1.00 91.50 405 ALA A CA 1
ATOM 3148 C C . ALA A 1 405 ? 10.738 1.581 -1.843 1.00 91.50 405 ALA A C 1
ATOM 3150 O O . ALA A 1 405 ? 9.723 2.259 -1.704 1.00 91.50 405 ALA A O 1
ATOM 3151 N N . ILE A 1 406 ? 11.049 0.609 -0.977 1.00 92.56 406 ILE A N 1
ATOM 3152 C CA . ILE A 1 406 ? 10.219 0.262 0.186 1.00 92.56 406 ILE A CA 1
ATOM 3153 C C . ILE A 1 406 ? 10.162 1.418 1.187 1.00 92.56 406 ILE A C 1
ATOM 3155 O O . ILE A 1 406 ? 9.075 1.786 1.625 1.00 92.56 406 ILE A O 1
ATOM 3159 N N . SER A 1 407 ? 11.315 1.971 1.568 1.00 89.00 407 SER A N 1
ATOM 3160 C CA . SER A 1 407 ? 11.413 2.981 2.633 1.00 89.00 407 SER A CA 1
ATOM 3161 C C . SER A 1 407 ? 10.777 4.312 2.225 1.00 89.00 407 SER A C 1
ATOM 3163 O O . SER A 1 407 ? 10.122 4.972 3.035 1.00 89.00 407 SER A O 1
ATOM 3165 N N . GLY A 1 408 ? 10.959 4.685 0.959 1.00 84.81 408 GLY A N 1
ATOM 3166 C CA . GLY A 1 408 ? 10.456 5.913 0.365 1.00 84.81 408 GLY A CA 1
ATOM 3167 C C . GLY A 1 408 ? 8.984 5.857 -0.020 1.00 84.81 408 GLY A C 1
ATOM 3168 O O . GLY A 1 408 ? 8.261 6.822 0.187 1.00 84.81 408 GLY A O 1
ATOM 3169 N N . SER A 1 409 ? 8.497 4.728 -0.536 1.00 84.81 409 SER A N 1
ATOM 3170 C CA . SER A 1 409 ? 7.172 4.687 -1.160 1.00 84.81 409 SER A CA 1
ATOM 3171 C C . SER A 1 409 ? 6.033 5.072 -0.199 1.00 84.81 409 SER A C 1
ATOM 3173 O O . SER A 1 409 ? 5.977 4.586 0.933 1.00 84.81 409 SER A O 1
ATOM 3175 N N . PRO A 1 410 ? 5.065 5.903 -0.623 1.00 82.56 410 PRO A N 1
ATOM 3176 C CA . PRO A 1 410 ? 3.829 6.113 0.132 1.00 82.56 410 PRO A CA 1
ATOM 3177 C C . PRO A 1 410 ? 2.903 4.882 0.110 1.00 82.56 410 PRO A C 1
ATOM 3179 O O . PRO A 1 410 ? 1.933 4.842 0.859 1.00 82.56 410 PRO A O 1
ATOM 3182 N N . LEU A 1 411 ? 3.187 3.883 -0.737 1.00 83.62 411 LEU A N 1
ATOM 3183 C CA . LEU A 1 411 ? 2.377 2.670 -0.896 1.00 83.62 411 LEU A CA 1
ATOM 3184 C C . LEU A 1 411 ? 2.669 1.602 0.166 1.00 83.62 411 LEU A C 1
ATOM 3186 O O . LEU A 1 411 ? 1.887 0.666 0.313 1.00 83.62 411 LEU A O 1
ATOM 3190 N N . THR A 1 412 ? 3.795 1.702 0.875 1.00 84.50 412 THR A N 1
ATOM 3191 C CA . THR A 1 412 ? 4.201 0.744 1.908 1.00 84.50 412 THR A CA 1
ATOM 3192 C C . THR A 1 412 ? 3.798 1.230 3.300 1.00 84.50 412 THR A C 1
ATOM 3194 O O . THR A 1 412 ? 3.896 2.413 3.638 1.00 84.50 412 THR A O 1
ATOM 3197 N N . ALA A 1 413 ? 3.356 0.297 4.144 1.00 83.12 413 ALA A N 1
ATOM 3198 C CA . ALA A 1 413 ? 2.997 0.580 5.530 1.00 83.12 413 ALA A CA 1
ATOM 3199 C C . ALA A 1 413 ? 4.231 0.868 6.406 1.00 83.12 413 ALA A C 1
ATOM 3201 O O . ALA A 1 413 ? 5.354 0.468 6.087 1.00 83.12 413 ALA A O 1
ATOM 3202 N N . GLY A 1 414 ? 4.012 1.516 7.558 1.00 81.94 414 GLY A N 1
ATOM 3203 C CA . GLY A 1 414 ? 5.075 1.875 8.504 1.00 81.94 414 GLY A CA 1
ATOM 3204 C C . GLY A 1 414 ? 5.922 0.680 8.954 1.00 81.94 414 GLY A C 1
ATOM 3205 O O . GLY A 1 414 ? 7.147 0.768 8.942 1.00 81.94 414 GLY A O 1
ATOM 3206 N N . VAL A 1 415 ? 5.293 -0.459 9.263 1.00 84.56 415 VAL A N 1
ATOM 3207 C CA . VAL A 1 415 ? 6.012 -1.699 9.604 1.00 84.56 415 VAL A CA 1
ATOM 3208 C C . VAL A 1 415 ? 6.933 -2.167 8.474 1.00 84.56 415 VAL A C 1
ATOM 3210 O O . VAL A 1 415 ? 8.092 -2.499 8.720 1.00 84.56 415 VAL A O 1
ATOM 3213 N N . THR A 1 416 ? 6.450 -2.171 7.231 1.00 89.50 416 THR A N 1
ATOM 3214 C CA . THR A 1 416 ? 7.216 -2.619 6.063 1.00 89.50 416 THR A CA 1
ATOM 3215 C C . THR A 1 416 ? 8.429 -1.724 5.832 1.00 89.50 416 THR A C 1
ATOM 3217 O O . THR A 1 416 ? 9.519 -2.229 5.568 1.00 89.50 416 THR A O 1
ATOM 3220 N N . LYS A 1 417 ? 8.272 -0.406 6.013 1.00 89.38 417 LYS A N 1
ATOM 3221 C CA . LYS A 1 417 ? 9.380 0.560 5.961 1.00 89.38 417 LYS A CA 1
ATOM 3222 C C . LYS A 1 417 ? 10.441 0.251 7.014 1.00 89.38 417 LYS A C 1
ATOM 3224 O O . LYS A 1 417 ? 11.615 0.118 6.676 1.00 89.38 417 LYS A O 1
ATOM 3229 N N . SER A 1 418 ? 10.032 0.050 8.267 1.00 86.31 418 SER A N 1
ATOM 3230 C CA . SER A 1 418 ? 10.946 -0.326 9.357 1.00 86.31 418 SER A CA 1
ATOM 3231 C C . SER A 1 418 ? 11.629 -1.681 9.124 1.00 86.31 418 SER A C 1
ATOM 3233 O O . SER A 1 418 ? 12.728 -1.915 9.626 1.00 86.31 418 SER A O 1
ATOM 3235 N N . ALA A 1 419 ? 11.009 -2.563 8.338 1.00 89.88 419 ALA A N 1
ATOM 3236 C CA . ALA A 1 419 ? 11.515 -3.888 8.006 1.00 89.88 419 ALA A CA 1
ATOM 3237 C C . ALA A 1 419 ? 12.368 -3.951 6.723 1.00 89.88 419 ALA A C 1
ATOM 3239 O O . ALA A 1 419 ? 12.856 -5.033 6.398 1.00 89.88 419 ALA A O 1
ATOM 3240 N N . ALA A 1 420 ? 12.599 -2.842 6.007 1.00 91.75 420 ALA A N 1
ATOM 3241 C CA . ALA A 1 420 ? 13.295 -2.844 4.710 1.00 91.75 420 ALA A CA 1
ATOM 3242 C C . ALA A 1 420 ? 14.655 -3.573 4.747 1.00 91.75 420 ALA A C 1
ATOM 3244 O O . ALA A 1 420 ? 14.951 -4.385 3.871 1.00 91.75 420 ALA A O 1
ATOM 3245 N N . SER A 1 421 ? 15.448 -3.362 5.804 1.00 91.00 421 SER A N 1
ATOM 3246 C CA . SER A 1 421 ? 16.722 -4.071 6.004 1.00 91.00 421 SER A CA 1
ATOM 3247 C C . SER A 1 421 ? 16.523 -5.585 6.157 1.00 91.00 421 SER A C 1
ATOM 3249 O O . SER A 1 421 ? 17.164 -6.369 5.455 1.00 91.00 421 SER A O 1
ATOM 3251 N N . ASN A 1 422 ? 15.577 -6.014 7.001 1.00 91.12 422 ASN A N 1
ATOM 3252 C CA . ASN A 1 422 ? 15.265 -7.433 7.205 1.00 91.12 422 ASN A CA 1
ATOM 3253 C C . ASN A 1 422 ? 14.794 -8.097 5.907 1.00 91.12 422 ASN A C 1
ATOM 3255 O O . ASN A 1 422 ? 15.257 -9.189 5.583 1.00 91.12 422 ASN A O 1
ATOM 3259 N N . ILE A 1 423 ? 13.937 -7.412 5.143 1.00 94.62 423 ILE A N 1
ATOM 3260 C CA . ILE A 1 423 ? 13.470 -7.855 3.824 1.00 94.62 423 ILE A CA 1
ATOM 3261 C C . ILE A 1 423 ? 14.667 -8.093 2.900 1.00 94.62 423 ILE A C 1
ATOM 3263 O O . ILE A 1 423 ? 14.824 -9.187 2.359 1.00 94.62 423 ILE A O 1
ATOM 3267 N N . THR A 1 424 ? 15.562 -7.109 2.758 1.00 94.56 424 THR A N 1
ATOM 3268 C CA . THR A 1 424 ? 16.721 -7.269 1.868 1.00 94.56 424 THR A CA 1
ATOM 3269 C C . THR A 1 424 ? 17.688 -8.355 2.324 1.00 94.56 424 THR A C 1
ATOM 3271 O O . THR A 1 424 ? 18.186 -9.106 1.488 1.00 94.56 424 THR A O 1
ATOM 3274 N N . ASN A 1 425 ? 17.906 -8.512 3.632 1.00 93.19 425 ASN A N 1
ATOM 3275 C CA . ASN A 1 425 ? 18.738 -9.587 4.169 1.00 93.19 425 ASN A CA 1
ATOM 3276 C C . ASN A 1 425 ? 18.136 -10.961 3.853 1.00 93.19 425 ASN A C 1
ATOM 3278 O O . ASN A 1 425 ? 18.848 -11.858 3.397 1.00 93.19 425 ASN A O 1
ATOM 3282 N N . GLN A 1 426 ? 16.823 -11.116 4.024 1.00 93.88 426 GLN A N 1
ATOM 3283 C CA . GLN A 1 426 ? 16.118 -12.351 3.699 1.00 93.88 426 GLN A CA 1
ATOM 3284 C C . GLN A 1 426 ? 16.189 -12.659 2.197 1.00 93.88 426 GLN A C 1
ATOM 3286 O O . GLN A 1 426 ? 16.560 -13.776 1.825 1.00 93.88 426 GLN A O 1
ATOM 3291 N N . LEU A 1 427 ? 15.933 -11.675 1.332 1.00 94.94 427 LEU A N 1
ATOM 3292 C CA . LEU A 1 427 ? 16.032 -11.835 -0.122 1.00 94.94 427 LEU A CA 1
ATOM 3293 C C . LEU A 1 427 ? 17.471 -12.108 -0.591 1.00 94.94 427 LEU A C 1
ATOM 3295 O O . LEU A 1 427 ? 17.662 -12.921 -1.492 1.00 94.94 427 LEU A O 1
ATOM 3299 N N . SER A 1 428 ? 18.490 -11.534 0.058 1.00 92.50 428 SER A N 1
ATOM 3300 C CA . SER A 1 428 ? 19.902 -11.806 -0.264 1.00 92.50 428 SER A CA 1
ATOM 3301 C C . SER A 1 428 ? 20.272 -13.289 -0.125 1.00 92.50 428 SER A C 1
ATOM 3303 O O . SER A 1 428 ? 21.111 -13.803 -0.865 1.00 92.50 428 SER A O 1
ATOM 3305 N N . SER A 1 429 ? 19.603 -13.992 0.794 1.00 90.50 429 SER A N 1
ATOM 3306 C CA . SER A 1 429 ? 19.780 -15.426 1.038 1.00 90.50 429 SER A CA 1
ATOM 3307 C C . SER A 1 429 ? 18.859 -16.315 0.191 1.00 90.50 429 SER A C 1
ATOM 3309 O O . SER A 1 429 ? 19.027 -17.535 0.171 1.00 90.50 429 SER A O 1
ATOM 3311 N N . SER A 1 430 ? 17.899 -15.724 -0.528 1.00 92.56 430 SER A N 1
ATOM 3312 C CA . SER A 1 430 ? 16.926 -16.445 -1.346 1.00 92.56 430 SER A CA 1
ATOM 3313 C C . SER A 1 430 ? 17.543 -16.864 -2.680 1.00 92.56 430 SER A C 1
ATOM 3315 O O . SER A 1 430 ? 17.881 -16.031 -3.522 1.00 92.56 430 SER A O 1
ATOM 3317 N N . VAL A 1 431 ? 17.678 -18.177 -2.885 1.00 92.81 431 VAL A N 1
ATOM 3318 C CA . VAL A 1 431 ? 18.156 -18.738 -4.158 1.00 92.81 431 VAL A CA 1
ATOM 3319 C C . VAL A 1 431 ? 17.230 -18.348 -5.317 1.00 92.81 431 VAL A C 1
ATOM 3321 O O . VAL A 1 431 ? 17.758 -17.800 -6.283 1.00 92.81 431 VAL A O 1
ATOM 3324 N N . PRO A 1 432 ? 15.892 -18.506 -5.224 1.00 94.50 432 PRO A N 1
ATOM 3325 C CA . PRO A 1 432 ? 14.994 -18.067 -6.291 1.00 94.50 432 PRO A CA 1
ATOM 3326 C C . PRO A 1 432 ? 15.138 -16.592 -6.664 1.00 94.50 432 PRO A C 1
ATOM 3328 O O . PRO A 1 432 ? 15.175 -16.248 -7.842 1.00 94.50 432 PRO A O 1
ATOM 3331 N N . PHE A 1 433 ? 15.296 -15.721 -5.661 1.00 94.81 433 PHE A N 1
ATOM 3332 C CA . PHE A 1 433 ? 15.507 -14.294 -5.896 1.00 94.81 433 PHE A CA 1
ATOM 3333 C C . PHE A 1 433 ? 16.795 -14.025 -6.659 1.00 94.81 433 PHE A C 1
ATOM 3335 O O 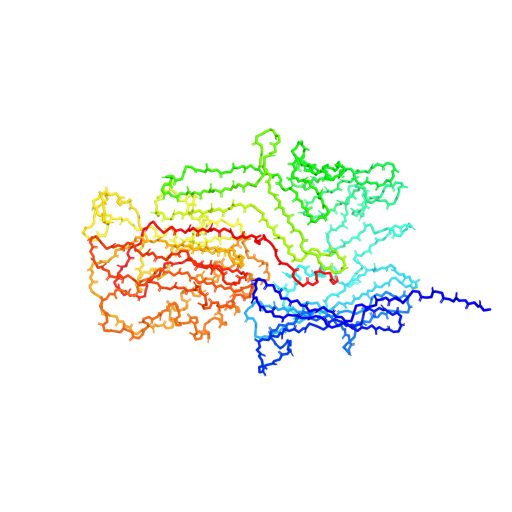. PHE A 1 433 ? 16.782 -13.312 -7.655 1.00 94.81 433 PHE A O 1
ATOM 3342 N N . ARG A 1 434 ? 17.902 -14.647 -6.257 1.00 91.94 434 ARG A N 1
ATOM 3343 C CA . ARG A 1 434 ? 19.173 -14.495 -6.973 1.00 91.94 434 ARG A CA 1
ATOM 3344 C C . ARG A 1 434 ? 19.104 -15.033 -8.400 1.00 91.94 434 ARG A C 1
ATOM 3346 O O . ARG A 1 434 ? 19.693 -14.434 -9.289 1.00 91.94 434 ARG A O 1
ATOM 3353 N N . THR A 1 435 ? 18.385 -16.132 -8.617 1.00 92.81 435 THR A N 1
ATOM 3354 C CA . THR A 1 435 ? 18.220 -16.730 -9.946 1.00 92.81 435 THR A CA 1
ATOM 3355 C C . THR A 1 435 ? 17.378 -15.859 -10.873 1.00 92.81 435 THR A C 1
ATOM 3357 O O . THR A 1 435 ? 17.701 -15.766 -12.049 1.00 92.81 435 THR A O 1
ATOM 3360 N N . ILE A 1 436 ? 16.320 -15.207 -10.383 1.00 94.31 436 ILE A N 1
ATOM 3361 C CA . ILE A 1 436 ? 15.435 -14.432 -11.263 1.00 94.31 436 ILE A CA 1
ATOM 3362 C C . ILE A 1 436 ? 15.997 -13.057 -11.637 1.00 94.31 436 ILE A C 1
ATOM 3364 O O . ILE A 1 436 ? 15.742 -12.578 -12.739 1.00 94.31 436 ILE A O 1
ATOM 3368 N N . ILE A 1 437 ? 16.762 -12.418 -10.748 1.00 93.12 437 ILE A N 1
ATOM 3369 C CA . ILE A 1 437 ? 17.338 -11.089 -11.017 1.00 93.12 437 ILE A CA 1
ATOM 3370 C C . ILE A 1 437 ? 18.594 -11.145 -11.887 1.00 93.12 437 ILE A C 1
ATOM 3372 O O . ILE A 1 437 ? 18.958 -10.138 -12.489 1.00 93.12 437 ILE A O 1
ATOM 3376 N N . ASP A 1 438 ? 19.253 -12.303 -11.931 1.00 90.75 438 ASP A N 1
ATOM 3377 C CA . ASP A 1 438 ? 20.435 -12.560 -12.747 1.00 90.75 438 ASP A CA 1
ATOM 3378 C C . ASP A 1 438 ? 20.372 -13.985 -13.336 1.00 90.75 438 ASP A C 1
ATOM 3380 O O . ASP A 1 438 ? 21.109 -14.888 -12.920 1.00 90.75 438 ASP A O 1
ATOM 3384 N N . PRO A 1 439 ? 19.442 -14.230 -14.281 1.00 91.94 439 PRO A N 1
ATOM 3385 C CA . PRO A 1 439 ? 19.216 -15.564 -14.844 1.00 91.94 439 PRO A CA 1
ATOM 3386 C C . PRO A 1 439 ? 20.425 -16.077 -15.631 1.00 91.94 439 PRO A C 1
ATOM 3388 O O . PRO A 1 439 ? 20.665 -17.284 -15.685 1.00 91.94 439 PRO A O 1
ATOM 3391 N N . ASP A 1 440 ? 21.217 -15.159 -16.184 1.00 92.12 440 ASP A N 1
ATOM 3392 C CA . ASP A 1 440 ? 22.396 -15.453 -16.988 1.00 92.12 440 ASP A CA 1
ATOM 3393 C C . ASP A 1 440 ? 23.698 -15.283 -16.184 1.00 92.12 440 ASP A C 1
ATOM 3395 O O . ASP A 1 440 ? 24.774 -15.150 -16.767 1.00 92.12 440 ASP A O 1
ATOM 3399 N N . ALA A 1 441 ? 23.649 -15.336 -14.845 1.00 90.25 441 ALA A N 1
ATOM 3400 C CA . ALA A 1 441 ? 24.809 -15.132 -13.969 1.00 90.25 441 ALA A CA 1
ATOM 3401 C C . ALA A 1 441 ? 26.053 -15.909 -14.430 1.00 90.25 441 ALA A C 1
ATOM 3403 O O . ALA A 1 441 ? 27.150 -15.361 -14.496 1.00 90.25 441 ALA A O 1
ATOM 3404 N N . ASN A 1 442 ? 25.889 -17.175 -14.818 1.00 90.06 442 ASN A N 1
ATOM 3405 C CA . ASN A 1 442 ? 26.995 -18.050 -15.225 1.00 90.06 442 ASN A CA 1
ATOM 3406 C C . ASN A 1 442 ? 27.238 -18.091 -16.744 1.00 90.06 442 ASN A C 1
ATOM 3408 O O . ASN A 1 442 ? 28.119 -18.821 -17.203 1.00 90.06 442 ASN A O 1
ATOM 3412 N N . ASP A 1 443 ? 26.473 -17.333 -17.527 1.00 89.06 443 ASP A N 1
ATOM 3413 C CA . ASP A 1 443 ? 26.636 -17.239 -18.973 1.00 89.06 443 ASP A CA 1
ATOM 3414 C C . ASP A 1 443 ? 27.762 -16.259 -19.326 1.00 89.06 443 ASP A C 1
ATOM 3416 O O . ASP A 1 443 ? 27.580 -15.047 -19.460 1.00 89.06 443 ASP A O 1
ATOM 3420 N N . ILE A 1 444 ? 28.960 -16.823 -19.450 1.00 87.75 444 ILE A N 1
ATOM 3421 C CA . ILE A 1 444 ? 30.177 -16.121 -19.877 1.00 87.75 444 ILE A CA 1
ATOM 3422 C C . ILE A 1 444 ? 30.442 -16.258 -21.383 1.00 87.75 444 ILE A C 1
ATOM 3424 O O . ILE A 1 444 ? 31.397 -15.676 -21.892 1.00 87.75 444 ILE A O 1
ATOM 3428 N N . GLY A 1 445 ? 29.666 -17.097 -22.079 1.00 87.94 445 GLY A N 1
ATOM 3429 C CA . GLY A 1 445 ? 29.890 -17.438 -23.487 1.00 87.94 445 GLY A CA 1
ATOM 3430 C C . GLY A 1 445 ? 29.089 -16.570 -24.451 1.00 87.94 445 GLY A C 1
ATOM 3431 O O . GLY A 1 445 ? 29.488 -16.398 -25.604 1.00 87.94 445 GLY A O 1
ATOM 3432 N N . ASP A 1 446 ? 27.966 -16.026 -23.991 1.00 91.75 446 ASP A N 1
ATOM 3433 C CA . ASP A 1 446 ? 27.205 -15.039 -24.736 1.00 91.75 446 ASP A CA 1
ATOM 3434 C C . ASP A 1 446 ? 27.891 -13.671 -24.678 1.00 91.75 446 ASP A C 1
ATOM 3436 O O . ASP A 1 446 ? 28.343 -13.229 -23.624 1.00 91.75 446 ASP A O 1
ATOM 3440 N N . ASN A 1 447 ? 27.937 -12.985 -25.817 1.00 93.44 447 ASN A N 1
ATOM 3441 C CA . ASN A 1 447 ? 28.585 -11.686 -25.961 1.00 93.44 447 ASN A CA 1
ATOM 3442 C C . ASN A 1 447 ? 27.604 -10.503 -25.890 1.00 93.44 447 ASN A C 1
ATOM 3444 O O . ASN A 1 447 ? 27.986 -9.360 -26.143 1.00 93.44 447 ASN A O 1
ATOM 3448 N N . ARG A 1 448 ? 26.326 -10.749 -25.601 1.00 94.56 448 ARG A N 1
ATOM 3449 C CA . ARG A 1 448 ? 25.319 -9.704 -25.383 1.00 94.56 448 ARG A CA 1
ATOM 3450 C C . ARG A 1 448 ? 25.444 -9.156 -23.963 1.00 94.56 448 ARG A C 1
ATOM 3452 O O . ARG A 1 448 ? 25.719 -9.935 -23.052 1.00 94.56 448 ARG A O 1
ATOM 3459 N N . PRO A 1 449 ? 25.202 -7.865 -23.708 1.00 95.00 449 PRO A N 1
ATOM 3460 C CA . PRO A 1 449 ? 25.141 -7.360 -22.345 1.00 95.00 449 PRO A CA 1
ATOM 3461 C C . PRO A 1 449 ? 24.116 -8.113 -21.496 1.00 95.00 449 PRO A C 1
ATOM 3463 O O . PRO A 1 449 ? 23.040 -8.488 -21.965 1.00 95.00 449 PRO A O 1
ATOM 3466 N N . LYS A 1 450 ? 24.447 -8.332 -20.231 1.00 94.69 450 LYS A N 1
ATOM 3467 C CA . LYS A 1 450 ? 23.547 -8.792 -19.177 1.00 94.69 450 LYS A CA 1
ATOM 3468 C C . LYS A 1 450 ? 22.799 -7.591 -18.611 1.00 94.69 450 LYS A C 1
ATOM 3470 O O . LYS A 1 450 ? 22.998 -7.151 -17.478 1.00 94.69 450 LYS A O 1
ATOM 3475 N N . ALA A 1 451 ? 21.978 -7.027 -19.487 1.00 96.00 451 ALA A N 1
ATOM 3476 C CA . ALA A 1 451 ? 21.099 -5.916 -19.197 1.00 96.00 451 ALA A CA 1
ATOM 3477 C C . ALA A 1 451 ? 19.659 -6.356 -19.401 1.00 96.00 451 ALA A C 1
ATOM 3479 O O . ALA A 1 451 ? 19.352 -7.037 -20.386 1.00 96.00 451 ALA A O 1
ATOM 3480 N N . TYR A 1 452 ? 18.792 -5.973 -18.473 1.00 97.25 452 TYR A N 1
ATOM 3481 C CA . TYR A 1 452 ? 17.478 -6.574 -18.347 1.00 97.25 452 TYR A CA 1
ATOM 3482 C C . TYR A 1 452 ? 16.381 -5.545 -18.081 1.00 97.25 452 TYR A C 1
ATOM 3484 O O . TYR A 1 452 ? 16.605 -4.511 -17.450 1.00 97.25 452 TYR A O 1
ATOM 3492 N N . LEU A 1 453 ? 15.178 -5.895 -18.534 1.00 98.31 453 LEU A N 1
ATOM 3493 C CA . LEU A 1 453 ? 13.910 -5.397 -18.013 1.00 98.31 453 LEU A CA 1
ATOM 3494 C C . LEU A 1 453 ? 13.291 -6.519 -17.178 1.00 98.31 453 LEU A C 1
ATOM 3496 O O . LEU A 1 453 ? 13.184 -7.646 -17.667 1.00 98.31 453 LEU A O 1
ATOM 3500 N N . ALA A 1 454 ? 12.882 -6.218 -15.951 1.00 97.81 454 ALA A N 1
ATOM 3501 C CA . ALA A 1 454 ? 12.309 -7.203 -15.039 1.00 97.81 454 ALA A CA 1
ATOM 3502 C C . ALA A 1 454 ? 10.998 -6.714 -14.415 1.00 97.81 454 ALA A C 1
ATOM 3504 O O . ALA A 1 454 ? 10.847 -5.523 -14.144 1.00 97.81 454 ALA A O 1
ATOM 3505 N N . ILE A 1 455 ? 10.083 -7.653 -14.162 1.00 97.94 455 ILE A N 1
ATOM 3506 C CA . ILE A 1 455 ? 8.915 -7.506 -13.286 1.00 97.94 455 ILE A CA 1
ATOM 3507 C C . ILE A 1 455 ? 9.044 -8.575 -12.201 1.00 97.94 455 ILE A C 1
ATOM 3509 O O . ILE A 1 455 ? 9.021 -9.767 -12.504 1.00 97.94 455 ILE A O 1
ATOM 3513 N N . LEU A 1 456 ? 9.167 -8.157 -10.943 1.00 98.12 456 LEU A N 1
ATOM 3514 C CA . LEU A 1 456 ? 9.201 -9.054 -9.786 1.00 98.12 456 LEU A CA 1
ATOM 3515 C C . LEU A 1 456 ? 7.964 -8.843 -8.926 1.00 98.12 456 LEU A C 1
ATOM 3517 O O . LEU A 1 456 ? 7.698 -7.721 -8.497 1.00 98.12 456 LEU A O 1
ATOM 3521 N N . TYR A 1 457 ? 7.249 -9.919 -8.630 1.00 98.12 457 TYR A N 1
ATOM 3522 C CA . TYR A 1 457 ? 6.140 -9.924 -7.688 1.00 98.12 457 TYR A CA 1
ATOM 3523 C C . TYR A 1 457 ? 6.601 -10.346 -6.302 1.00 98.12 457 TYR A C 1
ATOM 3525 O O . TYR A 1 457 ? 7.406 -11.263 -6.133 1.00 98.12 457 TYR A O 1
ATOM 3533 N N . PHE A 1 458 ? 6.030 -9.702 -5.298 1.00 96.69 458 PHE A N 1
ATOM 3534 C CA . PHE A 1 458 ? 6.234 -10.010 -3.899 1.00 96.69 458 PHE A CA 1
ATOM 3535 C C . PHE A 1 458 ? 4.888 -10.134 -3.193 1.00 96.69 458 PHE A C 1
ATOM 3537 O O . PHE A 1 458 ? 3.945 -9.423 -3.539 1.00 96.69 458 PHE A O 1
ATOM 3544 N N . ASP A 1 459 ? 4.803 -11.006 -2.189 1.00 93.56 459 ASP A N 1
ATOM 3545 C CA . ASP A 1 459 ? 3.644 -11.053 -1.291 1.00 93.56 459 ASP A CA 1
ATOM 3546 C C . ASP A 1 459 ? 3.629 -9.845 -0.325 1.00 93.56 459 ASP A C 1
ATOM 3548 O O . ASP A 1 459 ? 4.555 -9.029 -0.301 1.00 93.56 459 ASP A O 1
ATOM 3552 N N . GLU A 1 460 ? 2.594 -9.721 0.514 1.00 89.88 460 GLU A N 1
ATOM 3553 C CA . GLU A 1 460 ? 2.490 -8.642 1.520 1.00 89.88 460 GLU A CA 1
ATOM 3554 C C . GLU A 1 460 ? 3.669 -8.584 2.515 1.00 89.88 460 GLU A C 1
ATOM 3556 O O . GLU A 1 460 ? 3.868 -7.578 3.199 1.00 89.88 460 GLU A O 1
ATOM 3561 N N . ARG A 1 461 ? 4.476 -9.649 2.606 1.00 88.69 461 ARG A N 1
ATOM 3562 C CA . ARG A 1 461 ? 5.650 -9.754 3.486 1.00 88.69 461 ARG A CA 1
ATOM 3563 C C . ARG A 1 461 ? 6.972 -9.535 2.751 1.00 88.69 461 ARG A C 1
ATOM 3565 O O . ARG A 1 461 ? 8.025 -9.683 3.376 1.00 88.69 461 ARG A O 1
ATOM 3572 N N . PHE A 1 462 ? 6.921 -9.181 1.469 1.00 93.62 462 PHE A N 1
ATOM 3573 C CA . PHE A 1 462 ? 8.068 -9.052 0.575 1.00 93.62 462 PHE A CA 1
ATOM 3574 C C . PHE A 1 462 ? 8.845 -10.356 0.304 1.00 93.62 462 PHE A C 1
ATOM 3576 O O . PHE A 1 462 ? 10.014 -10.316 -0.084 1.00 93.62 462 PHE A O 1
ATOM 3583 N N . ASN A 1 463 ? 8.208 -11.525 0.437 1.00 92.75 463 ASN A N 1
ATOM 3584 C CA . ASN A 1 463 ? 8.773 -12.746 -0.139 1.00 92.75 463 ASN A CA 1
ATOM 3585 C C . ASN A 1 463 ? 8.565 -12.725 -1.655 1.00 92.75 463 ASN A C 1
ATOM 3587 O O . ASN A 1 463 ? 7.478 -12.383 -2.118 1.00 92.75 463 ASN A O 1
ATOM 3591 N N . LEU A 1 464 ? 9.580 -13.128 -2.423 1.00 96.06 464 LEU A N 1
ATOM 3592 C CA . LEU A 1 464 ? 9.441 -13.272 -3.872 1.00 96.06 464 LEU A CA 1
ATOM 3593 C C . LEU A 1 464 ? 8.340 -14.288 -4.207 1.00 96.06 464 LEU A C 1
ATOM 3595 O O . LEU A 1 464 ? 8.348 -15.415 -3.709 1.00 96.06 464 LEU A O 1
ATOM 3599 N N . VAL A 1 465 ? 7.453 -13.899 -5.117 1.00 96.06 465 VAL A N 1
ATOM 3600 C CA . VAL A 1 465 ? 6.501 -14.780 -5.788 1.00 96.06 465 VAL A CA 1
ATOM 3601 C C . VAL A 1 465 ? 7.075 -15.090 -7.167 1.00 96.06 465 VAL A C 1
ATOM 3603 O O . VAL A 1 465 ? 7.036 -14.260 -8.069 1.00 96.06 465 VAL A O 1
ATOM 3606 N N . GLU A 1 466 ? 7.671 -16.274 -7.320 1.00 95.12 466 GLU A N 1
ATOM 3607 C CA . GLU A 1 466 ? 8.299 -16.687 -8.587 1.00 95.12 466 GLU A CA 1
ATOM 3608 C C . GLU A 1 466 ? 7.283 -16.761 -9.730 1.00 95.12 466 GLU A C 1
ATOM 3610 O O . GLU A 1 466 ? 7.581 -16.393 -10.864 1.00 95.12 466 GLU A O 1
ATOM 3615 N N . GLU A 1 467 ? 6.062 -17.200 -9.424 1.00 93.75 467 GLU A N 1
ATOM 3616 C CA . GLU A 1 467 ? 4.965 -17.201 -10.382 1.00 93.75 467 GLU A CA 1
ATOM 3617 C C . GLU A 1 467 ? 4.675 -15.769 -10.860 1.00 93.75 467 GLU A C 1
ATOM 3619 O O . GLU A 1 467 ? 4.564 -14.835 -10.071 1.00 93.75 467 GLU A O 1
ATOM 3624 N N . GLY A 1 468 ? 4.592 -15.578 -12.175 1.00 91.62 468 GLY A N 1
ATOM 3625 C CA . GLY A 1 468 ? 4.345 -14.269 -12.784 1.00 91.62 468 GLY A CA 1
ATOM 3626 C C . GLY A 1 468 ? 5.558 -13.334 -12.836 1.00 91.62 468 GLY A C 1
ATOM 3627 O O . GLY A 1 468 ? 5.539 -12.410 -13.649 1.00 91.62 468 GLY A O 1
ATOM 3628 N N . SER A 1 469 ? 6.606 -13.570 -12.040 1.00 97.12 469 SER A N 1
ATOM 3629 C CA . SER A 1 469 ? 7.848 -12.796 -12.115 1.00 97.12 469 SER A CA 1
ATOM 3630 C C . SER A 1 469 ? 8.659 -13.191 -13.351 1.00 97.12 469 SER A C 1
ATOM 3632 O O . SER A 1 469 ? 8.757 -14.368 -13.698 1.00 97.12 469 SER A O 1
ATOM 3634 N N . GLU A 1 470 ? 9.259 -12.213 -14.026 1.00 95.88 470 GLU A N 1
ATOM 3635 C CA . GLU A 1 470 ? 9.981 -12.435 -15.280 1.00 95.88 470 GLU A CA 1
ATOM 3636 C C . GLU A 1 470 ? 11.072 -11.382 -15.494 1.00 95.88 470 GLU A C 1
ATOM 3638 O O . GLU A 1 470 ? 10.873 -10.197 -15.230 1.00 95.88 470 GLU A O 1
ATOM 3643 N N . THR A 1 471 ? 12.204 -11.821 -16.044 1.00 96.56 471 THR A N 1
ATOM 3644 C CA . THR A 1 471 ? 13.344 -10.976 -16.412 1.00 96.56 471 THR A CA 1
ATOM 3645 C C . THR A 1 471 ? 13.711 -11.249 -17.865 1.00 96.56 471 THR A C 1
ATOM 3647 O O . THR A 1 471 ? 13.845 -12.404 -18.270 1.00 96.56 471 THR A O 1
ATOM 3650 N N . LYS A 1 472 ? 13.888 -10.195 -18.669 1.00 96.69 472 LYS A N 1
ATOM 3651 C CA . LYS A 1 472 ? 14.182 -10.296 -20.104 1.00 96.69 472 LYS A CA 1
ATOM 3652 C C . LYS A 1 472 ? 15.463 -9.553 -20.457 1.00 96.69 472 LYS A C 1
ATOM 3654 O O . LYS A 1 472 ? 15.548 -8.344 -20.256 1.00 96.69 472 LYS A O 1
ATOM 3659 N N . ARG A 1 473 ? 16.434 -10.277 -21.020 1.00 96.19 473 ARG A N 1
ATOM 3660 C CA . ARG A 1 473 ? 17.731 -9.738 -21.454 1.00 96.19 473 ARG A CA 1
ATOM 3661 C C . ARG A 1 473 ? 17.650 -9.057 -22.819 1.00 96.19 473 ARG A C 1
ATOM 3663 O O . ARG A 1 473 ? 16.875 -9.472 -23.684 1.00 96.19 473 ARG A O 1
ATOM 3670 N N . VAL A 1 474 ? 18.493 -8.049 -23.030 1.00 95.94 474 VAL A N 1
ATOM 3671 C CA . VAL A 1 474 ? 18.724 -7.428 -24.345 1.00 95.94 474 VAL A CA 1
ATOM 3672 C C . VAL A 1 474 ? 19.183 -8.450 -25.392 1.00 95.94 474 VAL A C 1
ATOM 3674 O O . VAL A 1 474 ? 19.919 -9.389 -25.094 1.00 95.94 474 VAL A O 1
ATOM 3677 N N . LEU A 1 475 ? 18.737 -8.288 -26.642 1.00 92.00 475 LEU A N 1
ATOM 3678 C CA . LEU A 1 475 ? 18.895 -9.323 -27.673 1.00 92.00 475 LEU A CA 1
ATOM 3679 C C . LEU A 1 475 ? 19.822 -8.908 -28.813 1.00 92.00 475 LEU A C 1
ATOM 3681 O O . LEU A 1 475 ? 20.718 -9.669 -29.163 1.00 92.00 475 LEU A O 1
ATOM 3685 N N . GLN A 1 476 ? 19.620 -7.724 -29.388 1.00 91.62 476 GLN A N 1
ATOM 3686 C CA . GLN A 1 476 ? 20.294 -7.285 -30.611 1.00 91.62 476 GLN A CA 1
ATOM 3687 C C . GLN A 1 476 ? 21.055 -5.978 -30.371 1.00 91.62 476 GLN A C 1
ATOM 3689 O O . GLN A 1 476 ? 20.532 -5.075 -29.726 1.00 91.62 476 GLN A O 1
ATOM 3694 N N . SER A 1 477 ? 22.273 -5.871 -30.907 1.00 91.06 477 SER A N 1
ATOM 3695 C CA . SER A 1 477 ? 23.044 -4.626 -30.895 1.00 91.06 477 SER A CA 1
ATOM 3696 C C . SER A 1 477 ? 22.662 -3.712 -32.061 1.00 91.06 477 SER A C 1
ATOM 3698 O O . SER A 1 477 ? 22.135 -4.152 -33.087 1.00 91.06 477 SER A O 1
ATOM 3700 N N . GLY A 1 478 ? 22.998 -2.429 -31.943 1.00 87.25 478 GLY A N 1
ATOM 3701 C CA . GLY A 1 478 ? 22.837 -1.487 -33.046 1.00 87.25 478 GLY A CA 1
ATOM 3702 C C . GLY A 1 478 ? 21.408 -0.981 -33.234 1.00 87.25 478 GLY A C 1
ATOM 3703 O O . GLY A 1 478 ? 20.457 -1.391 -32.570 1.00 87.25 478 GLY A O 1
ATOM 3704 N N . ASN A 1 479 ? 21.268 -0.049 -34.174 1.00 83.62 479 ASN A N 1
ATOM 3705 C CA . ASN A 1 479 ? 19.974 0.528 -34.516 1.00 83.62 479 ASN A CA 1
ATOM 3706 C C . ASN A 1 479 ? 19.034 -0.562 -35.057 1.00 83.62 479 ASN A C 1
ATOM 3708 O O . ASN A 1 479 ? 19.430 -1.360 -35.904 1.00 83.62 479 ASN A O 1
ATOM 3712 N N . GLY A 1 480 ? 17.779 -0.565 -34.608 1.00 80.50 480 GLY A N 1
ATOM 3713 C CA . GLY A 1 480 ? 16.764 -1.512 -35.086 1.00 80.50 480 GLY A CA 1
ATOM 3714 C C . GLY A 1 480 ? 16.429 -2.654 -34.122 1.00 80.50 480 GLY A C 1
ATOM 3715 O O . GLY A 1 480 ? 15.515 -3.412 -34.429 1.00 80.50 480 GLY A O 1
ATOM 3716 N N . ALA A 1 481 ? 17.072 -2.744 -32.955 1.00 87.81 481 ALA A N 1
ATOM 3717 C CA . ALA A 1 481 ? 16.774 -3.753 -31.935 1.00 87.81 481 ALA A CA 1
ATOM 3718 C C . ALA A 1 481 ? 15.376 -3.582 -31.311 1.00 87.81 481 ALA A C 1
ATOM 3720 O O . ALA A 1 481 ? 15.133 -2.577 -30.650 1.00 87.81 481 ALA A O 1
ATOM 3721 N N . SER A 1 482 ? 14.464 -4.544 -31.510 1.00 91.25 482 SER A N 1
ATOM 3722 C CA . SER A 1 482 ? 13.096 -4.493 -30.960 1.00 91.25 482 SER A CA 1
ATOM 3723 C C . SER A 1 482 ? 13.082 -4.229 -29.449 1.00 91.25 482 SER A C 1
ATOM 3725 O O . SER A 1 482 ? 13.947 -4.776 -28.759 1.00 91.25 482 SER A O 1
ATOM 3727 N N . PRO A 1 483 ? 12.087 -3.485 -28.923 1.00 92.88 483 PRO A N 1
ATOM 3728 C CA . PRO A 1 483 ? 11.971 -3.216 -27.492 1.00 92.88 483 PRO A CA 1
ATOM 3729 C C . PRO A 1 483 ? 11.946 -4.491 -26.649 1.00 92.88 483 PRO A C 1
ATOM 3731 O O . PRO A 1 483 ? 11.492 -5.557 -27.085 1.00 92.88 483 PRO A O 1
ATOM 3734 N N . LEU A 1 484 ? 12.399 -4.376 -25.402 1.00 96.38 484 LEU A N 1
ATOM 3735 C CA . LEU A 1 484 ? 12.087 -5.375 -24.391 1.00 96.38 484 LEU A CA 1
ATOM 3736 C C . LEU A 1 484 ? 10.614 -5.236 -24.043 1.00 96.38 484 LEU A C 1
ATOM 3738 O O . LEU A 1 484 ? 10.180 -4.164 -23.654 1.00 96.38 484 LEU A O 1
ATOM 3742 N N . VAL A 1 485 ? 9.872 -6.331 -24.177 1.00 97.06 485 VAL A N 1
ATOM 3743 C CA . VAL A 1 485 ? 8.442 -6.397 -23.865 1.00 97.06 485 VAL A CA 1
ATOM 3744 C C . VAL A 1 485 ? 8.214 -7.550 -22.906 1.00 97.06 485 VAL A C 1
ATOM 3746 O O . VAL A 1 485 ? 8.530 -8.702 -23.242 1.00 97.06 485 VAL A O 1
ATOM 3749 N N . LEU A 1 486 ? 7.662 -7.223 -21.745 1.00 97.56 486 LEU A N 1
ATOM 3750 C CA . LEU A 1 486 ? 7.044 -8.143 -20.806 1.00 97.56 486 LEU A CA 1
ATOM 3751 C C . LEU A 1 486 ? 5.522 -7.968 -20.946 1.00 97.56 486 LEU A C 1
ATOM 3753 O O . LEU A 1 486 ? 5.010 -6.887 -20.642 1.00 97.56 486 LEU A O 1
ATOM 3757 N N . PRO A 1 487 ? 4.801 -8.977 -21.476 1.00 96.69 487 PRO A N 1
ATOM 3758 C CA . PRO A 1 487 ? 3.363 -8.874 -21.723 1.00 96.69 487 PRO A CA 1
ATOM 3759 C C . PRO A 1 487 ? 2.589 -8.788 -20.403 1.00 96.69 487 PRO A C 1
ATOM 3761 O O . PRO A 1 487 ? 3.178 -8.905 -19.333 1.00 96.69 487 PRO A O 1
ATOM 3764 N N . ASN A 1 488 ? 1.263 -8.634 -20.468 1.00 96.38 488 ASN A N 1
ATOM 3765 C CA . ASN A 1 488 ? 0.427 -8.667 -19.267 1.00 96.38 488 ASN A CA 1
ATOM 3766 C C . ASN A 1 488 ? 0.684 -9.957 -18.474 1.00 96.38 488 ASN A C 1
ATOM 3768 O O . ASN A 1 488 ? 0.379 -11.066 -18.927 1.00 96.38 488 ASN A O 1
ATOM 3772 N N . ARG A 1 489 ? 1.262 -9.798 -17.285 1.00 96.56 489 ARG A N 1
ATOM 3773 C CA . ARG A 1 489 ? 1.459 -10.853 -16.297 1.00 96.56 489 ARG A CA 1
ATOM 3774 C C . ARG A 1 489 ? 0.508 -10.609 -15.148 1.00 96.56 489 ARG A C 1
ATOM 3776 O O . ARG A 1 489 ? 0.502 -9.525 -14.577 1.00 96.56 489 ARG A O 1
ATOM 3783 N N . LYS A 1 490 ? -0.284 -11.624 -14.816 1.00 96.12 490 LYS A N 1
ATOM 3784 C CA . LYS A 1 490 ? -1.222 -11.582 -13.699 1.00 96.12 490 LYS A CA 1
ATOM 3785 C C . LYS A 1 490 ? -0.456 -11.696 -12.378 1.00 96.12 490 LYS A C 1
ATOM 3787 O O . LYS A 1 490 ? 0.328 -12.628 -12.223 1.00 96.12 490 LYS A O 1
ATOM 3792 N N . ALA A 1 491 ? -0.705 -10.788 -11.441 1.00 97.12 491 ALA A N 1
ATOM 3793 C CA . ALA A 1 491 ? -0.232 -10.861 -10.068 1.00 97.12 491 ALA A CA 1
ATOM 3794 C C . ALA A 1 491 ? -0.872 -12.086 -9.387 1.00 97.12 491 ALA A C 1
ATOM 3796 O O . ALA A 1 491 ? -2.103 -12.128 -9.263 1.00 97.12 491 ALA A O 1
ATOM 3797 N N . PRO A 1 492 ? -0.089 -13.091 -8.953 1.00 94.75 492 PRO A N 1
ATOM 3798 C CA . PRO A 1 492 ? -0.667 -14.296 -8.356 1.00 94.75 492 PRO A CA 1
ATOM 3799 C C . PRO A 1 492 ? -1.178 -14.062 -6.935 1.00 94.75 492 PRO A C 1
ATOM 3801 O O . PRO A 1 492 ? -2.068 -14.775 -6.485 1.00 94.75 492 PRO A O 1
ATOM 3804 N N . LYS A 1 493 ? -0.605 -13.077 -6.231 1.00 95.19 493 LYS A N 1
ATOM 3805 C CA . LYS A 1 493 ? -0.903 -12.765 -4.831 1.00 95.19 493 LYS A CA 1
ATOM 3806 C C . LYS A 1 493 ? -1.037 -11.262 -4.600 1.00 95.19 493 LYS A C 1
ATOM 3808 O O . LYS A 1 493 ? -0.472 -10.463 -5.347 1.00 95.19 493 LYS A O 1
ATOM 3813 N N . ASN A 1 494 ? -1.736 -10.887 -3.534 1.00 94.88 494 ASN A N 1
ATOM 3814 C CA . ASN A 1 494 ? -1.708 -9.546 -2.973 1.00 94.88 494 ASN A CA 1
ATOM 3815 C C . ASN A 1 494 ? -0.293 -9.235 -2.478 1.00 94.88 494 ASN A C 1
ATOM 3817 O O . ASN A 1 494 ? 0.356 -10.060 -1.828 1.00 94.88 494 ASN A O 1
ATOM 3821 N N . GLY A 1 495 ? 0.166 -8.022 -2.762 1.00 95.19 495 GLY A N 1
ATOM 3822 C CA . GLY A 1 495 ? 1.482 -7.565 -2.348 1.00 95.19 495 GLY A CA 1
ATOM 3823 C C . GLY A 1 495 ? 1.974 -6.451 -3.251 1.00 95.19 495 GLY A C 1
ATOM 3824 O O . GLY A 1 495 ? 1.288 -5.436 -3.407 1.00 95.19 495 GLY A O 1
ATOM 3825 N N . TYR A 1 496 ? 3.159 -6.627 -3.826 1.00 97.12 496 TYR A N 1
ATOM 3826 C CA . TYR A 1 496 ? 3.855 -5.579 -4.564 1.00 97.12 496 TYR A CA 1
ATOM 3827 C C . TYR A 1 496 ? 4.460 -6.108 -5.863 1.00 97.12 496 TYR A C 1
ATOM 3829 O O . TYR A 1 496 ? 4.869 -7.262 -5.938 1.00 97.12 496 TYR A O 1
ATOM 3837 N N . ALA A 1 497 ? 4.557 -5.247 -6.871 1.00 97.81 497 ALA A N 1
ATOM 3838 C CA . ALA A 1 497 ? 5.300 -5.505 -8.096 1.00 97.81 497 ALA A CA 1
ATOM 3839 C C . ALA A 1 497 ? 6.419 -4.467 -8.239 1.00 97.81 497 ALA A C 1
ATOM 3841 O O . ALA A 1 497 ? 6.155 -3.267 -8.163 1.00 97.81 497 ALA A O 1
ATOM 3842 N N . LEU A 1 498 ? 7.656 -4.916 -8.443 1.00 97.62 498 LEU A N 1
ATOM 3843 C CA . LEU A 1 498 ? 8.787 -4.062 -8.794 1.00 97.62 498 LEU A CA 1
ATOM 3844 C C . LEU A 1 498 ? 9.100 -4.244 -10.276 1.00 97.62 498 LEU A C 1
ATOM 3846 O O . LEU A 1 498 ? 9.526 -5.323 -10.691 1.00 97.62 498 LEU A O 1
ATOM 3850 N N . VAL A 1 499 ? 8.941 -3.177 -11.053 1.00 98.19 499 VAL A N 1
ATOM 3851 C CA . VAL A 1 499 ? 9.416 -3.117 -12.437 1.00 98.19 499 VAL A CA 1
ATOM 3852 C C . VAL A 1 499 ? 10.701 -2.314 -12.470 1.00 98.19 499 VAL A C 1
ATOM 3854 O O . VAL A 1 499 ? 10.724 -1.205 -11.944 1.00 98.19 499 VAL A O 1
ATOM 3857 N N . TYR A 1 500 ? 11.771 -2.832 -13.064 1.00 97.75 500 TYR A N 1
ATOM 3858 C CA . TYR A 1 500 ? 13.038 -2.101 -13.105 1.00 97.75 500 TYR A CA 1
ATOM 3859 C C . TYR A 1 500 ? 13.910 -2.465 -14.301 1.00 97.75 500 TYR A C 1
ATOM 3861 O O . TYR A 1 500 ? 13.763 -3.518 -14.927 1.00 97.75 500 TYR A O 1
ATOM 3869 N N . LEU A 1 501 ? 14.840 -1.555 -14.585 1.00 98.06 501 LEU A N 1
ATOM 3870 C CA . LEU A 1 501 ? 15.912 -1.724 -15.554 1.00 98.06 501 LEU A CA 1
ATOM 3871 C C . LEU A 1 501 ? 17.242 -1.923 -14.835 1.00 98.06 501 LEU A C 1
ATOM 3873 O O . LEU A 1 501 ? 17.538 -1.226 -13.859 1.00 98.06 501 LEU A O 1
ATOM 3877 N N . CYS A 1 502 ? 18.073 -2.829 -15.338 1.00 96.75 502 CYS A N 1
ATOM 3878 C CA . CYS A 1 502 ? 19.410 -3.044 -14.798 1.00 96.75 502 CYS A CA 1
ATOM 3879 C C . CYS A 1 502 ? 20.425 -3.466 -15.865 1.00 96.75 502 CYS A C 1
ATOM 3881 O O . CYS A 1 502 ? 20.059 -3.904 -16.956 1.00 96.75 502 CYS A O 1
ATOM 3883 N N . ASN A 1 503 ? 21.712 -3.321 -15.546 1.00 95.50 503 ASN A N 1
ATOM 3884 C CA . ASN A 1 503 ? 22.825 -3.828 -16.344 1.00 95.50 503 ASN A CA 1
ATOM 3885 C C . ASN A 1 503 ? 24.028 -4.150 -15.449 1.00 95.50 503 ASN A C 1
ATOM 3887 O O . ASN A 1 503 ? 24.534 -3.260 -14.762 1.00 95.50 503 ASN A O 1
ATOM 3891 N N . GLU A 1 504 ? 24.505 -5.396 -15.490 1.00 92.75 504 GLU A N 1
ATOM 3892 C CA . GLU A 1 504 ? 25.733 -5.807 -14.791 1.00 92.75 504 GLU A CA 1
ATOM 3893 C C . GLU A 1 504 ? 26.976 -5.872 -15.687 1.00 92.75 504 GLU A C 1
ATOM 3895 O O . GLU A 1 504 ? 28.084 -6.051 -15.186 1.00 92.75 504 GLU A O 1
ATOM 3900 N N . SER A 1 505 ? 26.821 -5.713 -17.002 1.00 92.62 505 SER A N 1
ATOM 3901 C CA . SER A 1 505 ? 27.936 -5.752 -17.949 1.00 92.62 505 SER A CA 1
ATOM 3902 C C . SER A 1 505 ? 28.738 -4.449 -17.969 1.00 92.62 505 SER A C 1
ATOM 3904 O O . SER A 1 505 ? 28.227 -3.366 -17.674 1.00 92.62 505 SER A O 1
ATOM 3906 N N . ASP A 1 506 ? 30.005 -4.549 -18.380 1.00 90.94 506 ASP A N 1
ATOM 3907 C CA . ASP A 1 506 ? 30.876 -3.384 -18.586 1.00 90.94 506 ASP A CA 1
ATOM 3908 C C . ASP A 1 506 ? 30.463 -2.544 -19.809 1.00 90.94 506 ASP A C 1
ATOM 3910 O O . ASP A 1 506 ? 30.659 -1.328 -19.811 1.00 90.94 506 ASP A O 1
ATOM 3914 N N . GLU A 1 507 ? 29.868 -3.171 -20.835 1.00 93.44 507 GLU A N 1
ATOM 3915 C CA . GLU A 1 507 ? 29.256 -2.447 -21.957 1.00 93.44 507 GLU A CA 1
ATOM 3916 C C . GLU A 1 507 ? 28.037 -1.672 -21.456 1.00 93.44 507 GLU A C 1
ATOM 3918 O O . GLU A 1 507 ? 27.117 -2.237 -20.855 1.00 93.44 507 GLU A O 1
ATOM 3923 N N . MET A 1 508 ? 28.031 -0.369 -21.733 1.00 95.00 508 MET A N 1
ATOM 3924 C CA . MET A 1 508 ? 26.930 0.509 -21.361 1.00 95.00 508 MET A CA 1
ATOM 3925 C C . MET A 1 508 ? 25.701 0.190 -22.206 1.00 95.00 508 MET A C 1
ATOM 3927 O O . MET A 1 508 ? 25.770 0.158 -23.435 1.00 95.00 508 MET A O 1
ATOM 3931 N N . VAL A 1 509 ? 24.566 0.022 -21.535 1.00 96.12 509 VAL A N 1
ATOM 3932 C CA . VAL A 1 509 ? 23.265 -0.136 -22.178 1.00 96.12 509 VAL A CA 1
ATOM 3933 C C . VAL A 1 509 ? 22.422 1.090 -21.884 1.00 96.12 509 VAL A C 1
ATOM 3935 O O . VAL A 1 509 ? 22.275 1.505 -20.731 1.00 96.12 509 VAL A O 1
ATOM 3938 N N . TYR A 1 510 ? 21.884 1.687 -22.940 1.00 95.75 510 TYR A N 1
ATOM 3939 C CA . TYR A 1 510 ? 21.072 2.889 -22.850 1.00 95.75 510 TYR A CA 1
ATOM 3940 C C . TYR A 1 510 ? 19.606 2.530 -22.969 1.00 95.75 510 TYR A C 1
ATOM 3942 O O . TYR A 1 510 ? 19.234 1.900 -23.948 1.00 95.75 510 TYR A O 1
ATOM 3950 N N . PHE A 1 511 ? 18.775 2.943 -22.022 1.00 95.69 511 PHE A N 1
ATOM 3951 C CA . PHE A 1 511 ? 17.348 2.647 -22.022 1.00 95.69 511 PHE A CA 1
ATOM 3952 C C . PHE A 1 511 ? 16.513 3.908 -22.193 1.00 95.69 511 PHE A C 1
ATOM 3954 O O . PHE A 1 511 ? 16.845 4.963 -21.646 1.00 95.69 511 PHE A O 1
ATOM 3961 N N . ASN A 1 512 ? 15.407 3.784 -22.919 1.00 93.00 512 ASN A N 1
ATOM 3962 C CA . ASN A 1 512 ? 14.440 4.856 -23.085 1.00 93.00 512 ASN A CA 1
ATOM 3963 C C . ASN A 1 512 ? 12.999 4.333 -23.065 1.00 93.00 512 ASN A C 1
ATOM 3965 O O . ASN A 1 512 ? 12.755 3.160 -23.352 1.00 93.00 512 ASN A O 1
ATOM 3969 N N . ASN A 1 513 ? 12.057 5.230 -22.771 1.00 93.12 513 ASN A N 1
ATOM 3970 C CA . ASN A 1 513 ? 10.621 4.984 -22.762 1.00 93.12 513 ASN A CA 1
ATOM 3971 C C . ASN A 1 513 ? 10.257 3.728 -21.958 1.00 93.12 513 ASN A C 1
ATOM 3973 O O . ASN A 1 513 ? 9.572 2.849 -22.474 1.00 93.12 513 ASN A O 1
ATOM 3977 N N . LEU A 1 514 ? 10.729 3.636 -20.705 1.00 96.81 514 LEU A N 1
ATOM 3978 C CA . LEU A 1 514 ? 10.263 2.586 -19.796 1.00 96.81 514 LEU A CA 1
ATOM 3979 C C . LEU A 1 514 ? 8.784 2.832 -19.515 1.00 96.81 514 LEU A C 1
ATOM 3981 O O . LEU A 1 514 ? 8.426 3.741 -18.768 1.00 96.81 514 LEU A O 1
ATOM 3985 N N . GLN A 1 515 ? 7.937 2.031 -20.134 1.00 96.44 515 GLN A N 1
ATOM 3986 C CA . GLN A 1 515 ? 6.501 2.070 -19.985 1.00 96.44 515 GLN A CA 1
ATOM 3987 C C . GLN A 1 515 ? 6.063 0.974 -19.025 1.00 96.44 515 GLN A C 1
ATOM 3989 O O . GLN A 1 515 ? 6.459 -0.179 -19.175 1.00 96.44 515 GLN A O 1
ATOM 3994 N N . VAL A 1 516 ? 5.221 1.332 -18.061 1.00 97.88 516 VAL A N 1
ATOM 3995 C CA . VAL A 1 516 ? 4.624 0.396 -17.106 1.00 97.88 516 VAL A CA 1
ATOM 3996 C C . VAL A 1 516 ? 3.118 0.579 -17.141 1.00 97.88 516 VAL A C 1
ATOM 3998 O O . VAL A 1 516 ? 2.626 1.696 -16.981 1.00 97.88 516 VAL A O 1
ATOM 4001 N N . THR A 1 517 ? 2.396 -0.517 -17.367 1.00 97.12 517 THR A N 1
ATOM 4002 C CA . THR A 1 517 ? 0.929 -0.548 -17.384 1.00 97.12 517 THR A CA 1
ATOM 4003 C C . THR A 1 517 ? 0.427 -1.428 -16.248 1.00 97.12 517 THR A C 1
ATOM 4005 O O . THR A 1 517 ? 0.915 -2.541 -16.070 1.00 97.12 517 THR A O 1
ATOM 4008 N N . HIS A 1 518 ? -0.565 -0.941 -15.505 1.00 97.56 518 HIS A N 1
ATOM 4009 C CA . HIS A 1 518 ? -1.252 -1.644 -14.425 1.00 97.56 518 HIS A CA 1
ATOM 4010 C C . HIS A 1 518 ? -2.748 -1.700 -14.726 1.00 97.56 518 HIS A C 1
ATOM 4012 O O . HIS A 1 518 ? -3.442 -0.682 -14.690 1.00 97.56 518 HIS A O 1
ATOM 4018 N N . ASN A 1 519 ? -3.243 -2.901 -15.012 1.00 97.06 519 ASN A N 1
ATOM 4019 C CA . ASN A 1 519 ? -4.668 -3.193 -15.105 1.00 97.06 519 ASN A CA 1
ATOM 4020 C C . ASN A 1 519 ? -5.117 -3.769 -13.767 1.00 97.06 519 ASN A C 1
ATOM 4022 O O . ASN A 1 519 ? -4.694 -4.865 -13.397 1.00 97.06 519 ASN A O 1
ATOM 4026 N N . ARG A 1 520 ? -5.951 -3.041 -13.026 1.00 96.12 520 ARG A N 1
ATOM 4027 C CA . ARG A 1 520 ? -6.450 -3.540 -11.745 1.00 96.12 520 ARG A CA 1
ATOM 4028 C C . ARG A 1 520 ? -7.522 -4.598 -11.964 1.00 96.12 520 ARG A C 1
ATOM 4030 O O . ARG A 1 520 ? -8.383 -4.470 -12.838 1.00 96.12 520 ARG A O 1
ATOM 4037 N N . GLY A 1 521 ? -7.458 -5.636 -11.146 1.00 95.12 521 GLY A N 1
ATOM 4038 C CA . GLY A 1 521 ? -8.471 -6.660 -11.021 1.00 95.12 521 GLY A CA 1
ATOM 4039 C C . GLY A 1 521 ? -9.676 -6.167 -10.225 1.00 95.12 521 GLY A C 1
ATOM 4040 O O . GLY A 1 521 ? -9.902 -4.976 -10.020 1.00 95.12 521 GLY A O 1
ATOM 4041 N N . ARG A 1 522 ? -10.488 -7.123 -9.776 1.00 94.25 522 ARG A N 1
ATOM 4042 C CA . ARG A 1 522 ? -11.766 -6.848 -9.103 1.00 94.25 522 ARG A CA 1
ATOM 4043 C C . ARG A 1 522 ? -11.648 -6.728 -7.587 1.00 94.25 522 ARG A C 1
ATOM 4045 O O . ARG A 1 522 ? -12.642 -6.413 -6.949 1.00 94.25 522 ARG A O 1
ATOM 4052 N N . ILE A 1 523 ? -10.479 -6.982 -7.004 1.00 94.75 523 ILE A N 1
ATOM 4053 C CA . ILE A 1 523 ? -10.255 -6.879 -5.558 1.00 94.75 523 ILE A CA 1
ATOM 4054 C C . ILE A 1 523 ? -9.699 -5.482 -5.266 1.00 94.75 523 ILE A C 1
ATOM 4056 O O . ILE A 1 523 ? -8.638 -5.130 -5.770 1.00 94.75 523 ILE A O 1
ATOM 4060 N N . ILE A 1 524 ? -10.408 -4.688 -4.459 1.00 91.50 524 ILE A N 1
ATOM 4061 C CA . ILE A 1 524 ? -9.916 -3.379 -3.991 1.00 91.50 524 ILE A CA 1
ATOM 4062 C C . ILE A 1 524 ? -9.063 -3.547 -2.738 1.00 91.50 524 ILE A C 1
ATOM 4064 O O . ILE A 1 524 ? -8.022 -2.911 -2.595 1.00 91.50 524 ILE A O 1
ATOM 4068 N N . GLU A 1 525 ? -9.547 -4.362 -1.807 1.00 89.94 525 GLU A N 1
ATOM 4069 C CA . GLU A 1 525 ? -8.971 -4.495 -0.477 1.00 89.94 525 GLU A CA 1
ATOM 4070 C C . GLU A 1 525 ? -9.270 -5.884 0.072 1.00 89.94 525 GLU A C 1
ATOM 4072 O O . GLU A 1 525 ? -10.342 -6.451 -0.168 1.00 89.94 525 GLU A O 1
ATOM 4077 N N . GLU A 1 526 ? -8.327 -6.404 0.847 1.00 8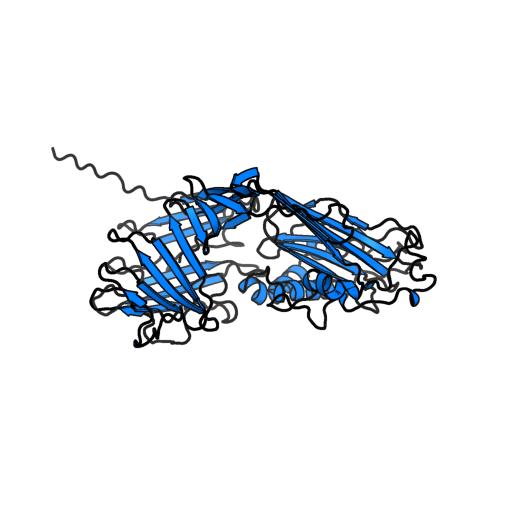9.06 526 GLU A N 1
ATOM 4078 C CA . GLU A 1 526 ? -8.469 -7.643 1.586 1.00 89.06 526 GLU A CA 1
ATOM 4079 C C . GLU A 1 526 ? -7.805 -7.504 2.959 1.00 89.06 526 GLU A C 1
ATOM 4081 O O . GLU A 1 526 ? -6.624 -7.179 3.057 1.00 89.06 526 GLU A O 1
ATOM 4086 N N . ASN A 1 527 ? -8.568 -7.765 4.021 1.00 80.31 527 ASN A N 1
ATOM 4087 C CA . ASN A 1 527 ? -8.090 -7.757 5.397 1.00 80.31 527 ASN A CA 1
ATOM 4088 C C . ASN A 1 527 ? -8.702 -8.928 6.184 1.00 80.31 527 ASN A C 1
ATOM 4090 O O . ASN A 1 527 ? -9.831 -8.881 6.683 1.00 80.31 527 ASN A O 1
ATOM 4094 N N . LEU A 1 528 ? -7.945 -10.021 6.267 1.00 69.31 528 LEU A N 1
ATOM 4095 C CA . LEU A 1 528 ? -8.420 -11.294 6.820 1.00 69.31 528 LEU A CA 1
ATOM 4096 C C . LEU A 1 528 ? -8.157 -11.450 8.316 1.00 69.31 528 LEU A C 1
ATOM 4098 O O . LEU A 1 528 ? -8.737 -12.329 8.952 1.00 69.31 528 LEU A O 1
ATOM 4102 N N . ILE A 1 529 ? -7.275 -10.628 8.877 1.00 64.81 529 ILE A N 1
ATOM 4103 C CA . ILE A 1 529 ? -6.849 -10.743 10.271 1.00 64.81 529 ILE A CA 1
ATOM 4104 C C . ILE A 1 529 ? -7.753 -9.845 11.105 1.00 64.81 529 ILE A C 1
ATOM 4106 O O . ILE A 1 529 ? -8.192 -8.796 10.644 1.00 64.81 529 ILE A O 1
ATOM 4110 N N . MET A 1 530 ? -8.137 -10.291 12.300 1.00 52.88 530 MET A N 1
ATOM 4111 C CA . MET A 1 530 ? -8.968 -9.489 13.198 1.00 52.88 530 MET A CA 1
ATOM 4112 C C . MET A 1 530 ? -8.198 -8.219 13.594 1.00 52.88 530 MET A C 1
ATOM 4114 O O . MET A 1 530 ? -7.195 -8.332 14.287 1.00 52.88 530 MET A O 1
ATOM 4118 N N . PRO A 1 531 ? -8.641 -7.020 13.168 1.00 38.16 531 PRO A N 1
ATOM 4119 C CA . PRO A 1 531 ? -7.913 -5.778 13.425 1.00 38.16 531 PRO A CA 1
ATOM 4120 C C . PRO A 1 531 ? -8.245 -5.171 14.799 1.00 38.16 531 PRO A C 1
ATOM 4122 O O . PRO A 1 531 ? -7.879 -4.036 15.068 1.00 38.16 531 PRO A O 1
ATOM 4125 N N . MET A 1 532 ? -8.990 -5.892 15.643 1.00 32.19 532 MET A N 1
ATOM 4126 C CA . MET A 1 532 ? -9.454 -5.423 16.949 1.00 32.19 532 MET A CA 1
ATOM 4127 C C . MET A 1 532 ? -8.853 -6.327 18.031 1.00 32.19 532 MET A C 1
ATOM 4129 O O . MET A 1 532 ? -9.430 -7.368 18.356 1.00 32.19 532 MET A O 1
ATOM 4133 N N . GLY A 1 533 ? -7.671 -5.942 18.514 1.00 31.08 533 GLY A N 1
ATOM 4134 C CA . GLY A 1 533 ? -7.203 -6.250 19.868 1.00 31.08 533 GLY A CA 1
ATOM 4135 C C . GLY A 1 533 ? -7.687 -5.182 20.839 1.00 31.08 533 GLY A C 1
ATOM 4136 O O . GLY A 1 533 ? -7.794 -4.013 20.396 1.00 31.08 533 GLY A O 1
#

Radius of gyration: 27.68 Å; chains: 1; bounding box: 76×60×79 Å

Foldseek 3Di:
DDDDPPPDPDQDQKDWDADLQFRKIKMWGFDADPVRHTFKTWIWIQDDPVVGTDPFQFTFMKHFPPGTFDDDPVGATAWIWTWGHFFLDRGIATLFTWGWDADDVDNQTFDIDGPGPDDPLQRCQVLDQDHDPPPPGGQWDADPVRQTFGGVSQQWADDPPGRTQFDADPVRHTQWGDGPPFFIWGWDADPVRHTAWIWTAGPPDRDIFIWGDDPQWIDTPNHTQWGDDDFFIWGKAAFDFDDPPPLFWTKGKAAPADDPPRIGTKTWGFDADPVRHGFFIFIRMWIKIKGWLQLDPVCCVVQQLFKAFAALVSHRDPPGQSVQWDAQVPPPPGDALGFQAHSHRHGTWRKAEQVDQFWHIKGKDFAGFFKWKKKKKGKAFAWFFQDDQADLVSLVSVLVRQLRCQLGDNVHTSSSNVCSVSLSVSLSPDPLSVCALQVCNVVRPGRAFSKWKWKWAAAQSRDTDSQQTHIDGFDDHGHNGDIDIDDIGGRSHGHMIMTIIGTHTRTMMIMGTTMMMITGDGIPDGHNRDSDD

Organism: NCBI:txid354355

InterPro domains:
  IPR050708 Type VI secretion system VgrG/RHS [PTHR32305] (21-288)

Sequence (533 aa):
MRISNQEPILQLTGTVWTTQGDDAQRKYDYTYDNSGRVTRADFREYTTSSAGWSNAKMDFSVTGLNGKIEYDLNGNLKYMMHKGVMPGNSSPVNIDDLRYFYETLGNKLTKVKDESTLAQGSNGKFGDFTDGSNADNDDYAYDDNGNLVKDLNKDIKDLAGSANGIKYNYLDKPEEIRIIGKGTIKLVYDADGNKLQKIFTPENSNTDTVTSYINGFVYRGDELQYINFEEGRIRVMQTVTSDPNNAYDFLALDGNMDLPGGKRGAYDFFIRDHLGNVRMILTEETHTGRNTCTMELNRANNEETVFGQVDANGTPTGSNEVKARFPVDQIPGQTIGNGWQNNAIGNYVSRLGNLASKVGPNALLKVMAGDEISAEAFYYYQNAVANQPGGASFVSDILLSLAQAISGSPLTAGVTKSAASNITNQLSSSVPFRTIIDPDANDIGDNRPKAYLAILYFDERFNLVEEGSETKRVLQSGNGASPLVLPNRKAPKNGYALVYLCNESDEMVYFNNLQVTHNRGRIIEENLIMPMG